Protein AF-0000000082807352 (afdb_homodimer)

Solvent-accessible surface area (backbone atoms only — not comparable to full-atom values): 40054 Å² total; per-residue (Å²): 136,79,76,74,76,71,76,73,72,74,69,67,85,70,78,53,79,41,43,45,68,79,80,60,77,92,53,74,80,71,73,76,52,83,50,81,75,78,83,78,85,82,77,88,77,80,83,70,82,80,61,91,62,54,59,63,50,49,47,47,52,48,44,19,32,47,44,23,40,14,83,44,46,74,89,40,49,44,79,76,45,79,73,46,78,54,99,81,28,38,30,25,34,25,38,31,63,87,79,70,41,68,28,26,33,38,36,28,69,34,44,54,48,70,66,53,48,50,31,52,50,45,24,50,50,49,43,69,67,60,83,49,91,22,38,56,46,62,66,27,26,40,77,55,95,53,28,39,33,39,34,26,60,54,48,82,55,34,38,47,59,80,48,54,63,45,57,64,78,47,45,32,40,48,47,35,33,51,40,50,28,50,32,54,37,42,76,69,34,33,42,54,74,57,48,39,39,73,29,32,30,30,21,61,76,24,51,39,24,40,48,77,40,60,70,28,46,73,42,91,76,66,54,46,50,76,77,65,85,89,61,92,45,58,24,41,43,53,70,71,55,37,70,38,41,68,34,38,44,33,21,6,46,20,53,34,52,48,16,34,55,67,46,42,71,80,57,79,75,60,76,72,57,89,50,87,63,77,53,65,62,56,57,45,43,58,54,72,43,79,65,76,72,71,63,83,82,80,52,55,67,49,53,43,49,51,36,47,40,25,40,41,79,52,53,86,71,23,56,48,48,70,54,46,57,71,33,67,40,31,51,70,36,62,68,81,63,32,58,60,39,8,54,51,43,48,51,53,53,51,52,51,56,65,66,64,44,89,122,136,78,76,73,77,70,74,73,72,76,70,67,85,70,78,52,79,34,46,52,69,79,76,62,78,91,54,73,81,73,69,73,45,86,51,82,76,76,82,79,85,82,76,87,78,78,84,72,79,80,63,91,60,55,62,62,49,48,48,48,51,48,42,17,32,47,44,25,39,17,74,46,45,73,90,40,50,44,78,76,46,79,74,47,77,55,98,80,27,38,29,27,35,26,37,32,63,87,79,71,42,68,28,25,33,39,37,28,66,36,45,54,47,69,67,53,48,50,30,52,50,45,25,51,52,50,43,67,68,59,82,50,92,21,38,56,48,63,66,28,26,38,76,55,95,51,28,39,34,41,34,27,60,53,48,82,54,36,37,46,59,81,48,54,63,45,56,64,77,49,46,32,40,48,46,37,34,51,41,51,28,50,31,55,36,43,76,70,34,33,42,56,75,59,48,39,41,74,30,32,32,29,21,60,76,25,51,39,24,40,48,77,40,60,71,30,46,73,43,90,75,66,54,47,49,76,76,67,84,89,60,94,46,60,25,41,44,52,70,71,56,36,71,38,42,68,33,38,42,32,22,6,45,20,53,35,52,48,18,34,54,67,44,45,69,81,57,80,76,61,76,72,57,89,52,87,63,77,55,65,60,55,57,45,44,59,55,72,43,80,65,77,69,72,64,82,83,82,52,55,66,51,52,45,49,51,37,47,39,24,40,40,81,52,52,87,72,22,57,48,48,70,54,47,58,71,32,68,39,32,51,69,36,60,69,81,63,32,58,59,38,9,53,50,44,47,51,52,52,50,51,50,57,64,67,64,46,89,120

Structure (mmCIF, N/CA/C/O backbone):
data_AF-0000000082807352-model_v1
#
loop_
_entity.id
_entity.type
_entity.pdbx_description
1 polymer 'mitogen-activated protein kinase kinase'
#
loop_
_atom_site.group_PDB
_atom_site.id
_atom_site.type_symbol
_atom_site.label_atom_id
_atom_site.label_alt_id
_atom_site.label_comp_id
_atom_site.label_asym_id
_atom_site.label_entity_id
_atom_site.label_seq_id
_atom_site.pdbx_PDB_ins_code
_atom_site.Cartn_x
_atom_site.Cartn_y
_atom_site.Cartn_z
_atom_site.occupancy
_atom_site.B_iso_or_equiv
_atom_site.auth_seq_id
_atom_site.auth_comp_id
_atom_site.auth_asym_id
_atom_site.auth_atom_id
_atom_site.pdbx_PDB_model_num
ATOM 1 N N . MET A 1 1 ? 35.438 -17.828 -4.945 1 20.95 1 MET A N 1
ATOM 2 C CA . MET A 1 1 ? 35.594 -17.219 -3.627 1 20.95 1 MET A CA 1
ATOM 3 C C . MET A 1 1 ? 34.25 -16.625 -3.146 1 20.95 1 MET A C 1
ATOM 5 O O . MET A 1 1 ? 33.781 -15.633 -3.686 1 20.95 1 MET A O 1
ATOM 9 N N . GLU A 1 2 ? 33.312 -17.516 -2.789 1 19.66 2 GLU A N 1
ATOM 10 C CA . GLU A 1 2 ? 31.875 -17.547 -2.594 1 19.66 2 GLU A CA 1
ATOM 11 C C . GLU A 1 2 ? 31.453 -16.688 -1.406 1 19.66 2 GLU A C 1
ATOM 13 O O . GLU A 1 2 ? 31.875 -16.938 -0.273 1 19.66 2 GLU A O 1
ATOM 18 N N . GLN A 1 3 ? 31.406 -15.375 -1.678 1 23.05 3 GLN A N 1
ATOM 19 C CA . GLN A 1 3 ? 31.25 -14.375 -0.627 1 23.05 3 GLN A CA 1
ATOM 20 C C . GLN A 1 3 ? 30.094 -14.734 0.305 1 23.05 3 GLN A C 1
ATOM 22 O O . GLN A 1 3 ? 29 -15.055 -0.154 1 23.05 3 GLN A O 1
ATOM 27 N N . GLN A 1 4 ? 30.359 -15.336 1.404 1 21.44 4 GLN A N 1
ATOM 28 C CA . GLN A 1 4 ? 29.609 -15.742 2.58 1 21.44 4 GLN A CA 1
ATOM 29 C C . GLN A 1 4 ? 28.609 -14.672 2.994 1 21.44 4 GLN A C 1
ATOM 31 O O . GLN A 1 4 ? 29 -13.562 3.381 1 21.44 4 GLN A O 1
ATOM 36 N N . VAL A 1 5 ? 27.594 -14.594 2.207 1 23.88 5 VAL A N 1
ATOM 37 C CA . VAL A 1 5 ? 26.531 -13.609 2.422 1 23.88 5 VAL A CA 1
ATOM 38 C C . VAL A 1 5 ? 26.047 -13.68 3.867 1 23.88 5 VAL A C 1
ATOM 40 O O . VAL A 1 5 ? 25.5 -14.695 4.301 1 23.88 5 VAL A O 1
ATOM 43 N N . ASN A 1 6 ? 26.953 -13.266 4.789 1 24.03 6 ASN A N 1
ATOM 44 C CA . ASN A 1 6 ? 26.766 -13.18 6.234 1 24.03 6 ASN A CA 1
ATOM 45 C C . ASN A 1 6 ? 25.375 -12.68 6.59 1 24.03 6 ASN A C 1
ATOM 47 O O . ASN A 1 6 ? 24.938 -11.633 6.105 1 24.03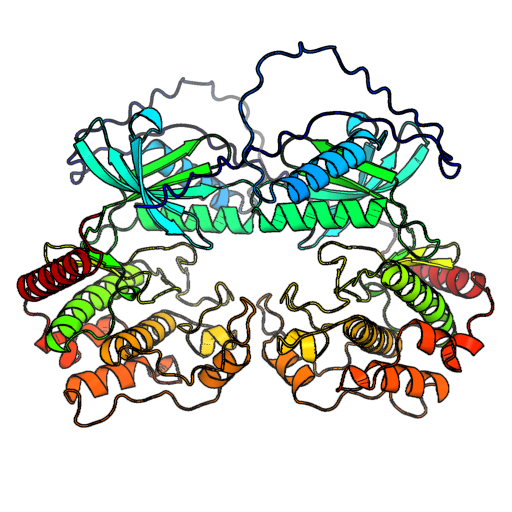 6 ASN A O 1
ATOM 51 N N . GLY A 1 7 ? 24.516 -13.594 6.719 1 24.62 7 GLY A N 1
ATOM 52 C CA . GLY A 1 7 ? 23.141 -13.477 7.168 1 24.62 7 GLY A CA 1
ATOM 53 C C . GLY A 1 7 ? 22.969 -12.547 8.352 1 24.62 7 GLY A C 1
ATOM 54 O O . GLY A 1 7 ? 23.391 -12.867 9.469 1 24.62 7 GLY A O 1
ATOM 55 N N . GLN A 1 8 ? 23.281 -11.281 8.156 1 25.36 8 GLN A N 1
ATOM 56 C CA . GLN A 1 8 ? 23.203 -10.281 9.211 1 25.36 8 GLN A CA 1
ATOM 57 C C . GLN A 1 8 ? 21.938 -10.453 10.039 1 25.36 8 GLN A C 1
ATOM 59 O O . GLN A 1 8 ? 20.828 -10.477 9.492 1 25.36 8 GLN A O 1
ATOM 64 N N . LEU A 1 9 ? 22.047 -11.188 11.078 1 24.92 9 LEU A N 1
ATOM 65 C CA . LEU A 1 9 ? 21.047 -11.43 12.125 1 24.92 9 LEU A CA 1
ATOM 66 C C . LEU A 1 9 ? 20.359 -10.133 12.523 1 24.92 9 LEU A C 1
ATOM 68 O O . LEU A 1 9 ? 21.016 -9.18 12.953 1 24.92 9 LEU A O 1
ATOM 72 N N . ILE A 1 10 ? 19.484 -9.773 11.805 1 25.95 10 ILE A N 1
ATOM 73 C CA . ILE A 1 10 ? 18.703 -8.578 12.117 1 25.95 10 ILE A CA 1
ATOM 74 C C . ILE A 1 10 ? 18.266 -8.617 13.578 1 25.95 10 ILE A C 1
ATOM 76 O O . ILE A 1 10 ? 17.594 -9.555 14 1 25.95 10 ILE A O 1
ATOM 80 N N . GLU A 1 11 ? 19.141 -8.156 14.469 1 26.27 11 GLU A N 1
ATOM 81 C CA . GLU A 1 11 ? 18.828 -8.07 15.891 1 26.27 11 GLU A CA 1
ATOM 82 C C . GLU A 1 11 ? 17.469 -7.434 16.125 1 26.27 11 GLU A C 1
ATOM 84 O O . GLU A 1 11 ? 17.125 -6.434 15.5 1 26.27 11 GLU A O 1
ATOM 89 N N . PRO A 1 12 ? 16.609 -8.188 16.656 1 25.59 12 PRO A N 1
ATOM 90 C CA . PRO A 1 12 ? 15.297 -7.641 17.016 1 25.59 12 PRO A CA 1
ATOM 91 C C . PRO A 1 12 ? 15.391 -6.305 17.734 1 25.59 12 PRO A C 1
ATOM 93 O O . PRO A 1 12 ? 16.406 -6.02 18.375 1 25.59 12 PRO A O 1
ATOM 96 N N . LEU A 1 13 ? 14.805 -5.355 17.234 1 26.61 13 LEU A N 1
ATOM 97 C CA . LEU A 1 13 ? 14.758 -4.105 17.969 1 26.61 13 LEU A CA 1
ATOM 98 C C . LEU A 1 13 ? 14.57 -4.367 19.469 1 26.61 13 LEU A C 1
ATOM 100 O O . LEU A 1 13 ? 13.539 -4.906 19.875 1 26.61 13 LEU A O 1
ATOM 104 N N . GLN A 1 14 ? 15.758 -4.855 20 1 25.72 14 GLN A N 1
ATOM 105 C CA . GLN A 1 14 ? 15.68 -4.875 21.453 1 25.72 14 GLN A CA 1
ATOM 106 C C . GLN A 1 14 ? 15.531 -3.465 22.016 1 25.72 14 GLN A C 1
ATOM 108 O O . GLN A 1 14 ? 16.406 -2.617 21.828 1 25.72 14 GLN A O 1
ATOM 113 N N . ILE A 1 15 ? 14.461 -2.984 22.078 1 25.64 15 ILE A N 1
ATOM 114 C CA . ILE A 1 15 ? 14.133 -1.667 22.609 1 25.64 15 ILE A CA 1
ATOM 115 C C . ILE A 1 15 ? 14.609 -1.56 24.047 1 25.64 15 ILE A C 1
ATOM 117 O O . ILE A 1 15 ? 14.203 -2.344 24.906 1 25.64 15 ILE A O 1
ATOM 121 N N . TYR A 1 16 ? 15.977 -1.316 24.203 1 23.73 16 TYR A N 1
ATOM 122 C CA . TYR A 1 16 ? 16.469 -1.161 25.562 1 23.73 16 TYR A CA 1
ATOM 123 C C . TYR A 1 16 ? 15.922 0.106 26.203 1 23.73 16 TYR A C 1
ATOM 125 O O . TYR A 1 16 ? 15.617 1.078 25.5 1 23.73 16 TYR A O 1
ATOM 133 N N . PRO A 1 17 ? 16.031 0.108 27.578 1 20.91 17 PRO A N 1
ATOM 134 C CA . PRO A 1 17 ? 15.414 1.122 28.438 1 20.91 17 PRO A CA 1
ATOM 135 C C . PRO A 1 17 ? 16.031 2.506 28.25 1 20.91 17 PRO A C 1
ATOM 137 O O . PRO A 1 17 ? 17.094 2.635 27.625 1 20.91 17 PRO A O 1
ATOM 140 N N . ARG A 1 18 ? 16.094 3.502 29.391 1 25.19 18 ARG A N 1
ATOM 141 C CA . ARG A 1 18 ? 15.594 4.836 29.703 1 25.19 18 ARG A CA 1
ATOM 142 C C . ARG A 1 18 ? 16.719 5.863 29.672 1 25.19 18 ARG A C 1
ATOM 144 O O . ARG A 1 18 ? 17.531 5.938 30.594 1 25.19 18 ARG A O 1
ATOM 151 N N . ALA A 1 19 ? 17.516 6.023 28.656 1 24.81 19 ALA A N 1
ATOM 152 C CA . ALA A 1 19 ? 18.531 6.988 29.109 1 24.81 19 ALA A CA 1
ATOM 153 C C . ALA A 1 19 ? 17.938 8.398 29.156 1 24.81 19 ALA A C 1
ATOM 155 O O . ALA A 1 19 ? 17.125 8.773 28.328 1 24.81 19 ALA A O 1
ATOM 156 N N . CYS A 1 20 ? 18.125 9.227 30.25 1 22.47 20 CYS A N 1
ATOM 157 C CA . CYS A 1 20 ? 17.641 10.508 30.75 1 22.47 20 CYS A CA 1
ATOM 158 C C . CYS A 1 20 ? 18.297 11.672 30.016 1 22.47 20 CYS A C 1
ATOM 160 O O . CYS A 1 20 ? 19.516 11.719 29.891 1 22.47 20 CYS A O 1
ATOM 162 N N . LYS A 1 21 ? 17.656 12.289 29.016 1 25.72 21 LYS A N 1
ATOM 163 C CA . LYS A 1 21 ? 18.219 13.516 28.453 1 25.72 21 LYS A CA 1
ATOM 164 C C . LYS A 1 21 ? 18.422 14.562 29.547 1 25.72 21 LYS A C 1
ATOM 166 O O . LYS A 1 21 ? 17.688 14.602 30.531 1 25.72 21 LYS A O 1
ATOM 171 N N . PRO A 1 22 ? 19.516 15.203 29.484 1 24.52 22 PRO A N 1
AT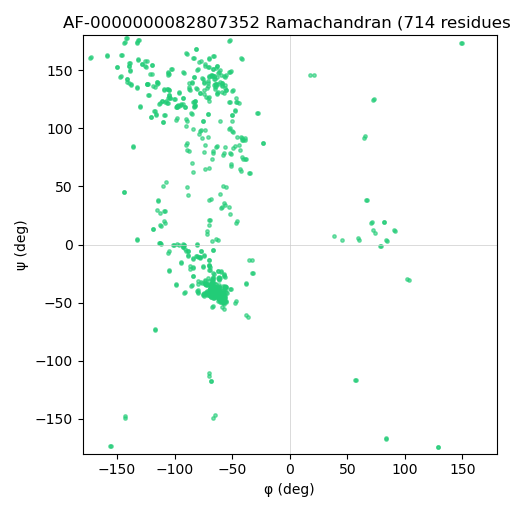OM 172 C CA . PRO A 1 22 ? 19.641 16.312 30.438 1 24.52 22 PRO A CA 1
ATOM 173 C C . PRO A 1 22 ? 18.609 17.422 30.188 1 24.52 22 PRO A C 1
ATOM 175 O O . PRO A 1 22 ? 18.078 17.531 29.078 1 24.52 22 PRO A O 1
ATOM 178 N N . PRO A 1 23 ? 18.156 18.219 31.188 1 27.7 23 PRO A N 1
ATOM 179 C CA . PRO A 1 23 ? 17.109 19.219 31.406 1 27.7 23 PRO A CA 1
ATOM 180 C C . PRO A 1 23 ? 17.219 20.422 30.469 1 27.7 23 PRO A C 1
ATOM 182 O O . PRO A 1 23 ? 18.125 21.25 30.641 1 27.7 23 PRO A O 1
ATOM 185 N N . GLY A 1 24 ? 17.656 20.5 29.266 1 27.42 24 GLY A N 1
ATOM 186 C CA . GLY A 1 24 ? 17.516 21.922 28.969 1 27.42 24 GLY A CA 1
ATOM 187 C C . GLY A 1 24 ? 16.109 22.438 29.25 1 27.42 24 GLY A C 1
ATOM 188 O O . GLY A 1 24 ? 15.195 21.656 29.5 1 27.42 24 GLY A O 1
ATOM 189 N N . LYS A 1 25 ? 15.734 23.891 29.125 1 30.02 25 LYS A N 1
ATOM 190 C CA . LYS A 1 25 ? 14.594 24.594 29.703 1 30.02 25 LYS A CA 1
ATOM 191 C C . LYS A 1 25 ? 13.281 23.953 29.281 1 30.02 25 LYS A C 1
ATOM 193 O O . LYS A 1 25 ? 12.234 24.203 29.891 1 30.02 25 LYS A O 1
ATOM 198 N N . ARG A 1 26 ? 13.102 23.594 28.062 1 29.55 26 ARG A N 1
ATOM 199 C CA . ARG A 1 26 ? 11.656 23.641 27.844 1 29.55 26 ARG A CA 1
ATOM 200 C C . ARG A 1 26 ? 10.961 22.531 28.641 1 29.55 26 ARG A C 1
ATOM 202 O O . ARG A 1 26 ? 10.422 21.594 28.047 1 29.55 26 ARG A O 1
ATOM 209 N N . ASN A 1 27 ? 11.656 21.969 29.75 1 27.56 27 ASN A N 1
ATOM 210 C CA . ASN A 1 27 ? 11.227 21.047 30.797 1 27.56 27 ASN A CA 1
ATOM 211 C C . ASN A 1 27 ? 10.031 21.609 31.562 1 27.56 27 ASN A C 1
ATOM 213 O O . ASN A 1 27 ? 10.195 22.266 32.594 1 27.56 27 ASN A O 1
ATOM 217 N N . ILE A 1 28 ? 9.125 22.297 31 1 28.69 28 ILE A N 1
ATOM 218 C CA . ILE A 1 28 ? 8.25 22.906 31.984 1 28.69 28 ILE A CA 1
ATOM 219 C C . ILE A 1 28 ? 7.844 21.875 33.031 1 28.69 28 ILE A C 1
ATOM 221 O O . ILE A 1 28 ? 7.578 22.219 34.188 1 28.69 28 ILE A O 1
ATOM 225 N N . HIS A 1 29 ? 7.383 20.672 32.594 1 28.36 29 HIS A N 1
ATOM 226 C CA . HIS A 1 29 ? 6.598 19.953 33.562 1 28.36 29 HIS A CA 1
ATOM 227 C C . HIS A 1 29 ? 7.488 19.078 34.438 1 28.36 29 HIS A C 1
ATOM 229 O O . HIS A 1 29 ? 6.992 18.266 35.219 1 28.36 29 HIS A O 1
ATOM 235 N N . GLY A 1 30 ? 8.766 19.484 35 1 27.47 30 GLY A N 1
ATOM 236 C CA . GLY A 1 30 ? 9.594 18.859 36.031 1 27.47 30 GLY A CA 1
ATOM 237 C C . GLY A 1 30 ? 9.734 17.359 35.844 1 27.47 30 GLY A C 1
ATOM 238 O O . GLY A 1 30 ? 10.047 16.641 36.812 1 27.47 30 GLY A O 1
ATOM 239 N N . LEU A 1 31 ? 9.266 16.859 34.906 1 25.05 31 LEU A N 1
ATOM 240 C CA . LEU A 1 31 ? 9.242 15.398 34.969 1 25.05 31 LEU A CA 1
ATOM 241 C C . LEU A 1 31 ? 10.625 14.82 34.656 1 25.05 31 LEU A C 1
ATOM 243 O O . LEU A 1 31 ? 11.25 15.211 33.656 1 25.05 31 LEU A O 1
ATOM 247 N N . LYS A 1 32 ? 11.414 14.484 35.844 1 25.27 32 LYS A N 1
ATOM 248 C CA . LYS A 1 32 ? 12.773 13.945 35.875 1 25.27 32 LYS A CA 1
ATOM 249 C C . LYS A 1 32 ? 12.805 12.5 35.375 1 25.27 32 LYS A C 1
ATOM 251 O O . LYS A 1 32 ? 11.891 11.719 35.656 1 25.27 32 LYS A O 1
ATOM 256 N N . VAL A 1 33 ? 13.562 12.234 34.406 1 25.17 33 VAL A N 1
ATOM 257 C CA . VAL A 1 33 ? 13.789 10.891 33.875 1 25.17 33 VAL A CA 1
ATOM 258 C C . VAL A 1 33 ? 14.867 10.188 34.688 1 25.17 33 VAL A C 1
ATOM 260 O O . VAL A 1 33 ? 15.953 10.734 34.906 1 25.17 33 VAL A O 1
ATOM 263 N N . ASN A 1 34 ? 14.562 9.219 35.75 1 23.05 34 ASN A N 1
ATOM 264 C CA . ASN A 1 34 ? 15.508 8.445 36.562 1 23.05 34 ASN A CA 1
ATOM 265 C C . ASN A 1 34 ? 16.188 7.352 35.719 1 23.05 34 ASN A C 1
ATOM 267 O O . ASN A 1 34 ? 15.516 6.457 35.219 1 23.05 34 ASN A O 1
ATOM 271 N N . THR A 1 35 ? 17.344 7.555 35.094 1 23.86 35 THR A N 1
ATOM 272 C CA . THR A 1 35 ? 18.109 6.598 34.312 1 23.86 35 THR A CA 1
ATOM 273 C C . THR A 1 35 ? 18.984 5.738 35.219 1 23.86 35 THR A C 1
ATOM 275 O O . THR A 1 35 ? 20.078 6.164 35.625 1 23.86 35 THR A O 1
ATOM 278 N N . ARG A 1 36 ? 18.656 4.852 36.219 1 21.98 36 ARG A N 1
ATOM 279 C CA . ARG A 1 36 ? 19.656 4.055 36.906 1 21.98 36 ARG A CA 1
ATOM 280 C C . ARG A 1 36 ? 20.156 2.912 36.031 1 21.98 36 ARG A C 1
ATOM 282 O O . ARG A 1 36 ? 19.391 2.029 35.656 1 21.98 36 ARG A O 1
ATOM 289 N N . ALA A 1 37 ? 21.109 3.105 35.031 1 24.44 37 ALA A N 1
ATOM 290 C CA . ALA A 1 37 ? 21.875 2.014 34.406 1 24.44 37 ALA A CA 1
ATOM 291 C C . ALA A 1 37 ? 22.5 1.124 35.5 1 24.44 37 ALA A C 1
ATOM 293 O O . ALA A 1 37 ? 23.141 1.619 36.438 1 24.44 37 ALA A O 1
ATOM 294 N N . GLY A 1 38 ? 21.953 -0.039 35.688 1 20.64 38 GLY A N 1
ATOM 295 C CA . GLY A 1 38 ? 22.875 -0.924 36.375 1 20.64 38 GLY A CA 1
ATOM 296 C C . GLY A 1 38 ? 24.141 -1.197 35.562 1 20.64 38 GLY A C 1
ATOM 297 O O . GLY A 1 38 ? 24.125 -1.116 34.344 1 20.64 38 GLY A O 1
ATOM 298 N N . ALA A 1 39 ? 25.391 -1.114 36.031 1 21.08 39 ALA A N 1
ATOM 299 C CA . ALA A 1 39 ? 26.812 -1.261 35.719 1 21.08 39 ALA A CA 1
ATOM 300 C C . ALA A 1 39 ? 27.109 -2.648 35.156 1 21.08 39 ALA A C 1
ATOM 302 O O . ALA A 1 39 ? 27.234 -3.613 35.906 1 21.08 39 ALA A O 1
ATOM 303 N N . ALA A 1 40 ? 26.328 -3.189 34.094 1 20.52 40 ALA A N 1
ATOM 304 C CA . ALA A 1 40 ? 26.938 -4.465 33.719 1 20.52 40 ALA A CA 1
ATOM 305 C C . ALA A 1 40 ? 28.359 -4.266 33.188 1 20.52 40 ALA A C 1
ATOM 307 O O . ALA A 1 40 ? 28.672 -3.197 32.656 1 20.52 40 ALA A O 1
ATOM 308 N N . ASN A 1 41 ? 29.344 -5.176 33.438 1 18.17 41 ASN A N 1
ATOM 309 C CA . ASN A 1 41 ? 30.766 -5.445 33.25 1 18.17 41 ASN A CA 1
ATOM 310 C C . ASN A 1 41 ? 31.141 -5.551 31.766 1 18.17 41 ASN A C 1
ATOM 312 O O . ASN A 1 41 ? 30.312 -5.941 30.953 1 18.17 41 ASN A O 1
ATOM 316 N N . ASN A 1 42 ? 32.375 -4.938 31.25 1 19.78 42 ASN A N 1
ATOM 317 C CA . ASN A 1 42 ? 33.25 -4.512 30.156 1 19.78 42 ASN A CA 1
ATOM 318 C C . ASN A 1 42 ? 33.719 -5.695 29.312 1 19.78 42 ASN A C 1
ATOM 320 O O . ASN A 1 42 ? 34.656 -5.578 28.547 1 19.78 42 ASN A O 1
ATOM 324 N N . SER A 1 43 ? 33.406 -6.996 29.375 1 19.8 43 SER A N 1
ATOM 325 C CA . SER A 1 43 ? 34.594 -7.738 28.953 1 19.8 43 SER A CA 1
ATOM 326 C C . SER A 1 43 ? 34.844 -7.562 27.453 1 19.8 43 SER A C 1
ATOM 328 O O . SER A 1 43 ? 35.938 -7.176 27.047 1 19.8 43 SER A O 1
ATOM 330 N N . GLY A 1 44 ? 34.656 -8.656 26.562 1 20.83 44 GLY A N 1
ATOM 331 C CA . GLY A 1 44 ? 35.594 -9.18 25.578 1 20.83 44 GLY A CA 1
ATOM 332 C C . GLY A 1 44 ? 35.5 -8.477 24.234 1 20.83 44 GLY A C 1
ATOM 333 O O . GLY A 1 44 ? 34.469 -7.875 23.922 1 20.83 44 GLY A O 1
ATOM 334 N N . SER A 1 45 ? 36.688 -8.07 23.516 1 20.72 45 SER A N 1
ATOM 335 C CA . SER A 1 45 ? 37.25 -7.258 22.438 1 20.72 45 SER A CA 1
ATOM 336 C C . SER A 1 45 ? 36.812 -7.762 21.062 1 20.72 45 SER A C 1
ATOM 338 O O . SER A 1 45 ? 37.375 -7.34 20.047 1 20.72 45 SER A O 1
ATOM 340 N N . ALA A 1 46 ? 35.969 -8.773 20.797 1 22 46 ALA A N 1
ATOM 341 C CA . ALA A 1 46 ? 36.188 -9.305 19.453 1 22 46 ALA A CA 1
ATOM 342 C C . ALA A 1 46 ? 35.844 -8.258 18.391 1 22 46 ALA A C 1
ATOM 344 O O . ALA A 1 46 ? 35 -7.391 18.594 1 22 46 ALA A O 1
ATOM 345 N N . VAL A 1 47 ? 36.719 -8.062 17.344 1 23.55 47 VAL A N 1
ATOM 346 C CA . VAL A 1 47 ? 36.969 -7.195 16.203 1 23.55 47 VAL A CA 1
ATOM 347 C C . VAL A 1 47 ? 35.781 -7.195 15.273 1 23.55 47 VAL A C 1
ATOM 349 O O . VAL A 1 47 ? 35.531 -8.18 14.57 1 23.55 47 VAL A O 1
ATOM 352 N N . ALA A 1 48 ? 34.531 -6.984 15.719 1 24.84 48 ALA A N 1
ATOM 353 C CA . ALA A 1 48 ? 33.375 -7.18 14.852 1 24.84 48 ALA A CA 1
ATOM 354 C C . ALA A 1 48 ? 33.438 -6.246 13.648 1 24.84 48 ALA A C 1
ATOM 356 O O . ALA A 1 48 ? 33.719 -5.055 13.789 1 24.84 48 ALA A O 1
ATOM 357 N N . ASP A 1 49 ? 33.719 -6.707 12.539 1 25.92 49 ASP A N 1
ATOM 358 C CA . ASP A 1 49 ? 33.812 -6.062 11.227 1 25.92 49 ASP A CA 1
ATOM 359 C C . ASP A 1 49 ? 32.625 -5.105 11 1 25.92 49 ASP A C 1
ATOM 361 O O . ASP A 1 49 ? 31.5 -5.395 11.391 1 25.92 49 ASP A O 1
ATOM 365 N N . SER A 1 50 ? 32.844 -3.758 10.742 1 26.97 50 SER A N 1
ATOM 366 C CA . SER A 1 50 ? 32.281 -2.416 10.852 1 26.97 50 SER A CA 1
ATOM 367 C C . SER A 1 50 ? 31.109 -2.225 9.891 1 26.97 50 SER A C 1
ATOM 369 O O . SER A 1 50 ? 31.234 -1.503 8.898 1 26.97 50 SER A O 1
ATOM 371 N N . LEU A 1 51 ? 30.531 -3.287 9.352 1 27.78 51 LEU A N 1
ATOM 372 C CA . LEU A 1 51 ? 29.578 -2.953 8.305 1 27.78 51 LEU A CA 1
ATOM 373 C C . LEU A 1 51 ? 28.562 -1.927 8.805 1 27.78 51 LEU A C 1
ATOM 375 O O . LEU A 1 51 ? 28.297 -1.843 10 1 27.78 51 LEU A O 1
ATOM 379 N N . PRO A 1 52 ? 27.938 -0.912 7.906 1 30.92 52 PRO A N 1
ATOM 380 C CA . PRO A 1 52 ? 27.172 0.278 8.289 1 30.92 52 PRO A CA 1
ATOM 381 C C . PRO A 1 52 ? 26.031 -0.039 9.258 1 30.92 52 PRO A C 1
ATOM 383 O O . PRO A 1 52 ? 24.875 -0.036 8.859 1 30.92 52 PRO A O 1
ATOM 386 N N . SER A 1 53 ? 25.938 -0.988 10.078 1 34.97 53 SER A N 1
ATOM 387 C CA . SER A 1 53 ? 25.281 -1.41 11.312 1 34.97 53 SER A CA 1
ATOM 388 C C . SER A 1 53 ? 25.094 -0.234 12.258 1 34.97 53 SER A C 1
ATOM 390 O O . SER A 1 53 ? 24.422 -0.367 13.289 1 34.97 53 SER A O 1
ATOM 392 N N . ASN A 1 54 ? 25.766 0.853 11.945 1 35.31 54 ASN A N 1
ATOM 393 C CA . ASN A 1 54 ? 25.875 1.981 12.859 1 35.31 54 ASN A CA 1
ATOM 394 C C . ASN A 1 54 ? 24.625 2.854 12.828 1 35.31 54 ASN A C 1
ATOM 396 O O . ASN A 1 54 ? 24.297 3.498 13.82 1 35.31 54 ASN A O 1
ATOM 400 N N . SER A 1 55 ? 23.953 2.941 11.656 1 37.53 55 SER A N 1
ATOM 401 C CA . SER A 1 55 ? 22.844 3.893 11.547 1 37.53 55 SER A CA 1
ATOM 402 C C . SER A 1 55 ? 21.609 3.381 12.273 1 37.53 55 SER A C 1
ATOM 404 O O . SER A 1 55 ? 20.953 4.133 13 1 37.53 55 SER A O 1
ATOM 406 N N . LEU A 1 56 ? 21.25 2.113 12.156 1 36.62 56 LEU A N 1
ATOM 407 C CA . LEU A 1 56 ? 20.125 1.535 12.891 1 36.62 56 LEU A CA 1
ATOM 408 C C . LEU A 1 56 ? 20.438 1.48 14.383 1 36.62 56 LEU A C 1
ATOM 410 O O . LEU A 1 56 ? 19.547 1.67 15.219 1 36.62 56 LEU A O 1
ATOM 414 N N . LYS A 1 57 ? 21.656 1.136 14.703 1 40.66 57 LYS A N 1
ATOM 415 C CA . LYS A 1 57 ? 22.109 1.17 16.094 1 40.66 57 LYS A CA 1
ATOM 416 C C . LYS A 1 57 ? 22.016 2.582 16.656 1 40.66 57 LYS A C 1
ATOM 418 O O . LYS A 1 57 ? 21.609 2.771 17.812 1 40.66 57 LYS A O 1
ATOM 423 N N . LYS A 1 58 ? 22.438 3.539 15.852 1 45.69 58 LYS A N 1
ATOM 424 C CA . LYS A 1 58 ? 22.344 4.934 16.281 1 45.69 58 LYS A CA 1
ATOM 425 C C . LYS A 1 58 ? 20.891 5.371 16.391 1 45.69 58 LYS A C 1
ATOM 427 O O . LYS A 1 58 ? 20.516 6.074 17.328 1 45.69 58 LYS A O 1
ATOM 432 N N . SER A 1 59 ? 20.078 4.828 15.414 1 46.5 59 SER A N 1
ATOM 433 C CA . SER A 1 59 ? 18.641 5.094 15.445 1 46.5 59 SER A CA 1
ATOM 434 C C . SER A 1 59 ? 17.984 4.398 16.641 1 46.5 59 SER A C 1
ATOM 436 O O . SER A 1 59 ? 17.125 4.98 17.297 1 46.5 59 SER A O 1
ATOM 438 N N . SER A 1 60 ? 18.453 3.186 16.875 1 45.72 60 SER A N 1
ATOM 439 C CA . SER A 1 60 ? 17.938 2.459 18.031 1 45.72 60 SER A CA 1
ATOM 440 C C . SER A 1 60 ? 18.328 3.139 19.328 1 45.72 60 SER A C 1
ATOM 442 O O . SER A 1 60 ? 17.5 3.252 20.25 1 45.72 60 SER A O 1
ATOM 444 N N . ALA A 1 61 ? 19.562 3.559 19.359 1 46.62 61 ALA A N 1
ATOM 445 C CA . ALA A 1 61 ? 20.016 4.273 20.562 1 46.62 61 ALA A CA 1
ATOM 446 C C . ALA A 1 61 ? 19.25 5.582 20.734 1 46.62 61 ALA A C 1
ATOM 448 O O . ALA A 1 61 ? 18.875 5.938 21.859 1 46.62 61 ALA A O 1
ATOM 449 N N . GLU A 1 62 ? 19.016 6.25 19.656 1 52.31 62 GLU A N 1
ATOM 450 C CA . GLU A 1 62 ? 18.266 7.496 19.688 1 52.31 62 GLU A CA 1
ATOM 451 C C . GLU A 1 62 ? 16.797 7.238 20.031 1 52.31 62 GLU A C 1
ATOM 453 O O . GLU A 1 62 ? 16.188 7.996 20.797 1 52.31 62 GLU A O 1
ATOM 458 N N . LEU A 1 63 ? 16.375 6.152 19.547 1 54.97 63 LEU A N 1
ATOM 459 C CA . LEU A 1 63 ? 15.016 5.758 19.875 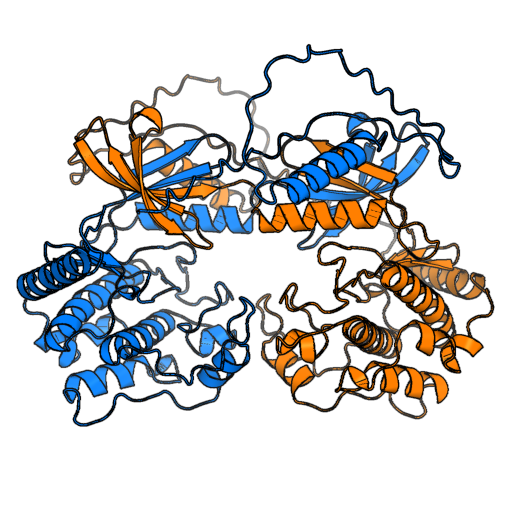1 54.97 63 LEU A CA 1
ATOM 460 C C . LEU A 1 63 ? 14.891 5.434 21.359 1 54.97 63 LEU A C 1
ATOM 462 O O . LEU A 1 63 ? 13.898 5.805 22 1 54.97 63 LEU A O 1
ATOM 466 N N . LYS A 1 64 ? 15.875 4.723 21.734 1 50.53 64 LYS A N 1
ATOM 467 C CA . LYS A 1 64 ? 15.906 4.422 23.156 1 50.53 64 LYS A CA 1
ATOM 468 C C . LYS A 1 64 ? 15.914 5.699 24 1 50.53 64 LYS A C 1
ATOM 470 O O . LYS A 1 64 ? 15.242 5.777 25.031 1 50.53 64 LYS A O 1
ATOM 475 N N . LYS A 1 65 ? 16.625 6.59 23.484 1 54.66 65 LYS A N 1
ATOM 476 C CA . LYS A 1 65 ? 16.703 7.891 24.141 1 54.66 65 LYS A CA 1
ATOM 477 C C . LYS A 1 65 ? 15.352 8.609 24.078 1 54.66 65 LYS A C 1
ATOM 479 O O . LYS A 1 65 ? 14.922 9.211 25.062 1 54.66 65 LYS A O 1
ATOM 484 N N . ILE A 1 66 ? 14.695 8.422 23 1 58.12 66 ILE A N 1
ATOM 485 C CA . ILE A 1 66 ? 13.422 9.102 22.797 1 58.12 66 ILE A CA 1
ATOM 486 C C . ILE A 1 66 ? 12.344 8.453 23.656 1 58.12 66 ILE A C 1
ATOM 488 O O . ILE A 1 66 ? 11.57 9.148 24.328 1 58.12 66 ILE A O 1
ATOM 492 N N . LEU A 1 67 ? 12.422 7.215 23.625 1 56.66 67 LEU A N 1
ATOM 493 C CA . LEU A 1 67 ? 11.414 6.48 24.375 1 56.66 67 LEU A CA 1
ATOM 494 C C . LEU A 1 67 ? 11.688 6.578 25.875 1 56.66 67 LEU A C 1
ATOM 496 O O . LEU A 1 67 ? 10.758 6.504 26.688 1 56.66 67 LEU A O 1
ATOM 500 N N . ALA A 1 68 ? 12.906 6.613 26.156 1 49.31 68 ALA A N 1
ATOM 501 C CA . ALA A 1 68 ? 13.328 6.75 27.547 1 49.31 68 ALA A CA 1
ATOM 502 C C . ALA A 1 68 ? 13.062 8.164 28.062 1 49.31 68 ALA A C 1
ATOM 504 O O . ALA A 1 68 ? 12.922 8.375 29.281 1 49.31 68 ALA A O 1
ATOM 505 N N . ASN A 1 69 ? 13.195 9.055 27.297 1 47.25 69 ASN A N 1
ATOM 506 C CA . ASN A 1 69 ? 13.07 10.453 27.703 1 47.25 69 ASN A CA 1
ATOM 507 C C . ASN A 1 69 ? 11.625 10.805 28.047 1 47.25 69 ASN A C 1
ATOM 509 O O . ASN A 1 69 ? 11.375 11.68 28.875 1 47.25 69 ASN A O 1
ATOM 513 N N . GLY A 1 70 ? 10.648 10.219 27.438 1 51 70 GLY A N 1
ATOM 514 C CA . GLY A 1 70 ? 9.336 10.766 27.75 1 51 70 GLY A CA 1
ATOM 515 C C . GLY A 1 70 ? 8.68 10.109 28.953 1 51 70 GLY A C 1
ATOM 516 O O . GLY A 1 70 ? 8.781 8.898 29.125 1 51 70 GLY A O 1
ATOM 517 N N . GLN A 1 71 ? 8.633 10.828 30.109 1 57.56 71 GLN A N 1
ATOM 518 C CA . GLN A 1 71 ? 7.918 10.57 31.359 1 57.56 71 GLN A CA 1
ATOM 519 C C . GLN A 1 71 ? 6.477 10.156 31.078 1 57.56 71 GLN A C 1
ATOM 521 O O . GLN A 1 71 ? 5.602 10.344 31.922 1 57.56 71 GLN A O 1
ATOM 526 N N . MET A 1 72 ? 6.301 9.695 29.812 1 71.94 72 MET A N 1
ATOM 527 C CA . MET A 1 72 ? 4.91 9.328 29.562 1 71.94 72 MET A CA 1
ATOM 528 C C . MET A 1 72 ? 4.699 7.832 29.766 1 71.94 72 MET A C 1
ATOM 530 O O . MET A 1 72 ? 5.48 7.016 29.281 1 71.94 72 MET A O 1
ATOM 534 N N . ASN A 1 73 ? 3.881 7.531 30.656 1 74 73 ASN A N 1
ATOM 535 C CA . ASN A 1 73 ? 3.516 6.152 30.953 1 74 73 ASN A CA 1
ATOM 536 C C . ASN A 1 73 ? 2.023 5.906 30.75 1 74 73 ASN A C 1
ATOM 538 O O . ASN A 1 73 ? 1.203 6.793 30.984 1 74 73 ASN A O 1
ATOM 542 N N . GLU A 1 74 ? 1.783 4.762 30.344 1 80.56 74 GLU A N 1
ATOM 543 C CA . GLU A 1 74 ? 0.4 4.383 30.062 1 80.56 74 GLU A CA 1
ATOM 544 C C . GLU A 1 74 ? -0.483 4.602 31.297 1 80.56 74 GLU A C 1
ATOM 546 O O . GLU A 1 74 ? -1.636 5.02 31.172 1 80.56 74 GLU A O 1
ATOM 551 N N . GLN A 1 75 ? 0.136 4.328 32.438 1 77.88 75 GLN A N 1
ATOM 552 C CA . GLN A 1 75 ? -0.63 4.402 33.688 1 77.88 75 GLN A CA 1
ATOM 553 C C . GLN A 1 75 ? -1.059 5.836 33.969 1 77.88 75 GLN A C 1
ATOM 555 O O . GLN A 1 75 ? -2.023 6.062 34.719 1 77.88 75 GLN A O 1
ATOM 560 N N . ASP A 1 76 ? -0.321 6.785 33.438 1 86.69 76 ASP A N 1
ATOM 561 C CA . ASP A 1 76 ? -0.605 8.195 33.719 1 86.69 76 ASP A CA 1
ATOM 562 C C . ASP A 1 76 ? -1.543 8.766 32.656 1 86.69 76 ASP A C 1
ATOM 564 O O . ASP A 1 76 ? -1.838 9.961 32.656 1 86.69 76 ASP A O 1
ATOM 568 N N . ILE A 1 77 ? -1.94 7.98 31.688 1 88.94 77 ILE A N 1
ATOM 569 C CA . ILE A 1 77 ? -2.754 8.469 30.578 1 88.94 77 ILE A CA 1
ATOM 570 C C . ILE A 1 77 ? -4.18 7.945 30.703 1 88.94 77 ILE A C 1
ATOM 572 O O . ILE A 1 77 ? -4.391 6.746 30.906 1 88.94 77 ILE A O 1
ATOM 576 N N . ARG A 1 78 ? -5.121 8.797 30.75 1 88.06 78 ARG A N 1
ATOM 577 C CA . ARG A 1 78 ? -6.539 8.453 30.703 1 88.06 78 ARG A CA 1
ATOM 578 C C . ARG A 1 78 ? -7.168 8.859 29.375 1 88.06 78 ARG A C 1
ATOM 580 O O . ARG A 1 78 ? -7.367 10.047 29.125 1 88.06 78 ARG A O 1
ATOM 587 N N . TYR A 1 79 ? -7.492 7.855 28.656 1 87.5 79 TYR A N 1
ATOM 588 C CA . TYR A 1 79 ? -8.07 8.109 27.344 1 87.5 79 TYR A CA 1
ATOM 589 C C . TYR A 1 79 ? -9.508 8.594 27.469 1 87.5 79 TYR A C 1
ATOM 591 O O . TYR A 1 79 ? -10.266 8.117 28.312 1 87.5 79 TYR A O 1
ATOM 599 N N . ARG A 1 80 ? -9.898 9.547 26.672 1 87.19 80 ARG A N 1
ATOM 600 C CA . ARG A 1 80 ? -11.242 10.109 26.703 1 87.19 80 ARG A CA 1
ATOM 601 C C . ARG A 1 80 ? -11.977 9.875 25.391 1 87.19 80 ARG A C 1
ATOM 603 O O . ARG A 1 80 ? -12.828 8.984 25.297 1 87.19 80 ARG A O 1
ATOM 610 N N . ASP A 1 81 ? -11.578 10.672 24.25 1 87.06 81 ASP A N 1
ATOM 611 C CA . ASP A 1 81 ? -12.281 10.609 22.969 1 87.06 81 ASP A CA 1
ATOM 612 C C . ASP A 1 81 ? -11.328 10.273 21.828 1 87.06 81 ASP A C 1
ATOM 614 O O . ASP A 1 81 ? -10.125 10.539 21.922 1 87.06 81 ASP A O 1
ATOM 618 N N . ILE A 1 82 ? -11.945 9.672 20.844 1 85.75 82 ILE A N 1
ATOM 619 C CA . ILE A 1 82 ? -11.195 9.484 19.609 1 85.75 82 ILE A CA 1
ATOM 620 C C . ILE A 1 82 ? -11.242 10.766 18.781 1 85.75 82 ILE A C 1
ATOM 622 O O . ILE A 1 82 ? -12.32 11.297 18.5 1 85.75 82 ILE A O 1
ATOM 626 N N . LEU A 1 83 ? -10.125 11.328 18.516 1 88.06 83 LEU A N 1
ATOM 627 C CA . LEU A 1 83 ? -10.016 12.547 17.719 1 88.06 83 LEU A CA 1
ATOM 628 C C . LEU A 1 83 ? -9.977 12.219 16.234 1 88.06 83 LEU A C 1
ATOM 630 O O . LEU A 1 83 ? -10.406 13.016 15.398 1 88.06 83 LEU A O 1
ATOM 634 N N . GLY A 1 84 ? -9.344 11.102 15.875 1 83.94 84 GLY A N 1
ATOM 635 C CA . GLY A 1 84 ? -9.234 10.703 14.484 1 83.94 84 GLY A CA 1
ATOM 636 C C . GLY A 1 84 ? -8.625 9.32 14.305 1 83.94 84 GLY A C 1
ATOM 637 O O . GLY A 1 84 ? -7.988 8.797 15.219 1 83.94 84 GLY A O 1
ATOM 638 N N . HIS A 1 85 ? -8.875 8.758 13.078 1 78 85 HIS A N 1
ATOM 639 C CA . HIS A 1 85 ? -8.328 7.465 12.672 1 78 85 HIS A CA 1
ATOM 640 C C . HIS A 1 85 ? -7.723 7.543 11.273 1 78 85 HIS A C 1
ATOM 642 O O . HIS A 1 85 ? -8.281 8.188 10.383 1 78 85 HIS A O 1
ATOM 648 N N . GLY A 1 86 ? -6.508 6.918 11.18 1 67.06 86 GLY A N 1
ATOM 649 C CA . GLY A 1 86 ? -5.898 6.84 9.859 1 67.06 86 GLY A CA 1
ATOM 650 C C . GLY A 1 86 ? -4.91 5.699 9.719 1 67.06 86 GLY A C 1
ATOM 651 O O . GLY A 1 86 ? -4.797 4.859 10.617 1 67.06 86 GLY A O 1
ATOM 652 N N . ASN A 1 87 ? -4.207 5.668 8.547 1 63.59 87 ASN A N 1
ATOM 653 C CA . ASN A 1 87 ? -3.227 4.629 8.25 1 63.59 87 ASN A CA 1
ATOM 654 C C . ASN A 1 87 ? -2.105 4.609 9.289 1 63.59 87 ASN A C 1
ATOM 656 O O . ASN A 1 87 ? -1.527 3.557 9.562 1 63.59 87 ASN A O 1
ATOM 660 N N . GLY A 1 88 ? -1.973 5.844 9.938 1 69.12 88 GLY A N 1
ATOM 661 C CA . GLY A 1 88 ? -0.871 5.938 10.883 1 69.12 88 GLY A CA 1
ATOM 662 C C . GLY A 1 88 ? -1.271 5.582 12.305 1 69.12 88 GLY A C 1
ATOM 663 O O . GLY A 1 88 ? -0.434 5.578 13.211 1 69.12 88 GLY A O 1
ATOM 664 N N . GLY A 1 89 ? -2.543 5.277 12.523 1 77.06 89 GLY A N 1
ATOM 665 C CA . GLY A 1 89 ? -2.994 4.945 13.867 1 77.06 89 GLY A CA 1
ATOM 666 C C . GLY A 1 89 ? -4.211 5.742 14.297 1 77.06 89 GLY A C 1
ATOM 667 O O . GLY A 1 89 ? -4.883 6.359 13.477 1 77.06 89 GLY A O 1
ATOM 668 N N . THR A 1 90 ? -4.504 5.527 15.492 1 84.19 90 THR A N 1
ATOM 669 C CA . THR A 1 90 ? -5.645 6.223 16.078 1 84.19 90 THR A CA 1
ATOM 670 C C . THR A 1 90 ? -5.18 7.316 17.031 1 84.19 90 THR A C 1
ATOM 672 O O . THR A 1 90 ? -4.254 7.105 17.828 1 84.19 90 THR A O 1
ATOM 675 N N . VAL A 1 91 ? -5.77 8.508 16.922 1 91.12 91 VAL A N 1
ATOM 676 C CA . VAL A 1 91 ? -5.414 9.609 17.797 1 91.12 91 VAL A CA 1
ATOM 677 C C . VAL A 1 91 ? -6.516 9.82 18.844 1 91.12 91 VAL A C 1
ATOM 679 O O . VAL A 1 91 ? -7.695 9.914 18.5 1 91.12 91 VAL A O 1
ATOM 682 N N . TYR A 1 92 ? -6.102 9.875 20.141 1 89.31 92 TYR A N 1
ATOM 683 C CA . TYR A 1 92 ? -7.031 10.031 21.25 1 89.31 92 TYR A CA 1
ATOM 684 C C . TYR A 1 92 ? -6.812 11.367 21.969 1 89.31 92 TYR A C 1
ATOM 686 O O . TYR A 1 92 ? -5.676 11.836 22.062 1 89.31 92 TYR A O 1
ATOM 694 N N . LYS A 1 93 ? -7.969 11.961 22.281 1 94.69 93 LYS A N 1
ATOM 695 C CA . LYS A 1 93 ? -7.887 12.945 23.359 1 94.69 93 LYS A CA 1
ATOM 696 C C . LYS A 1 93 ? -7.664 12.273 24.719 1 94.69 93 LYS A C 1
ATOM 698 O O . LYS A 1 93 ? -8.352 11.305 25.047 1 94.69 93 LYS A O 1
ATOM 703 N N . ALA A 1 94 ? -6.629 12.688 25.438 1 91.06 94 ALA A N 1
ATOM 704 C CA . ALA A 1 94 ? -6.328 12.031 26.703 1 91.06 94 ALA A CA 1
ATOM 705 C C . ALA A 1 94 ? -5.93 13.055 27.766 1 91.06 94 ALA A C 1
ATOM 707 O O . ALA A 1 94 ? -5.609 14.203 27.438 1 91.06 94 ALA A O 1
ATOM 708 N N . TYR A 1 95 ? -6.141 12.586 28.969 1 91.56 95 TYR A N 1
ATOM 709 C CA . TYR A 1 95 ? -5.762 13.367 30.141 1 91.56 95 TYR A CA 1
ATOM 710 C C . TYR A 1 95 ? -4.523 12.781 30.812 1 91.56 95 TYR A C 1
ATOM 712 O O . TYR A 1 95 ? -4.469 11.578 31.078 1 91.56 95 TYR A O 1
ATOM 720 N N . HIS A 1 96 ? -3.514 13.625 30.891 1 90.25 96 HIS A N 1
ATOM 721 C CA . HIS A 1 96 ? -2.344 13.211 31.656 1 90.25 96 HIS A CA 1
ATOM 722 C C . HIS A 1 96 ? -2.537 13.469 33.156 1 90.25 96 HIS A C 1
ATOM 724 O O . HIS A 1 96 ? -2.531 14.625 33.594 1 90.25 96 HIS A O 1
ATOM 730 N N . VAL A 1 97 ? -2.506 12.484 33.938 1 88.25 97 VAL A N 1
ATOM 731 C CA . VAL A 1 97 ? -2.93 12.539 35.344 1 88.25 97 VAL A CA 1
ATOM 732 C C . VAL A 1 97 ? -1.909 13.328 36.156 1 88.25 97 VAL A C 1
ATOM 734 O O . VAL A 1 97 ? -2.281 14.133 37 1 88.25 97 VAL A O 1
ATOM 737 N N . ARG A 1 98 ? -0.712 13.148 35.938 1 81 98 ARG A N 1
ATOM 738 C CA . ARG A 1 98 ? 0.342 13.766 36.75 1 81 98 ARG A CA 1
ATOM 739 C C . ARG A 1 98 ? 0.406 15.266 36.5 1 81 98 ARG A C 1
ATOM 741 O O . ARG A 1 98 ? 0.528 16.047 37.438 1 81 98 ARG A O 1
ATOM 748 N N . SER A 1 99 ? 0.302 15.719 35.281 1 83.94 99 SER A N 1
ATOM 749 C CA . SER A 1 99 ? 0.421 17.125 34.938 1 83.94 99 SER A CA 1
ATOM 750 C C . SER A 1 99 ? -0.947 17.797 34.875 1 83.94 99 SER A C 1
ATOM 752 O O . SER A 1 99 ? -1.042 19.031 34.906 1 83.94 99 SER A O 1
ATOM 754 N N . GLY A 1 100 ? -1.978 17.094 34.812 1 89.62 100 GLY A N 1
ATOM 755 C CA . GLY A 1 100 ? -3.322 17.641 34.688 1 89.62 100 GLY A CA 1
ATOM 756 C C . GLY A 1 100 ? -3.6 18.266 33.344 1 89.62 100 GLY A C 1
ATOM 757 O O . GLY A 1 100 ? -4.516 19.078 33.219 1 89.62 100 GLY A O 1
ATOM 758 N N . LYS A 1 101 ? -2.816 17.938 32.344 1 90.06 101 LYS A N 1
ATOM 759 C CA . LYS A 1 101 ? -2.971 18.531 31.031 1 90.06 101 LYS A CA 1
ATOM 760 C C . LYS A 1 101 ? -3.676 17.594 30.062 1 90.06 101 LYS A C 1
ATOM 762 O O . LYS A 1 101 ? -3.594 16.375 30.219 1 90.06 101 LYS A O 1
ATOM 767 N N . ILE A 1 102 ? -4.371 18.234 29.125 1 93.44 102 ILE A N 1
ATOM 768 C CA . ILE A 1 102 ? -4.996 17.453 28.047 1 93.44 102 ILE A CA 1
ATOM 769 C C . ILE A 1 102 ? -4 17.25 26.906 1 93.44 102 ILE A C 1
ATOM 771 O O . ILE A 1 102 ? -3.318 18.188 26.5 1 93.44 102 ILE A O 1
ATOM 775 N N . LEU A 1 103 ? -3.93 15.984 26.453 1 91.81 103 LEU A N 1
ATOM 776 C CA . LEU A 1 103 ? -2.994 15.594 25.391 1 91.81 103 LEU A CA 1
ATOM 777 C C . LEU A 1 103 ? -3.727 14.938 24.234 1 91.81 103 LEU A C 1
ATOM 779 O O . LEU A 1 103 ? -4.879 14.523 24.375 1 91.81 103 LEU A O 1
ATOM 783 N N . ALA A 1 104 ? -3.059 14.969 23.062 1 94.06 104 ALA A N 1
ATOM 784 C CA . ALA A 1 104 ? -3.398 14.062 21.969 1 94.06 104 ALA A CA 1
ATOM 785 C C . ALA A 1 104 ? -2.439 12.883 21.922 1 94.06 104 ALA A C 1
ATOM 787 O O . ALA A 1 104 ? -1.22 13.062 21.922 1 94.06 104 ALA A O 1
ATOM 788 N N . VAL A 1 105 ? -2.938 11.695 21.953 1 90.38 105 VAL A N 1
ATOM 789 C CA . VAL A 1 105 ? -2.123 10.484 21.938 1 90.38 105 VAL A CA 1
ATOM 790 C C . VAL A 1 105 ? -2.396 9.688 20.672 1 90.38 105 VAL A C 1
ATOM 792 O O . VAL A 1 105 ? -3.508 9.188 20.469 1 90.38 105 VAL A O 1
ATOM 795 N N . LYS A 1 106 ? -1.397 9.625 19.797 1 89.06 106 LYS A N 1
ATOM 796 C CA . LYS A 1 106 ? -1.485 8.758 18.609 1 89.06 106 LYS A CA 1
ATOM 797 C C . LYS A 1 106 ? -1.033 7.34 18.953 1 89.06 106 LYS A C 1
ATOM 799 O O . LYS A 1 106 ? 0.119 7.125 19.328 1 89.06 106 LYS A O 1
ATOM 804 N N . VAL A 1 107 ? -1.908 6.43 18.922 1 83.94 107 VAL A N 1
ATOM 805 C CA . VAL A 1 107 ? -1.616 5.023 19.188 1 83.94 107 VAL A CA 1
ATOM 806 C C . VAL A 1 107 ? -1.436 4.266 17.875 1 83.94 107 VAL A C 1
ATOM 808 O O . VAL A 1 107 ? -2.344 4.23 17.047 1 83.94 107 VAL A O 1
ATOM 811 N N . ILE A 1 108 ? -0.27 3.705 17.672 1 77.69 108 ILE A N 1
ATOM 812 C CA . ILE A 1 108 ? 0.069 2.939 16.484 1 77.69 108 ILE A CA 1
ATOM 813 C C . ILE A 1 108 ? 0.214 1.463 16.844 1 77.69 108 ILE A C 1
ATOM 815 O O . ILE A 1 108 ? 1.151 1.077 17.547 1 77.69 108 ILE A O 1
ATOM 819 N N . PRO A 1 109 ? -0.775 0.708 16.469 1 70 109 PRO A N 1
ATOM 820 C CA . PRO A 1 109 ? -0.62 -0.73 16.703 1 70 109 PRO A CA 1
ATOM 821 C C . PRO A 1 109 ? 0.547 -1.331 15.922 1 70 109 PRO A C 1
ATOM 823 O O . PRO A 1 109 ? 0.786 -0.953 14.766 1 70 109 PRO A O 1
ATOM 826 N N . LEU A 1 110 ? 1.248 -1.995 16.688 1 61.78 110 LEU A N 1
ATOM 827 C CA . LEU A 1 110 ? 2.396 -2.639 16.062 1 61.78 110 LEU A CA 1
ATOM 828 C C . LEU A 1 110 ? 2.053 -4.059 15.617 1 61.78 110 LEU A C 1
ATOM 830 O O . LEU A 1 110 ? 2.904 -4.77 15.086 1 61.78 110 LEU A O 1
ATOM 834 N N . ASP A 1 111 ? 0.776 -4.328 15.953 1 58.16 111 ASP A N 1
ATOM 835 C CA . ASP A 1 111 ? 0.293 -5.617 15.461 1 58.16 111 ASP A CA 1
ATOM 836 C C . ASP A 1 111 ? -0.05 -5.547 13.977 1 58.16 111 ASP A C 1
ATOM 838 O O . ASP A 1 111 ? -0.15 -4.457 13.406 1 58.16 111 ASP A O 1
ATOM 842 N N . ILE A 1 112 ? -0.047 -6.598 13.445 1 59.28 112 ILE A N 1
ATOM 843 C CA . ILE A 1 112 ? -0.503 -6.641 12.055 1 59.28 112 ILE A CA 1
ATOM 844 C C . ILE A 1 112 ? -1.848 -5.93 11.938 1 59.28 112 ILE A C 1
ATOM 846 O O . ILE A 1 112 ? -2.631 -5.898 12.883 1 59.28 112 ILE A O 1
ATOM 850 N N . THR A 1 113 ? -1.924 -5.145 11.031 1 59.09 113 THR A N 1
ATOM 851 C CA . THR A 1 113 ? -3.186 -4.477 10.734 1 59.09 113 THR A CA 1
ATOM 852 C C . THR A 1 113 ? -4.316 -5.492 10.594 1 59.09 113 THR A C 1
ATOM 854 O O . THR A 1 113 ? -4.074 -6.66 10.289 1 59.09 113 THR A O 1
ATOM 857 N N . LEU A 1 114 ? -5.461 -5.082 10.953 1 57.75 114 LEU A N 1
ATOM 858 C CA . LEU A 1 114 ? -6.637 -5.918 10.742 1 57.75 114 LEU A CA 1
ATOM 859 C C . LEU A 1 114 ? -6.707 -6.398 9.297 1 57.75 114 LEU A C 1
ATOM 861 O O . LEU A 1 114 ? -7.09 -7.539 9.039 1 57.75 114 LEU A O 1
ATOM 865 N N . GLU A 1 115 ? -6.324 -5.496 8.445 1 63.62 115 GLU A N 1
ATOM 866 C CA . GLU A 1 115 ? -6.355 -5.848 7.027 1 63.62 115 GLU A CA 1
ATOM 867 C C . GLU A 1 115 ? -5.398 -6.996 6.723 1 63.62 115 GLU A C 1
ATOM 869 O O . GLU A 1 115 ? -5.746 -7.93 5.996 1 63.62 115 GLU A O 1
ATOM 874 N N . LEU A 1 116 ? -4.285 -6.883 7.277 1 67.06 116 LEU A N 1
ATOM 875 C CA . LEU A 1 116 ? -3.305 -7.941 7.066 1 67.06 116 LEU A CA 1
ATOM 876 C C . LEU A 1 116 ? -3.756 -9.242 7.723 1 67.06 116 LEU A C 1
ATOM 878 O O . LEU A 1 116 ? -3.572 -10.32 7.156 1 67.06 116 LEU A O 1
ATOM 882 N N . GLN A 1 117 ? -4.332 -9.102 8.844 1 63.88 117 GLN A N 1
ATOM 883 C CA . GLN A 1 117 ? -4.859 -10.281 9.523 1 63.88 117 GLN A CA 1
ATOM 884 C C . GLN A 1 117 ? -5.91 -10.984 8.672 1 63.88 117 GLN A C 1
ATOM 886 O O . GLN A 1 117 ? -5.887 -12.203 8.531 1 63.88 117 GLN A O 1
ATOM 891 N N . LYS A 1 118 ? -6.777 -10.203 8.18 1 68.88 118 LYS A N 1
ATOM 892 C CA . LYS A 1 118 ? -7.824 -10.75 7.324 1 68.88 118 LYS A CA 1
ATOM 893 C C . LYS A 1 118 ? -7.23 -11.422 6.086 1 68.88 118 LYS A C 1
ATOM 895 O O . LYS A 1 118 ? -7.707 -12.469 5.648 1 68.88 118 LYS A O 1
ATOM 900 N N . GLN A 1 119 ? -6.25 -10.805 5.547 1 76.69 119 GLN A N 1
ATOM 901 C CA . GLN A 1 119 ? -5.578 -11.359 4.375 1 76.69 119 GLN A CA 1
ATOM 902 C C . GLN A 1 119 ? -4.953 -12.719 4.691 1 76.69 119 GLN A C 1
ATOM 904 O O . GLN A 1 119 ? -5.082 -13.664 3.906 1 76.69 119 GLN A O 1
ATOM 909 N N . ILE A 1 120 ? -4.297 -12.75 5.812 1 74.69 120 ILE A N 1
ATOM 910 C CA . ILE A 1 120 ? -3.635 -13.984 6.219 1 74.69 120 ILE A CA 1
ATOM 911 C C . ILE A 1 120 ? -4.676 -15.078 6.469 1 74.69 120 ILE A C 1
ATOM 913 O O . ILE A 1 120 ? -4.504 -16.219 6.039 1 74.69 120 ILE A O 1
ATOM 917 N N . MET A 1 121 ? -5.73 -14.703 7.109 1 75 121 MET A N 1
ATOM 918 C CA . MET A 1 121 ? -6.797 -15.656 7.406 1 75 121 MET A CA 1
ATOM 919 C C . MET A 1 121 ? -7.434 -16.172 6.121 1 75 121 MET A C 1
ATOM 921 O O . MET A 1 121 ? -7.719 -17.375 6.004 1 75 121 MET A O 1
ATOM 925 N N . SER A 1 122 ? -7.691 -15.281 5.254 1 79.62 122 SER A N 1
ATOM 926 C CA . SER A 1 122 ? -8.258 -15.68 3.969 1 79.62 122 SER A CA 1
ATOM 927 C C . SER A 1 122 ? -7.336 -16.641 3.225 1 79.62 122 SER A C 1
ATOM 929 O O . SER A 1 122 ? -7.797 -17.625 2.641 1 79.62 122 SER A O 1
ATOM 931 N N . GLU A 1 123 ? -6.051 -16.312 3.223 1 85.31 123 GLU A N 1
ATOM 932 C CA . GLU A 1 123 ? -5.07 -17.188 2.586 1 85.31 123 GLU A CA 1
ATOM 933 C C . GLU A 1 123 ? -5.09 -18.594 3.205 1 85.31 123 GLU A C 1
ATOM 935 O O . GLU A 1 123 ? -5.105 -19.594 2.488 1 85.31 123 GLU A O 1
ATOM 940 N N . LEU A 1 124 ? -5.172 -18.609 4.488 1 79.19 124 LEU A N 1
ATOM 941 C CA . LEU A 1 124 ? -5.195 -19.875 5.207 1 79.19 124 LEU A CA 1
ATOM 942 C C . LEU A 1 124 ? -6.453 -20.656 4.871 1 79.19 124 LEU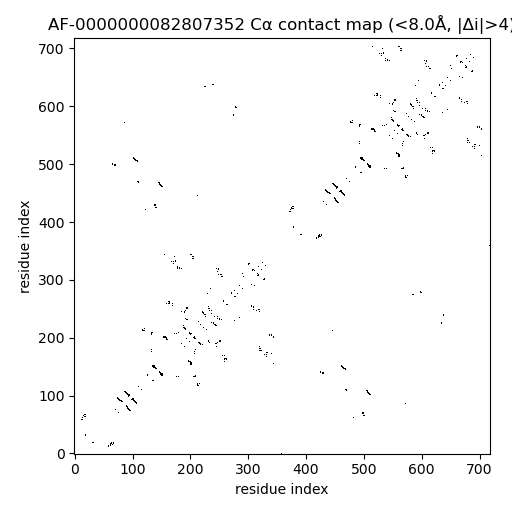 A C 1
ATOM 944 O O . LEU A 1 124 ? -6.387 -21.875 4.629 1 79.19 124 LEU A O 1
ATOM 948 N N . GLU A 1 125 ? -7.512 -20.031 4.852 1 81.62 125 GLU A N 1
ATOM 949 C CA . GLU A 1 125 ? -8.781 -20.688 4.555 1 81.62 125 GLU A CA 1
ATOM 950 C C . GLU A 1 125 ? -8.789 -21.266 3.143 1 81.62 125 GLU A C 1
ATOM 952 O O . GLU A 1 125 ? -9.234 -22.391 2.932 1 81.62 125 GLU A O 1
ATOM 957 N N . ILE A 1 126 ? -8.297 -20.516 2.238 1 87.25 126 ILE A N 1
ATOM 958 C CA . ILE A 1 126 ? -8.266 -20.938 0.845 1 87.25 126 ILE A CA 1
ATOM 959 C C . ILE A 1 126 ? -7.328 -22.141 0.697 1 87.25 126 ILE A C 1
ATOM 961 O O . ILE A 1 126 ? -7.688 -23.141 0.079 1 87.25 126 ILE A O 1
ATOM 965 N N . LEU A 1 127 ? -6.176 -22.016 1.309 1 86.56 127 LEU A N 1
ATOM 966 C CA . LEU A 1 127 ? -5.227 -23.125 1.247 1 86.56 127 LEU A CA 1
ATOM 967 C C . LEU A 1 127 ? -5.812 -24.375 1.875 1 86.56 127 LEU A C 1
ATOM 969 O O . LEU A 1 127 ? -5.641 -25.484 1.346 1 86.56 127 LEU A O 1
ATOM 973 N N . TYR A 1 128 ? -6.48 -24.172 2.895 1 80.38 128 TYR A N 1
ATOM 974 C CA . TYR A 1 128 ? -7.078 -25.297 3.609 1 80.38 128 TYR A CA 1
ATOM 975 C C . TYR A 1 128 ? -8.195 -25.922 2.791 1 80.38 128 TYR A C 1
ATOM 977 O O . TYR A 1 128 ? -8.359 -27.141 2.785 1 80.38 128 TYR A O 1
ATOM 985 N N . LYS A 1 129 ? -8.953 -25.141 2.127 1 83.38 129 LYS A N 1
ATOM 986 C CA . LYS A 1 129 ? -10.133 -25.578 1.386 1 83.38 129 LYS A CA 1
ATOM 987 C C . LYS A 1 129 ? -9.734 -26.266 0.08 1 83.38 129 LYS A C 1
ATOM 989 O O . LYS A 1 129 ? -10.43 -27.172 -0.391 1 83.38 129 LYS A O 1
ATOM 994 N N . CYS A 1 130 ? -8.703 -25.859 -0.514 1 88.38 130 CYS A N 1
ATOM 995 C CA . CYS A 1 130 ? -8.344 -26.312 -1.853 1 88.38 130 CYS A CA 1
ATOM 996 C C . CYS A 1 130 ? -7.73 -27.703 -1.81 1 88.38 130 CYS A C 1
ATOM 998 O O . CYS A 1 130 ? -6.918 -28 -0.932 1 88.38 130 CYS A O 1
ATOM 1000 N N . ASP A 1 131 ? -8.258 -28.516 -2.639 1 90.56 131 ASP A N 1
ATOM 1001 C CA . ASP A 1 131 ? -7.754 -29.859 -2.869 1 90.56 131 ASP A CA 1
ATOM 1002 C C . ASP A 1 131 ? -7.707 -30.188 -4.363 1 90.56 131 ASP A C 1
ATOM 1004 O O . ASP A 1 131 ? -8.648 -30.781 -4.902 1 90.56 131 ASP A O 1
ATOM 1008 N N . SER A 1 132 ? -6.688 -29.797 -4.98 1 95.25 132 SER A N 1
ATOM 1009 C CA . SER A 1 132 ? -6.496 -30 -6.414 1 95.25 132 SER A CA 1
ATOM 1010 C C . SER A 1 132 ? -5.027 -30.219 -6.75 1 95.25 132 SER A C 1
ATOM 1012 O O . SER A 1 132 ? -4.141 -29.656 -6.105 1 95.25 132 SER A O 1
ATOM 1014 N N . SER A 1 133 ? -4.812 -31.094 -7.754 1 96.69 133 SER A N 1
ATOM 1015 C CA . SER A 1 133 ? -3.457 -31.375 -8.211 1 96.69 133 SER A CA 1
ATOM 1016 C C . SER A 1 133 ? -2.832 -30.156 -8.867 1 96.69 133 SER A C 1
ATOM 1018 O O . SER A 1 133 ? -1.637 -30.141 -9.172 1 96.69 133 SER A O 1
ATOM 1020 N N . TYR A 1 134 ? -3.6 -29.078 -9.023 1 97.94 134 TYR A N 1
ATOM 1021 C CA . TYR A 1 134 ? -3.107 -27.906 -9.727 1 97.94 134 TYR A CA 1
ATOM 1022 C C . TYR A 1 134 ? -2.951 -26.719 -8.773 1 97.94 134 TYR A C 1
ATOM 1024 O O . TYR A 1 134 ? -2.648 -25.609 -9.203 1 97.94 134 TYR A O 1
ATOM 1032 N N . ILE A 1 135 ? -3.234 -26.938 -7.535 1 97.44 135 ILE A N 1
ATOM 1033 C CA . ILE A 1 135 ? -3.047 -25.969 -6.461 1 97.44 135 ILE A CA 1
ATOM 1034 C C . ILE A 1 135 ? -1.999 -26.484 -5.477 1 97.44 135 ILE A C 1
ATOM 1036 O O . ILE A 1 135 ? -1.966 -27.672 -5.164 1 97.44 135 ILE A O 1
ATOM 1040 N N . ILE A 1 136 ? -1.154 -25.609 -5.016 1 96.62 136 ILE A N 1
ATOM 1041 C CA . ILE A 1 136 ? -0.08 -25.984 -4.105 1 96.62 136 ILE A CA 1
ATOM 1042 C C . ILE A 1 136 ? -0.665 -26.688 -2.883 1 96.62 136 ILE A C 1
ATOM 1044 O O . ILE A 1 136 ? -1.688 -26.266 -2.342 1 96.62 136 ILE A O 1
ATOM 1048 N N . GLY A 1 137 ? -0.054 -27.766 -2.555 1 92.56 137 GLY A N 1
ATOM 1049 C CA . GLY A 1 137 ? -0.513 -28.516 -1.399 1 92.56 137 GLY A CA 1
ATOM 1050 C C . GLY A 1 137 ? -0.214 -27.828 -0.081 1 92.56 137 GLY A C 1
ATOM 1051 O O . GLY A 1 137 ? 0.88 -27.297 0.114 1 92.56 137 GLY A O 1
ATOM 1052 N N . PHE A 1 138 ? -1.21 -27.859 0.754 1 88.44 138 PHE A N 1
ATOM 1053 C CA . PHE A 1 138 ? -1.09 -27.266 2.082 1 88.44 138 PHE A CA 1
ATOM 1054 C C . PHE A 1 138 ? -0.964 -28.344 3.146 1 88.44 138 PHE A C 1
ATOM 1056 O O . PHE A 1 138 ? -1.823 -29.219 3.25 1 88.44 138 PHE A O 1
ATOM 1063 N N . TYR A 1 139 ? 0.105 -28.219 3.941 1 81.5 139 TYR A N 1
ATOM 1064 C CA . TYR A 1 139 ? 0.341 -29.266 4.934 1 81.5 139 TYR A CA 1
ATOM 1065 C C . TYR A 1 139 ? -0.044 -28.781 6.328 1 81.5 139 TYR A C 1
ATOM 1067 O O . TYR A 1 139 ? -0.253 -29.594 7.23 1 81.5 139 TYR A O 1
ATOM 1075 N N . GLY A 1 140 ? -0.057 -27.469 6.496 1 78.25 140 GLY A N 1
ATOM 1076 C CA . GLY A 1 140 ? -0.392 -26.906 7.797 1 78.25 140 GLY A CA 1
ATOM 1077 C C . GLY A 1 140 ? 0.292 -25.578 8.07 1 78.25 140 GLY A C 1
ATOM 1078 O O . GLY A 1 140 ? 1.044 -25.078 7.234 1 78.25 140 GLY A O 1
ATOM 1079 N N . ALA A 1 141 ? -0.105 -24.984 9.195 1 81.75 141 ALA A N 1
ATOM 1080 C CA . ALA A 1 141 ? 0.464 -23.703 9.609 1 81.75 141 ALA A CA 1
ATOM 1081 C C . ALA A 1 141 ? 0.721 -23.688 11.117 1 81.75 141 ALA A C 1
ATOM 1083 O O . ALA A 1 141 ? 0.13 -24.469 11.867 1 81.75 141 ALA A O 1
ATOM 1084 N N . PHE A 1 142 ? 1.706 -22.969 11.516 1 73 142 PHE A N 1
ATOM 1085 C CA . PHE A 1 142 ? 1.929 -22.781 12.945 1 73 142 PHE A CA 1
ATOM 1086 C C . PHE A 1 142 ? 2.326 -21.344 13.258 1 73 142 PHE A C 1
ATOM 1088 O O . PHE A 1 142 ? 2.82 -20.641 12.375 1 73 142 PHE A O 1
ATOM 1095 N N . PHE A 1 143 ? 1.998 -21 14.484 1 64.69 143 PHE A N 1
ATOM 1096 C CA . PHE A 1 143 ? 2.279 -19.656 14.984 1 64.69 143 PHE A CA 1
ATOM 1097 C C . PHE A 1 143 ? 3.371 -19.688 16.047 1 64.69 143 PHE A C 1
ATOM 1099 O O . PHE A 1 143 ? 3.332 -20.516 16.953 1 64.69 143 PHE A O 1
ATOM 1106 N N . VAL A 1 144 ? 4.422 -18.953 15.828 1 60.59 144 VAL A N 1
ATOM 1107 C CA . VAL A 1 144 ? 5.453 -18.781 16.844 1 60.59 144 VAL A CA 1
ATOM 1108 C C . VAL A 1 144 ? 5.758 -17.297 17.031 1 60.59 144 VAL A C 1
ATOM 1110 O O . VAL A 1 144 ? 6.121 -16.609 16.078 1 60.59 144 VAL A O 1
ATOM 1113 N N . GLU A 1 145 ? 5.527 -16.766 18.25 1 60 145 GLU A N 1
ATOM 1114 C CA . GLU A 1 145 ? 5.781 -15.359 18.547 1 60 145 GLU A CA 1
ATOM 1115 C C . GLU A 1 145 ? 4.984 -14.453 17.609 1 60 145 GLU A C 1
ATOM 1117 O O . GLU A 1 145 ? 3.76 -14.562 17.531 1 60 145 GLU A O 1
ATOM 1122 N N . ASN A 1 146 ? 5.551 -13.703 16.828 1 64.5 146 ASN A N 1
ATOM 1123 C CA . ASN A 1 146 ? 4.906 -12.75 15.93 1 64.5 146 ASN A CA 1
ATOM 1124 C C . ASN A 1 146 ? 5.129 -13.125 14.469 1 64.5 146 ASN A C 1
ATOM 1126 O O . ASN A 1 146 ? 5.473 -12.273 13.648 1 64.5 146 ASN A O 1
ATOM 1130 N N . ARG A 1 147 ? 5.066 -14.5 14.359 1 71.06 147 ARG A N 1
ATOM 1131 C CA . ARG A 1 147 ? 5.168 -14.953 12.977 1 71.06 147 ARG A CA 1
ATOM 1132 C C . ARG A 1 147 ? 4.227 -16.125 12.719 1 71.06 147 ARG A C 1
ATOM 1134 O O . ARG A 1 147 ? 4.012 -16.953 13.602 1 71.06 147 ARG A O 1
ATOM 1141 N N . ILE A 1 148 ? 3.67 -16.156 11.602 1 75.56 148 ILE A N 1
ATOM 1142 C CA . ILE A 1 148 ? 2.914 -17.328 11.148 1 75.56 148 ILE A CA 1
ATOM 1143 C C . ILE A 1 148 ? 3.676 -18.031 10.023 1 75.56 148 ILE A C 1
ATOM 1145 O O . ILE A 1 148 ? 4.273 -17.375 9.164 1 75.56 148 ILE A O 1
ATOM 1149 N N . SER A 1 149 ? 3.766 -19.328 10.148 1 82.25 149 SER A N 1
ATOM 1150 C CA . SER A 1 149 ? 4.43 -20.141 9.141 1 82.25 149 SER A CA 1
ATOM 1151 C C . SER A 1 149 ? 3.434 -21.047 8.422 1 82.25 149 SER A C 1
ATOM 1153 O O . SER A 1 149 ? 2.709 -21.812 9.062 1 82.25 149 SER A O 1
ATOM 1155 N N . LEU A 1 150 ? 3.326 -20.938 7.102 1 84.94 150 LEU A N 1
ATOM 1156 C CA . LEU A 1 150 ? 2.508 -21.797 6.25 1 84.94 150 LEU A CA 1
ATOM 1157 C C . LEU A 1 150 ? 3.355 -22.875 5.598 1 84.94 150 LEU A C 1
ATOM 1159 O O . LEU A 1 150 ? 4.281 -22.578 4.84 1 84.94 150 LEU A O 1
ATOM 1163 N N . CYS A 1 151 ? 3.078 -24.078 5.859 1 86.19 151 CYS A N 1
ATOM 1164 C CA . CYS A 1 151 ? 3.832 -25.203 5.32 1 86.19 151 CYS A CA 1
ATOM 1165 C C . CYS A 1 151 ? 3.141 -25.797 4.09 1 86.19 151 CYS A C 1
ATOM 1167 O O . CYS A 1 151 ? 2.012 -26.266 4.18 1 86.19 151 CYS A O 1
ATOM 1169 N N . THR A 1 152 ? 3.844 -25.766 2.984 1 91.12 152 THR A N 1
ATOM 1170 C CA . THR A 1 152 ? 3.266 -26.234 1.731 1 91.12 152 THR A CA 1
ATOM 1171 C C . THR A 1 152 ? 4.234 -27.172 1.009 1 91.12 152 THR A C 1
ATOM 1173 O O . THR A 1 152 ? 5.355 -27.375 1.469 1 91.12 152 THR A O 1
ATOM 1176 N N . GLU A 1 153 ? 3.73 -27.719 -0.042 1 93.19 153 GLU A N 1
ATOM 1177 C CA . GLU A 1 153 ? 4.5 -28.594 -0.928 1 93.19 153 GLU A CA 1
ATOM 1178 C C . GLU A 1 153 ? 5.715 -27.859 -1.497 1 93.19 153 GLU A C 1
ATOM 1180 O O . GLU A 1 153 ? 5.641 -26.672 -1.798 1 93.19 153 GLU A O 1
ATOM 1185 N N . PHE A 1 154 ? 6.816 -28.625 -1.535 1 93.88 154 PHE A N 1
ATOM 1186 C CA . PHE A 1 154 ? 8.008 -28.062 -2.168 1 93.88 154 PHE A CA 1
ATOM 1187 C C . PHE A 1 154 ? 8.047 -28.406 -3.65 1 93.88 154 PHE A C 1
ATOM 1189 O O . PHE A 1 154 ? 8.039 -29.594 -4.02 1 93.88 154 PHE A O 1
ATOM 1196 N N . MET A 1 155 ? 8.023 -27.453 -4.445 1 96.56 155 MET A N 1
ATOM 1197 C CA . MET A 1 155 ? 8.172 -27.594 -5.891 1 96.56 155 MET A CA 1
ATOM 1198 C C . MET A 1 155 ? 9.602 -27.312 -6.324 1 96.56 155 MET A C 1
ATOM 1200 O O . MET A 1 155 ? 10.016 -26.141 -6.383 1 96.56 155 MET A O 1
ATOM 1204 N N . ASP A 1 156 ? 10.305 -28.312 -6.707 1 95.06 156 ASP A N 1
ATOM 1205 C CA . ASP A 1 156 ? 11.758 -28.234 -6.801 1 95.06 156 ASP A CA 1
ATOM 1206 C C . ASP A 1 156 ? 12.188 -27.531 -8.086 1 95.06 156 ASP A C 1
ATOM 1208 O O . ASP A 1 156 ? 13.359 -27.219 -8.258 1 95.06 156 ASP A O 1
ATOM 1212 N N . GLY A 1 157 ? 11.336 -27.297 -8.984 1 96.19 157 GLY A N 1
ATOM 1213 C CA . GLY A 1 157 ? 11.656 -26.484 -10.156 1 96.19 157 GLY A CA 1
ATOM 1214 C C . GLY A 1 157 ? 11.523 -25 -9.914 1 96.19 157 GLY A C 1
ATOM 1215 O O . GLY A 1 157 ? 12.016 -24.188 -10.703 1 96.19 157 GLY A O 1
ATOM 1216 N N . GLY A 1 158 ? 10.758 -24.625 -8.867 1 95.25 158 GLY A N 1
ATOM 1217 C CA . GLY A 1 158 ? 10.586 -23.219 -8.547 1 95.25 158 GLY A CA 1
ATOM 1218 C C . GLY A 1 158 ? 9.5 -22.562 -9.359 1 95.25 158 GLY A C 1
ATOM 1219 O O . GLY A 1 158 ? 8.664 -23.234 -9.961 1 95.25 158 GLY A O 1
ATOM 1220 N N . SER A 1 159 ? 9.469 -21.219 -9.312 1 95.5 159 SER A N 1
ATOM 1221 C CA . SER A 1 159 ? 8.461 -20.438 -10.016 1 95.5 159 SER A CA 1
ATOM 1222 C C . SER A 1 159 ? 8.852 -20.219 -11.469 1 95.5 159 SER A C 1
ATOM 1224 O O . SER A 1 159 ? 10.031 -20.312 -11.82 1 95.5 159 SER A O 1
ATOM 1226 N N . LEU A 1 160 ? 7.879 -19.891 -12.242 1 97.12 160 LEU A N 1
ATOM 1227 C CA . LEU A 1 160 ? 8.102 -19.797 -13.68 1 97.12 160 LEU A CA 1
ATOM 1228 C C . LEU A 1 160 ? 8.867 -18.531 -14.023 1 97.12 160 LEU A C 1
ATOM 1230 O O . LEU A 1 160 ? 9.43 -18.422 -15.117 1 97.12 160 LEU A O 1
ATOM 1234 N N . ASP A 1 161 ? 8.867 -17.531 -13.117 1 93.19 161 ASP A N 1
ATOM 1235 C CA . ASP A 1 161 ? 9.5 -16.25 -13.422 1 93.19 161 ASP A CA 1
ATOM 1236 C C . ASP A 1 161 ? 11.016 -16.391 -13.477 1 93.19 161 ASP A C 1
ATOM 1238 O O . ASP A 1 161 ? 11.711 -15.508 -13.984 1 93.19 161 ASP A O 1
ATOM 1242 N N . VAL A 1 162 ? 11.547 -17.469 -13.016 1 90.62 162 VAL A N 1
ATOM 1243 C CA . VAL A 1 162 ? 12.992 -17.656 -13.031 1 90.62 162 VAL A CA 1
ATOM 1244 C C . VAL A 1 162 ? 13.43 -18.188 -14.391 1 90.62 162 VAL A C 1
ATOM 1246 O O . VAL A 1 162 ? 14.625 -18.188 -14.711 1 90.62 162 VAL A O 1
ATOM 1249 N N . TYR A 1 163 ? 12.359 -18.578 -15.062 1 92 163 TYR A N 1
ATOM 1250 C CA . TYR A 1 163 ? 12.672 -19.125 -16.375 1 92 163 TYR A CA 1
ATOM 1251 C C . TYR A 1 163 ? 12.523 -18.062 -17.453 1 92 163 TYR A C 1
ATOM 1253 O O . TYR A 1 163 ? 11.711 -17.141 -17.328 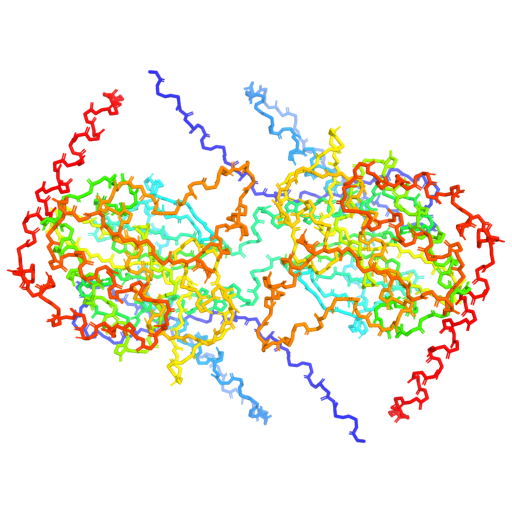1 92 163 TYR A O 1
ATOM 1261 N N . ARG A 1 164 ? 13.328 -17.828 -18.281 1 81.94 164 ARG A N 1
ATOM 1262 C CA . ARG A 1 164 ? 13.281 -16.859 -19.375 1 81.94 164 ARG A CA 1
ATOM 1263 C C . ARG A 1 164 ? 12.234 -17.266 -20.406 1 81.94 164 ARG A C 1
ATOM 1265 O O . ARG A 1 164 ? 11.062 -17.453 -20.078 1 81.94 164 ARG A O 1
ATOM 1272 N N . LYS A 1 165 ? 12.617 -17.531 -21.562 1 93.31 165 LYS A N 1
ATOM 1273 C CA . LYS A 1 165 ? 11.758 -17.906 -22.672 1 93.31 165 LYS A CA 1
ATOM 1274 C C . LYS A 1 165 ? 11.445 -19.406 -22.641 1 93.31 165 LYS A C 1
ATOM 1276 O O . LYS A 1 165 ? 12.359 -20.219 -22.625 1 93.31 165 LYS A O 1
ATOM 1281 N N . ILE A 1 166 ? 10.164 -19.75 -22.594 1 97.44 166 ILE A N 1
ATOM 1282 C CA . ILE A 1 166 ? 9.727 -21.141 -22.547 1 97.44 166 ILE A CA 1
ATOM 1283 C C . ILE A 1 166 ? 9.172 -21.562 -23.906 1 97.44 166 ILE A C 1
ATOM 1285 O O . ILE A 1 166 ? 8.352 -20.859 -24.484 1 97.44 166 ILE A O 1
ATOM 1289 N N . PRO A 1 167 ? 9.602 -22.703 -24.359 1 97.44 167 PRO A N 1
ATOM 1290 C CA . PRO A 1 167 ? 9.086 -23.172 -25.641 1 97.44 167 PRO A CA 1
ATOM 1291 C C . PRO A 1 167 ? 7.578 -23.406 -25.625 1 97.44 167 PRO A C 1
ATOM 1293 O O . PRO A 1 167 ? 7.031 -23.859 -24.625 1 97.44 167 PRO A O 1
ATOM 1296 N N . GLU A 1 168 ? 6.996 -23.172 -26.734 1 97.56 168 GLU A N 1
ATOM 1297 C CA . GLU A 1 168 ? 5.539 -23.172 -26.844 1 97.56 168 GLU A CA 1
ATOM 1298 C C . GLU A 1 168 ? 4.957 -24.531 -26.422 1 97.56 168 GLU A C 1
ATOM 1300 O O . GLU A 1 168 ? 3.932 -24.578 -25.75 1 97.56 168 GLU A O 1
ATOM 1305 N N . HIS A 1 169 ? 5.586 -25.656 -26.859 1 96.94 169 HIS A N 1
ATOM 1306 C CA . HIS A 1 169 ? 5.016 -26.969 -26.547 1 96.94 169 HIS A CA 1
ATOM 1307 C C . HIS A 1 169 ? 5.074 -27.25 -25.062 1 96.94 169 HIS A C 1
ATOM 1309 O O . HIS A 1 169 ? 4.254 -28.016 -24.547 1 96.94 169 HIS A O 1
ATOM 1315 N N . VAL A 1 170 ? 6.051 -26.719 -24.359 1 98.38 170 VAL A N 1
ATOM 1316 C CA . VAL A 1 170 ? 6.125 -26.828 -22.906 1 98.38 170 VAL A CA 1
ATOM 1317 C C . VAL A 1 170 ? 5.098 -25.891 -22.266 1 98.38 170 VAL A C 1
ATOM 1319 O O . VAL A 1 170 ? 4.344 -26.297 -21.375 1 98.38 170 VAL A O 1
ATOM 1322 N N . LEU A 1 171 ? 5.059 -24.688 -22.812 1 98.19 171 LEU A N 1
ATOM 1323 C CA . LEU A 1 171 ? 4.152 -23.656 -22.312 1 98.19 171 LEU A CA 1
ATOM 1324 C C . LEU A 1 171 ? 2.699 -24.109 -22.453 1 98.19 171 LEU A C 1
ATOM 1326 O O . LEU A 1 171 ? 1.87 -23.781 -21.594 1 98.19 171 LEU A O 1
ATOM 1330 N N . GLY A 1 172 ? 2.389 -24.75 -23.562 1 98.5 172 GLY A N 1
ATOM 1331 C CA . GLY A 1 172 ? 1.044 -25.266 -23.75 1 98.5 172 GLY A CA 1
ATOM 1332 C C . GLY A 1 172 ? 0.604 -26.203 -22.641 1 98.5 172 GLY A C 1
ATOM 1333 O O . GLY A 1 172 ? -0.518 -26.094 -22.141 1 98.5 172 GLY A O 1
ATOM 1334 N N . ARG A 1 173 ? 1.451 -27.078 -22.219 1 98.5 173 ARG A N 1
ATOM 1335 C CA . ARG A 1 173 ? 1.13 -28.031 -21.172 1 98.5 173 ARG A CA 1
ATOM 1336 C C . ARG A 1 173 ? 1.057 -27.359 -19.812 1 98.5 173 ARG A C 1
ATOM 1338 O O . ARG A 1 173 ? 0.249 -27.75 -18.969 1 98.5 173 ARG A O 1
ATOM 1345 N N . ILE A 1 174 ? 1.896 -26.375 -19.641 1 98.75 174 ILE A N 1
ATOM 1346 C CA . ILE A 1 174 ? 1.809 -25.578 -18.422 1 98.75 174 ILE A CA 1
ATOM 1347 C C . ILE A 1 174 ? 0.479 -24.828 -18.391 1 98.75 174 ILE A C 1
ATOM 1349 O O . ILE A 1 174 ? -0.181 -24.75 -17.359 1 98.75 174 ILE A O 1
ATOM 1353 N N . ALA A 1 175 ? 0.082 -24.281 -19.516 1 98.75 175 ALA A N 1
ATOM 1354 C CA . ALA A 1 175 ? -1.182 -23.547 -19.625 1 98.75 175 ALA A CA 1
ATOM 1355 C C . ALA A 1 175 ? -2.359 -24.438 -19.234 1 98.75 175 ALA A C 1
ATOM 1357 O O . ALA A 1 175 ? -3.279 -23.984 -18.547 1 98.75 175 ALA A O 1
ATOM 1358 N N . VAL A 1 176 ? -2.314 -25.672 -19.672 1 98.69 176 VAL A N 1
ATOM 1359 C CA . VAL A 1 176 ? -3.375 -26.609 -19.328 1 98.69 176 VAL A CA 1
ATOM 1360 C C . VAL A 1 176 ? -3.514 -26.703 -17.812 1 98.69 176 VAL A C 1
ATOM 1362 O O . VAL A 1 176 ? -4.621 -26.594 -17.281 1 98.69 176 VAL A O 1
ATOM 1365 N N . ALA A 1 177 ? -2.422 -26.875 -17.125 1 98.62 177 ALA A N 1
ATOM 1366 C CA . ALA A 1 177 ? -2.432 -27.016 -15.672 1 98.62 177 ALA A CA 1
ATOM 1367 C C . ALA A 1 177 ? -2.953 -25.734 -15.008 1 98.62 177 ALA A C 1
ATOM 1369 O O . ALA A 1 177 ? -3.754 -25.797 -14.078 1 98.62 177 ALA A O 1
ATOM 1370 N N . VAL A 1 178 ? -2.531 -24.547 -15.477 1 98.69 178 VAL A N 1
ATOM 1371 C CA . VAL A 1 178 ? -2.916 -23.281 -14.875 1 98.69 178 VAL A CA 1
ATOM 1372 C C . VAL A 1 178 ? -4.406 -23.031 -15.109 1 98.69 178 VAL A C 1
ATOM 1374 O O . VAL A 1 178 ? -5.121 -22.609 -14.195 1 98.69 178 VAL A O 1
ATOM 1377 N N . VAL A 1 179 ? -4.863 -23.297 -16.312 1 98.69 179 VAL A N 1
ATOM 1378 C CA . VAL A 1 179 ? -6.277 -23.109 -16.609 1 98.69 179 VAL A CA 1
ATOM 1379 C C . VAL A 1 179 ? -7.121 -24.047 -15.758 1 98.69 179 VAL A C 1
ATOM 1381 O O . VAL A 1 179 ? -8.172 -23.656 -15.242 1 98.69 179 VAL A O 1
ATOM 1384 N N . LYS A 1 180 ? -6.668 -25.281 -15.602 1 98.38 180 LYS A N 1
ATOM 1385 C CA . LYS A 1 180 ? -7.367 -26.219 -14.719 1 98.38 180 LYS A CA 1
ATOM 1386 C C . LYS A 1 180 ? -7.383 -25.719 -13.281 1 98.38 180 LYS A C 1
ATOM 1388 O O . LYS A 1 180 ? -8.398 -25.828 -12.586 1 98.38 180 LYS A O 1
ATOM 1393 N N . GLY A 1 181 ? -6.289 -25.188 -12.852 1 98.38 181 GLY A N 1
ATOM 1394 C CA . GLY A 1 181 ? -6.23 -24.594 -11.523 1 98.38 181 GLY A CA 1
ATOM 1395 C C . GLY A 1 181 ? -7.207 -23.453 -11.344 1 98.38 181 GLY A C 1
ATOM 1396 O O . GLY A 1 181 ? -7.93 -23.391 -10.344 1 98.38 181 GLY A O 1
ATOM 1397 N N . LEU A 1 182 ? -7.238 -22.547 -12.297 1 97.81 182 LEU A N 1
ATOM 1398 C CA . LEU A 1 182 ? -8.141 -21.391 -12.234 1 97.81 182 LEU A CA 1
ATOM 1399 C C . LEU A 1 182 ? -9.594 -21.859 -12.281 1 97.81 182 LEU A C 1
ATOM 1401 O O . LEU A 1 182 ? -10.453 -21.281 -11.609 1 97.81 182 LEU A O 1
ATOM 1405 N N . THR A 1 183 ? -9.836 -22.859 -13.109 1 97.56 183 THR A N 1
ATOM 1406 C CA . THR A 1 183 ? -11.18 -23.438 -13.18 1 97.56 183 THR A CA 1
ATOM 1407 C C . THR A 1 183 ? -11.602 -24 -11.82 1 97.56 183 THR A C 1
ATOM 1409 O O . THR A 1 183 ? -12.727 -23.766 -11.375 1 97.56 183 THR A O 1
ATOM 1412 N N . TYR A 1 184 ? -10.758 -24.734 -11.195 1 97.06 184 TYR A N 1
ATOM 1413 C CA . TYR A 1 184 ? -11.016 -25.281 -9.875 1 97.06 184 TYR A CA 1
ATOM 1414 C C . TYR A 1 184 ? -11.312 -24.172 -8.867 1 97.06 184 TYR A C 1
ATOM 1416 O O . TYR A 1 184 ? -12.297 -24.25 -8.133 1 97.06 184 TYR A O 1
ATOM 1424 N N . LEU A 1 185 ? -10.438 -23.141 -8.844 1 95.06 185 LEU A N 1
ATOM 1425 C CA . LEU A 1 185 ? -10.633 -22.031 -7.918 1 95.06 185 LEU A CA 1
ATOM 1426 C C . LEU A 1 185 ? -11.992 -21.359 -8.148 1 95.06 185 LEU A C 1
ATOM 1428 O O . LEU A 1 185 ? -12.711 -21.078 -7.191 1 95.06 185 LEU A O 1
ATOM 1432 N N . TRP A 1 186 ? -12.289 -21.188 -9.352 1 93.81 186 TRP A N 1
ATOM 1433 C CA . TRP A 1 186 ? -13.539 -20.5 -9.672 1 93.81 186 TRP A CA 1
ATOM 1434 C C . TRP A 1 186 ? -14.742 -21.359 -9.289 1 93.81 186 TRP A C 1
ATOM 1436 O O . TRP A 1 186 ? -15.797 -20.828 -8.93 1 93.81 186 TRP A O 1
ATOM 1446 N N . SER A 1 187 ? -14.641 -22.672 -9.414 1 93.81 187 SER A N 1
ATOM 1447 C CA . SER A 1 187 ? -15.719 -23.562 -8.969 1 93.81 187 SER A CA 1
ATOM 1448 C C . SER A 1 187 ? -16.031 -23.359 -7.492 1 93.81 187 SER A C 1
ATOM 1450 O O . SER A 1 187 ? -17.156 -23.641 -7.047 1 93.81 187 SER A O 1
ATOM 1452 N N . LEU A 1 188 ? -15.086 -22.891 -6.754 1 89.81 188 LEU A N 1
ATOM 1453 C CA . LEU A 1 188 ? -15.258 -22.578 -5.344 1 89.81 188 LEU A CA 1
ATOM 1454 C C . LEU A 1 188 ? -15.531 -21.078 -5.156 1 89.81 188 LEU A C 1
ATOM 1456 O O . LEU A 1 188 ? -15.57 -20.594 -4.027 1 89.81 188 LEU A O 1
ATOM 1460 N N . LYS A 1 189 ? -15.578 -20.312 -6.32 1 90.88 189 LYS A N 1
ATOM 1461 C CA . LYS A 1 189 ? -15.812 -18.875 -6.352 1 90.88 189 LYS A CA 1
ATOM 1462 C C . LYS A 1 189 ? -14.656 -18.109 -5.699 1 90.88 189 LYS A C 1
ATOM 1464 O O . LYS A 1 189 ? -14.883 -17.156 -4.957 1 90.88 189 LYS A O 1
ATOM 1469 N N . ILE A 1 190 ? -13.547 -18.625 -5.969 1 91.38 190 ILE A N 1
ATOM 1470 C CA . ILE A 1 190 ? -12.336 -17.984 -5.48 1 91.38 190 ILE A CA 1
ATOM 1471 C C . ILE A 1 190 ? -11.641 -17.25 -6.633 1 91.38 190 ILE A C 1
ATOM 1473 O O . ILE A 1 190 ? -11.438 -17.828 -7.707 1 91.38 190 ILE A O 1
ATOM 1477 N N . LEU A 1 191 ? -11.367 -15.984 -6.441 1 93.25 191 LEU A N 1
ATOM 1478 C CA . LEU A 1 191 ? -10.477 -15.227 -7.324 1 93.25 191 LEU A CA 1
ATOM 1479 C C . LEU A 1 191 ? -9.047 -15.25 -6.805 1 93.25 191 LEU A C 1
ATOM 1481 O O . LEU A 1 191 ? -8.805 -14.984 -5.625 1 93.25 191 LEU A O 1
ATOM 1485 N N . HIS A 1 192 ? -8.102 -15.656 -7.613 1 93.94 192 HIS A N 1
ATOM 1486 C CA . HIS A 1 192 ? -6.703 -15.648 -7.195 1 93.94 192 HIS A CA 1
ATOM 1487 C C . HIS A 1 192 ? -6.191 -14.227 -7.004 1 93.94 192 HIS A C 1
ATOM 1489 O O . HIS A 1 192 ? -5.656 -13.898 -5.941 1 93.94 192 HIS A O 1
ATOM 1495 N N . ARG A 1 193 ? -6.359 -13.328 -8.086 1 91.5 193 ARG A N 1
ATOM 1496 C CA . ARG A 1 193 ? -6.129 -11.891 -8.086 1 91.5 193 ARG A CA 1
ATOM 1497 C C . ARG A 1 193 ? -4.641 -11.57 -8.211 1 91.5 193 ARG A C 1
ATOM 1499 O O . ARG A 1 193 ? -4.25 -10.406 -8.266 1 91.5 193 ARG A O 1
ATOM 1506 N N . ASP A 1 194 ? -3.816 -12.562 -8.266 1 92.19 194 ASP A N 1
ATOM 1507 C CA . ASP A 1 194 ? -2.383 -12.336 -8.43 1 92.19 194 ASP A CA 1
ATOM 1508 C C . ASP A 1 194 ? -1.754 -13.414 -9.305 1 92.19 194 ASP A C 1
ATOM 1510 O O . ASP A 1 194 ? -0.723 -13.992 -8.945 1 92.19 194 ASP A O 1
ATOM 1514 N N . VAL A 1 195 ? -2.379 -13.711 -10.352 1 95.62 195 VAL A N 1
ATOM 1515 C CA . VAL A 1 195 ? -1.869 -14.664 -11.328 1 95.62 195 VAL A CA 1
ATOM 1516 C C . VAL A 1 195 ? -0.684 -14.062 -12.07 1 95.62 195 VAL A C 1
ATOM 1518 O O . VAL A 1 195 ? -0.824 -13.031 -12.742 1 95.62 195 VAL A O 1
ATOM 1521 N N . LYS A 1 196 ? 0.497 -14.578 -11.883 1 94.88 196 LYS A N 1
ATOM 1522 C CA . LYS A 1 196 ? 1.743 -14.141 -12.508 1 94.88 196 LYS A CA 1
ATOM 1523 C C . LYS A 1 196 ? 2.789 -15.258 -12.477 1 94.88 196 LYS A C 1
ATOM 1525 O O . LYS A 1 196 ? 2.633 -16.234 -11.75 1 94.88 196 LYS A O 1
ATOM 1530 N N . PRO A 1 197 ? 3.803 -15.141 -13.266 1 95.56 197 PRO A N 1
ATOM 1531 C CA . PRO A 1 197 ? 4.797 -16.219 -13.375 1 95.56 197 PRO A CA 1
ATOM 1532 C C . PRO A 1 197 ? 5.426 -16.578 -12.031 1 95.56 197 PRO A C 1
ATOM 1534 O O . PRO A 1 197 ? 5.73 -17.75 -11.781 1 95.56 197 PRO A O 1
ATOM 1537 N N . SER A 1 198 ? 5.492 -15.648 -11.102 1 93.88 198 SER A N 1
ATOM 1538 C CA . SER A 1 198 ? 6.121 -15.922 -9.812 1 93.88 198 SER A CA 1
ATOM 1539 C C . SER A 1 198 ? 5.195 -16.719 -8.898 1 93.88 198 SER A C 1
ATOM 1541 O O . SER A 1 198 ? 5.629 -17.25 -7.875 1 93.88 198 SER A O 1
ATOM 1543 N N . ASN A 1 199 ? 3.918 -16.844 -9.32 1 94.75 199 ASN A N 1
ATOM 1544 C CA . ASN A 1 199 ? 2.953 -17.578 -8.516 1 94.75 199 ASN A CA 1
ATOM 1545 C C . ASN A 1 199 ? 2.52 -18.875 -9.211 1 94.75 199 ASN A C 1
ATOM 1547 O O . ASN A 1 199 ? 1.465 -19.422 -8.898 1 94.75 199 ASN A O 1
ATOM 1551 N N . MET A 1 200 ? 3.283 -19.281 -10.203 1 98 200 MET A N 1
ATOM 1552 C CA . MET A 1 200 ? 3.154 -20.562 -10.898 1 98 200 MET A CA 1
ATOM 1553 C C . MET A 1 200 ? 4.406 -21.422 -10.711 1 98 200 MET A C 1
ATOM 1555 O O . MET A 1 200 ? 5.477 -21.078 -11.211 1 98 200 MET A O 1
ATOM 1559 N N . LEU A 1 201 ? 4.223 -22.531 -10.039 1 98 201 LEU A N 1
ATOM 1560 C CA . LEU A 1 201 ? 5.363 -23.359 -9.672 1 98 201 LEU A CA 1
ATOM 1561 C C . LEU A 1 201 ? 5.43 -24.609 -10.539 1 98 201 LEU A C 1
ATOM 1563 O O . LEU A 1 201 ? 4.395 -25.125 -10.969 1 98 201 LEU A O 1
ATOM 1567 N N . VAL A 1 202 ? 6.645 -25.062 -10.781 1 98.38 202 VAL A N 1
ATOM 1568 C CA . VAL A 1 202 ? 6.875 -26.312 -11.492 1 98.38 202 VAL A CA 1
ATOM 1569 C C . VAL A 1 202 ? 7.824 -27.203 -10.688 1 98.38 202 VAL A C 1
ATOM 1571 O O . VAL A 1 202 ? 8.547 -26.703 -9.812 1 98.38 202 VAL A O 1
ATOM 1574 N N . ASN A 1 203 ? 7.762 -28.531 -10.891 1 97 203 ASN A N 1
ATOM 1575 C CA . ASN A 1 203 ? 8.734 -29.438 -10.297 1 97 203 ASN A CA 1
ATOM 1576 C C . ASN A 1 203 ? 9.297 -30.406 -11.336 1 97 203 ASN A C 1
ATOM 1578 O O . ASN A 1 203 ? 8.898 -30.375 -12.5 1 97 203 ASN A O 1
ATOM 1582 N N . THR A 1 204 ? 10.211 -31.203 -10.984 1 97.31 204 THR A N 1
ATOM 1583 C CA . THR A 1 204 ? 10.938 -32.094 -11.883 1 97.31 204 THR A CA 1
ATOM 1584 C C . THR A 1 204 ? 10.062 -33.281 -12.305 1 97.31 204 THR A C 1
ATOM 1586 O O . THR A 1 204 ? 10.406 -34 -13.242 1 97.31 204 THR A O 1
ATOM 1589 N N . ARG A 1 205 ? 8.922 -33.469 -11.695 1 97.12 205 ARG A N 1
ATOM 1590 C CA . ARG A 1 205 ? 7.973 -34.5 -12.102 1 97.12 205 ARG A CA 1
ATOM 1591 C C . ARG A 1 205 ? 7.023 -33.969 -13.172 1 97.12 205 ARG A C 1
ATOM 1593 O O . ARG A 1 205 ? 6.191 -34.719 -13.688 1 97.12 205 ARG A O 1
ATOM 1600 N N . GLY A 1 206 ? 7.133 -32.719 -13.453 1 98 206 GLY A N 1
ATOM 1601 C CA . GLY A 1 206 ? 6.332 -32.125 -14.516 1 98 206 GLY A CA 1
ATOM 1602 C C . GLY A 1 206 ? 5.012 -31.578 -14.023 1 98 206 GLY A C 1
ATOM 1603 O O . GLY A 1 206 ? 4.137 -31.234 -14.828 1 98 206 GLY A O 1
ATOM 1604 N N . GLN A 1 207 ? 4.879 -31.484 -12.734 1 98 207 GLN A N 1
ATOM 1605 C CA . GLN A 1 207 ? 3.666 -30.906 -12.172 1 98 207 GLN A CA 1
ATOM 1606 C C . GLN A 1 207 ? 3.746 -29.391 -12.148 1 98 207 GLN A C 1
ATOM 1608 O O . GLN A 1 207 ? 4.824 -28.812 -11.953 1 98 207 GLN A O 1
ATOM 1613 N N . VAL A 1 208 ? 2.611 -28.75 -12.383 1 98.5 208 VAL A N 1
ATOM 1614 C CA . VAL A 1 208 ? 2.451 -27.297 -12.328 1 98.5 208 VAL A CA 1
ATOM 1615 C C . VAL A 1 208 ? 1.356 -26.938 -11.328 1 98.5 208 VAL A C 1
ATOM 1617 O O . VAL A 1 208 ? 0.258 -27.484 -11.367 1 98.5 208 VAL A O 1
ATOM 1620 N N . LYS A 1 209 ? 1.663 -26.031 -10.406 1 98.31 209 LYS A N 1
ATOM 1621 C CA . LYS A 1 209 ? 0.689 -25.703 -9.375 1 98.31 209 LYS A CA 1
ATOM 1622 C C . LYS A 1 209 ? 0.655 -24.188 -9.125 1 98.31 209 LYS A C 1
ATOM 1624 O O . LYS A 1 209 ? 1.696 -23.531 -9.141 1 98.31 209 LYS A O 1
ATOM 1629 N N . LEU A 1 210 ? -0.529 -23.656 -8.984 1 97.94 210 LEU A N 1
ATOM 1630 C CA . LEU A 1 210 ? -0.714 -22.281 -8.547 1 97.94 210 LEU A CA 1
ATOM 1631 C C . LEU A 1 210 ? -0.458 -22.141 -7.047 1 97.94 210 LEU A C 1
ATOM 1633 O O . LEU A 1 210 ? -0.769 -23.062 -6.273 1 97.94 210 LEU A O 1
ATOM 1637 N N . CYS A 1 211 ? 0.149 -21.047 -6.668 1 94.81 211 CYS A N 1
ATOM 1638 C CA . CYS A 1 211 ? 0.429 -20.797 -5.258 1 94.81 211 CYS A CA 1
ATOM 1639 C C . CYS A 1 211 ? 0.215 -19.328 -4.914 1 94.81 211 CYS A C 1
ATOM 1641 O O . CYS A 1 211 ? -0.205 -18.531 -5.766 1 94.81 211 CYS A O 1
ATOM 1643 N N . ASP A 1 212 ? 0.377 -18.922 -3.652 1 89.06 212 ASP A N 1
ATOM 1644 C CA . ASP A 1 212 ? 0.3 -17.578 -3.092 1 89.06 212 ASP A CA 1
ATOM 1645 C C . ASP A 1 212 ? -1.113 -17.016 -3.215 1 89.06 212 ASP A C 1
ATOM 1647 O O . ASP A 1 212 ? -1.438 -16.344 -4.199 1 89.06 212 ASP A O 1
ATOM 1651 N N . PHE A 1 213 ? -1.83 -17.188 -2.264 1 88.12 213 PHE A N 1
ATOM 1652 C CA . PHE A 1 213 ? -3.217 -16.734 -2.221 1 88.12 213 PHE A CA 1
ATOM 1653 C C . PHE A 1 213 ? -3.375 -15.562 -1.26 1 88.12 213 PHE A C 1
ATOM 1655 O O . PHE A 1 213 ? -4.43 -15.391 -0.649 1 88.12 213 PHE A O 1
ATOM 1662 N N . GLY A 1 214 ? -2.354 -14.852 -1.137 1 79.06 214 GLY A N 1
ATOM 1663 C CA . GLY A 1 214 ? -2.299 -13.758 -0.182 1 79.06 214 GLY A CA 1
ATOM 1664 C C . GLY A 1 214 ? -3.324 -12.672 -0.458 1 79.06 214 GLY A C 1
ATOM 1665 O O . GLY A 1 214 ? -3.764 -11.977 0.46 1 79.06 214 GLY A O 1
ATOM 1666 N N . VAL A 1 215 ? -3.695 -12.508 -1.704 1 73.62 215 VAL A N 1
ATOM 1667 C CA . VAL A 1 215 ? -4.652 -11.453 -2.025 1 73.62 215 VAL A CA 1
ATOM 1668 C C . VAL A 1 215 ? -5.91 -12.07 -2.633 1 73.62 215 VAL A C 1
ATOM 1670 O O . VAL A 1 215 ? -6.738 -11.359 -3.215 1 73.62 215 VAL A O 1
ATOM 1673 N N . SER A 1 216 ? -5.984 -13.352 -2.488 1 82.25 216 SER A N 1
ATOM 1674 C CA . SER A 1 216 ? -7.148 -14.039 -3.037 1 82.25 216 SER A CA 1
ATOM 1675 C C . SER A 1 216 ? -8.391 -13.773 -2.201 1 82.25 216 SER A C 1
ATOM 1677 O O . SER A 1 216 ? -8.297 -13.344 -1.049 1 82.25 216 SER A O 1
ATOM 1679 N N . THR A 1 217 ? -9.508 -13.898 -2.85 1 76.38 217 THR A N 1
ATOM 1680 C CA . THR A 1 217 ? -10.766 -13.688 -2.15 1 76.38 217 THR A CA 1
ATOM 1681 C C . THR A 1 217 ? -11.82 -14.695 -2.615 1 76.38 217 THR A C 1
ATOM 1683 O O . THR A 1 217 ? -11.797 -15.133 -3.77 1 76.38 217 THR A O 1
ATOM 1686 N N . GLN A 1 218 ? -12.531 -15.133 -1.675 1 74.62 218 GLN A N 1
ATOM 1687 C CA . GLN A 1 218 ? -13.703 -15.93 -2.006 1 74.62 218 GLN A CA 1
ATOM 1688 C C . GLN A 1 218 ? -14.961 -15.062 -2.08 1 74.62 218 GLN A C 1
ATOM 1690 O O . GLN A 1 218 ? -15.266 -14.328 -1.14 1 74.62 218 GLN A O 1
ATOM 1695 N N . LEU A 1 219 ? -15.562 -15.07 -3.188 1 70.62 219 LEU A N 1
ATOM 1696 C CA . LEU A 1 219 ? -16.672 -14.164 -3.455 1 70.62 219 LEU A CA 1
ATOM 1697 C C . LEU A 1 219 ? -18.016 -14.828 -3.119 1 70.62 219 LEU A C 1
ATOM 1699 O O . LEU A 1 219 ? -18.156 -16.047 -3.254 1 70.62 219 LEU A O 1
ATOM 1703 N N . VAL A 1 220 ? -18.891 -14.023 -2.713 1 64.5 220 VAL A N 1
ATOM 1704 C CA . VAL A 1 220 ? -20.266 -14.461 -2.531 1 64.5 220 VAL A CA 1
ATOM 1705 C C . VAL A 1 220 ? -21.062 -14.219 -3.812 1 64.5 220 VAL A C 1
ATOM 1707 O O . VAL A 1 220 ? -21.797 -15.094 -4.266 1 64.5 220 VAL A O 1
ATOM 1710 N N . ASN A 1 221 ? -20.828 -12.992 -4.477 1 66.06 221 ASN A N 1
ATOM 1711 C CA . ASN A 1 221 ? -21.578 -12.625 -5.664 1 66.06 221 ASN A CA 1
ATOM 1712 C C . ASN A 1 221 ? -20.703 -12.594 -6.91 1 66.06 221 ASN A C 1
ATOM 1714 O O . ASN A 1 221 ? -20.984 -11.859 -7.855 1 66.06 221 ASN A O 1
ATOM 1718 N N . SER A 1 222 ? -19.719 -13.273 -7 1 67.31 222 SER A N 1
ATOM 1719 C CA . SER A 1 222 ? -18.828 -13.461 -8.148 1 67.31 222 SER A CA 1
ATOM 1720 C C . SER A 1 222 ? -18.219 -12.133 -8.594 1 67.31 222 SER A C 1
ATOM 1722 O O . SER A 1 222 ? -17.812 -11.992 -9.75 1 67.31 222 SER A O 1
ATOM 1724 N N . ILE A 1 223 ? -18.422 -11.039 -7.914 1 59.22 223 ILE A N 1
ATOM 1725 C CA . ILE A 1 223 ? -17.844 -9.734 -8.258 1 59.22 223 ILE A CA 1
ATOM 1726 C C . ILE A 1 223 ? -17.062 -9.188 -7.062 1 59.22 223 ILE A C 1
ATOM 1728 O O . ILE A 1 223 ? -17.484 -9.352 -5.914 1 59.22 223 ILE A O 1
ATOM 1732 N N . ALA A 1 224 ? -15.953 -8.648 -7.363 1 64.75 224 ALA A N 1
ATOM 1733 C CA . ALA A 1 224 ? -15.117 -7.977 -6.375 1 64.75 224 ALA A CA 1
ATOM 1734 C C . ALA A 1 224 ? -14.914 -6.512 -6.738 1 64.75 224 ALA A C 1
ATOM 1736 O O . ALA A 1 224 ? -15.07 -6.125 -7.898 1 64.75 224 ALA A O 1
ATOM 1737 N N . LYS A 1 225 ? -14.641 -5.613 -5.742 1 59.59 225 LYS A N 1
ATOM 1738 C CA . LYS A 1 225 ? -14.414 -4.191 -5.984 1 59.59 225 LYS A CA 1
ATOM 1739 C C . LYS A 1 225 ? -13.172 -3.703 -5.238 1 59.59 225 LYS A C 1
ATOM 1741 O O . LYS A 1 225 ? -12.734 -2.566 -5.426 1 59.59 225 LYS A O 1
ATOM 1746 N N . THR A 1 226 ? -12.57 -4.625 -4.637 1 53.03 226 THR A N 1
ATOM 1747 C CA . THR A 1 226 ? -11.453 -4.195 -3.811 1 53.03 226 THR A CA 1
ATOM 1748 C C . THR A 1 226 ? -10.203 -3.969 -4.664 1 53.03 226 THR A C 1
ATOM 1750 O O . THR A 1 226 ? -9.945 -4.723 -5.605 1 53.03 226 THR A O 1
ATOM 1753 N N . TYR A 1 227 ? -9.523 -2.854 -4.434 1 47.75 227 TYR A N 1
ATOM 1754 C CA . TYR A 1 227 ? -8.242 -2.582 -5.078 1 47.75 227 TYR A CA 1
ATOM 1755 C C . TYR A 1 227 ? -7.086 -3.127 -4.242 1 47.75 227 TYR A C 1
ATOM 1757 O O . TYR A 1 227 ? -6.652 -2.486 -3.283 1 47.75 227 TYR A O 1
ATOM 1765 N N . VAL A 1 228 ? -6.723 -4.309 -4.402 1 46.44 228 VAL A N 1
ATOM 1766 C CA . VAL A 1 228 ? -5.656 -4.969 -3.654 1 46.44 228 VAL A CA 1
ATOM 1767 C C . VAL A 1 228 ? -4.547 -5.406 -4.609 1 46.44 228 VAL A C 1
ATOM 1769 O O . VAL A 1 228 ? -4.824 -5.898 -5.703 1 46.44 228 VAL A O 1
ATOM 1772 N N . GLY A 1 229 ? -3.383 -5.176 -4.207 1 53.91 229 GLY A N 1
ATOM 1773 C CA . GLY A 1 229 ? -2.225 -5.578 -4.988 1 53.91 229 GLY A CA 1
ATOM 1774 C C . GLY A 1 229 ? -2.027 -4.738 -6.234 1 53.91 229 GLY A C 1
ATOM 1775 O O . GLY A 1 229 ? -2.984 -4.172 -6.766 1 53.91 229 GLY A O 1
ATOM 1776 N N . THR A 1 230 ? -0.944 -4.129 -6.453 1 54.69 230 THR A N 1
ATOM 1777 C CA . THR A 1 230 ? -0.667 -3.408 -7.688 1 54.69 230 THR A CA 1
ATOM 1778 C C . THR A 1 230 ? 0.565 -3.98 -8.383 1 54.69 230 THR A C 1
ATOM 1780 O O . THR A 1 230 ? 1.673 -3.916 -7.848 1 54.69 230 THR A O 1
ATOM 1783 N N . ASN A 1 231 ? 0.117 -4.625 -9.516 1 69.56 231 ASN A N 1
ATOM 1784 C CA . ASN A 1 231 ? 1.225 -5.141 -10.32 1 69.56 231 ASN A CA 1
ATOM 1785 C C . ASN A 1 231 ? 0.937 -5.027 -11.812 1 69.56 231 ASN A C 1
ATOM 1787 O O . ASN A 1 231 ? -0.161 -4.633 -12.211 1 69.56 231 ASN A O 1
ATOM 1791 N N . ALA A 1 232 ? 1.896 -5.34 -12.516 1 79.69 232 ALA A N 1
ATOM 1792 C CA . ALA A 1 232 ? 1.838 -5.137 -13.961 1 79.69 232 ALA A CA 1
ATOM 1793 C C . ALA A 1 232 ? 0.989 -6.215 -14.633 1 79.69 232 ALA A C 1
ATOM 1795 O O . ALA A 1 232 ? 0.706 -6.133 -15.828 1 79.69 232 ALA A O 1
ATOM 1796 N N . TYR A 1 233 ? 0.534 -7.219 -13.875 1 90.38 233 TYR A N 1
ATOM 1797 C CA . TYR A 1 233 ? -0.232 -8.312 -14.461 1 90.38 233 TYR A CA 1
ATOM 1798 C C . TYR A 1 233 ? -1.725 -8.125 -14.219 1 90.38 233 TYR A C 1
ATOM 1800 O O . TYR A 1 233 ? -2.541 -8.93 -14.68 1 90.38 233 TYR A O 1
ATOM 1808 N N . MET A 1 234 ? -2.051 -7.035 -13.531 1 88.88 234 MET A N 1
ATOM 1809 C CA . MET A 1 234 ? -3.441 -6.758 -13.188 1 88.88 234 MET A CA 1
ATOM 1810 C C . MET A 1 234 ? -4.25 -6.391 -14.422 1 88.88 234 MET A C 1
ATOM 1812 O O . MET A 1 234 ? -3.758 -5.688 -15.305 1 88.88 234 MET A O 1
ATOM 1816 N N . ALA A 1 235 ? -5.449 -6.812 -14.406 1 93 235 ALA A N 1
ATOM 1817 C CA . ALA A 1 235 ? -6.359 -6.516 -15.516 1 93 235 ALA A CA 1
ATOM 1818 C C . ALA A 1 235 ? -6.734 -5.035 -15.531 1 93 235 ALA A C 1
ATOM 1820 O O . ALA A 1 235 ? -6.762 -4.383 -14.484 1 93 235 ALA A O 1
ATOM 1821 N N . PRO A 1 236 ? -7.066 -4.52 -16.734 1 89.5 236 PRO A N 1
ATOM 1822 C CA . PRO A 1 236 ? -7.426 -3.107 -16.859 1 89.5 236 PRO A CA 1
ATOM 1823 C C . PRO A 1 236 ? -8.57 -2.699 -15.93 1 89.5 236 PRO A C 1
ATOM 1825 O O . PRO A 1 236 ? -8.523 -1.62 -15.336 1 89.5 236 PRO A O 1
ATOM 1828 N N . GLU A 1 237 ? -9.602 -3.539 -15.781 1 89.12 237 GLU A N 1
ATOM 1829 C CA . GLU A 1 237 ? -10.75 -3.174 -14.953 1 89.12 237 GLU A CA 1
ATOM 1830 C C . GLU A 1 237 ? -10.352 -3.092 -13.484 1 89.12 237 GLU A C 1
ATOM 1832 O O . GLU A 1 237 ? -10.922 -2.307 -12.719 1 89.12 237 GLU A O 1
ATOM 1837 N N . ARG A 1 238 ? -9.406 -3.916 -13.055 1 84.94 238 ARG A N 1
ATOM 1838 C CA . ARG A 1 238 ? -8.914 -3.832 -11.68 1 84.94 238 ARG A CA 1
ATOM 1839 C C . ARG A 1 238 ? -8.102 -2.559 -11.469 1 84.94 238 ARG A C 1
ATOM 1841 O O . ARG A 1 238 ? -8.242 -1.885 -10.453 1 84.94 238 ARG A O 1
ATOM 1848 N N . ILE A 1 239 ? -7.262 -2.229 -12.43 1 78.62 239 ILE A N 1
ATOM 1849 C CA . ILE A 1 239 ? -6.434 -1.03 -12.367 1 78.62 239 ILE A CA 1
ATOM 1850 C C . ILE A 1 239 ? -7.32 0.21 -12.312 1 78.62 239 ILE A C 1
ATOM 1852 O O . ILE A 1 239 ? -7.027 1.157 -11.578 1 78.62 239 ILE A O 1
ATOM 1856 N N . SER A 1 240 ? -8.375 0.141 -13.047 1 75.88 240 SER A N 1
ATOM 1857 C CA . SER A 1 240 ? -9.289 1.278 -13.148 1 75.88 240 SER A CA 1
ATOM 1858 C C . SER A 1 240 ? -10.227 1.345 -11.953 1 75.88 240 SER A C 1
ATOM 1860 O O . SER A 1 240 ? -11.047 2.26 -11.852 1 75.88 240 SER A O 1
ATOM 1862 N N . GLY A 1 241 ? -10.195 0.29 -11.18 1 74.25 241 GLY A N 1
ATOM 1863 C CA . GLY A 1 241 ? -11.047 0.274 -10 1 74.25 241 GLY A CA 1
ATOM 1864 C C . GLY A 1 241 ? -12.477 -0.135 -10.305 1 74.25 241 GLY A C 1
ATOM 1865 O O . GLY A 1 241 ? -13.383 0.156 -9.523 1 74.25 241 GLY A O 1
ATOM 1866 N N . GLU A 1 242 ? -12.648 -0.739 -11.367 1 78.38 242 GLU A N 1
ATOM 1867 C CA . GLU A 1 242 ? -13.969 -1.241 -11.734 1 78.38 242 GLU A CA 1
ATOM 1868 C C . GLU A 1 242 ? -14.266 -2.57 -11.039 1 78.38 242 GLU A C 1
ATOM 1870 O O . GLU A 1 242 ? -13.383 -3.162 -10.422 1 78.38 242 GLU A O 1
ATOM 1875 N N . GLN A 1 243 ? -15.539 -2.941 -11.148 1 82.62 243 GLN A N 1
ATOM 1876 C CA . GLN A 1 243 ? -15.883 -4.281 -10.695 1 82.62 243 GLN A CA 1
ATOM 1877 C C . GLN A 1 243 ? -15.227 -5.348 -11.57 1 82.62 243 GLN A C 1
ATOM 1879 O O . GLN A 1 243 ? -15.07 -5.156 -12.781 1 82.62 243 GLN A O 1
ATOM 1884 N N . TYR A 1 244 ? -14.898 -6.379 -10.883 1 88.44 244 TYR A N 1
ATOM 1885 C CA . TYR A 1 244 ? -14.195 -7.41 -11.648 1 88.44 244 TYR A CA 1
ATOM 1886 C C . TYR A 1 244 ? -14.547 -8.805 -11.133 1 88.44 244 TYR A C 1
ATOM 1888 O O . TYR A 1 244 ? -15.156 -8.945 -10.07 1 88.44 244 TYR A O 1
ATOM 1896 N N . GLY A 1 245 ? -14.289 -9.805 -11.891 1 91.5 245 GLY A N 1
ATOM 1897 C CA . GLY A 1 245 ? -14.5 -11.219 -11.602 1 91.5 245 GLY A CA 1
ATOM 1898 C C . GLY A 1 245 ? -13.414 -12.109 -12.164 1 91.5 245 GLY A C 1
ATOM 1899 O O . GLY A 1 245 ? -12.25 -11.703 -12.258 1 91.5 245 GLY A O 1
ATOM 1900 N N . ILE A 1 246 ? -13.82 -13.281 -12.492 1 93.69 246 ILE A N 1
ATOM 1901 C CA . ILE A 1 246 ? -12.883 -14.32 -12.891 1 93.69 246 ILE A CA 1
ATOM 1902 C C . ILE A 1 246 ? -12.148 -13.898 -14.164 1 93.69 246 ILE A C 1
ATOM 1904 O O . ILE A 1 246 ? -11.023 -14.336 -14.406 1 93.69 246 ILE A O 1
ATOM 1908 N N . HIS A 1 247 ? -12.703 -13.016 -14.914 1 96.25 247 HIS A N 1
ATOM 1909 C CA . HIS A 1 247 ? -12.125 -12.586 -16.188 1 96.25 247 HIS A CA 1
ATOM 1910 C C . HIS A 1 247 ? -10.852 -11.773 -15.961 1 96.25 247 HIS A C 1
ATOM 1912 O O . HIS A 1 247 ? -10.016 -11.672 -16.859 1 96.25 247 HIS A O 1
ATOM 1918 N N . SER A 1 248 ? -10.742 -11.219 -14.758 1 95.06 248 SER A N 1
ATOM 1919 C CA . SER A 1 248 ? -9.508 -10.516 -14.422 1 95.06 248 SER A CA 1
ATOM 1920 C C . SER A 1 248 ? -8.336 -11.477 -14.281 1 95.06 248 SER A C 1
ATOM 1922 O O . SER A 1 248 ? -7.219 -11.172 -14.703 1 95.06 248 SER A O 1
ATOM 1924 N N . ASP A 1 249 ? -8.602 -12.648 -13.719 1 96.44 249 ASP A N 1
ATOM 1925 C CA . ASP A 1 249 ? -7.562 -13.672 -13.625 1 96.44 249 ASP A CA 1
ATOM 1926 C C . ASP A 1 249 ? -7.176 -14.195 -15 1 96.44 249 ASP A C 1
ATOM 1928 O O . ASP A 1 249 ? -6.016 -14.539 -15.242 1 96.44 249 ASP A O 1
ATOM 1932 N N . VAL A 1 250 ? -8.117 -14.18 -15.852 1 98.31 250 VAL A N 1
ATOM 1933 C CA . VAL A 1 250 ? -7.875 -14.648 -17.219 1 98.31 250 VAL A CA 1
ATOM 1934 C C . VAL A 1 250 ? -6.953 -13.664 -17.938 1 98.31 250 VAL A C 1
ATOM 1936 O O . VAL A 1 250 ? -6.051 -14.078 -18.672 1 98.31 250 VAL A O 1
ATOM 1939 N N . TRP A 1 251 ? -7.191 -12.398 -17.734 1 97.94 251 TRP A N 1
ATOM 1940 C CA . TRP A 1 251 ? -6.281 -11.398 -18.281 1 97.94 251 TRP A CA 1
ATOM 1941 C C . TRP A 1 251 ? -4.859 -11.625 -17.781 1 97.94 251 TRP A C 1
ATOM 1943 O O . TRP A 1 251 ? -3.908 -11.617 -18.562 1 97.94 251 TRP A O 1
ATOM 1953 N N . SER A 1 252 ? -4.754 -11.836 -16.5 1 97.19 252 SER A N 1
ATOM 1954 C CA . SER A 1 252 ? -3.449 -12.055 -15.883 1 97.19 252 SER A CA 1
ATOM 1955 C C . SER A 1 252 ? -2.768 -13.297 -16.438 1 97.19 252 SER A C 1
ATOM 1957 O O . SER A 1 252 ? -1.546 -13.32 -16.594 1 97.19 252 SER A O 1
ATOM 1959 N N . LEU A 1 253 ? -3.551 -14.273 -16.703 1 98.38 253 LEU A N 1
ATOM 1960 C CA . LEU A 1 253 ? -3.041 -15.469 -17.375 1 98.38 253 LEU A CA 1
ATOM 1961 C C . LEU A 1 253 ? -2.453 -15.125 -18.734 1 98.38 253 LEU A C 1
ATOM 1963 O O . LEU A 1 253 ? -1.325 -15.516 -19.047 1 98.38 253 LEU A O 1
ATOM 1967 N N . GLY A 1 254 ? -3.205 -14.383 -19.484 1 98.31 254 GLY A N 1
ATOM 1968 C CA . GLY A 1 254 ? -2.773 -14.016 -20.828 1 98.31 254 GLY A CA 1
ATOM 1969 C C . GLY A 1 254 ? -1.451 -13.273 -20.844 1 98.31 254 GLY A C 1
ATOM 1970 O O . GLY A 1 254 ? -0.528 -13.656 -21.578 1 98.31 254 GLY A O 1
ATOM 1971 N N . ILE A 1 255 ? -1.366 -12.289 -20.062 1 96.81 255 ILE A N 1
ATOM 1972 C CA . ILE A 1 255 ? -0.17 -11.453 -20.078 1 96.81 255 ILE A CA 1
ATOM 1973 C C . ILE A 1 255 ? 1.016 -12.242 -19.531 1 96.81 255 ILE A C 1
ATOM 1975 O O . ILE A 1 255 ? 2.15 -12.062 -19.969 1 96.81 255 ILE A O 1
ATOM 1979 N N . SER A 1 256 ? 0.815 -13.078 -18.562 1 97.25 256 SER A N 1
ATOM 1980 C CA . SER A 1 256 ? 1.871 -13.922 -18.016 1 97.25 256 SER A CA 1
ATOM 1981 C C . SER A 1 256 ? 2.436 -14.867 -19.062 1 97.25 256 SER A C 1
ATOM 1983 O O . SER A 1 256 ? 3.652 -14.984 -19.219 1 97.25 256 SER A O 1
ATOM 1985 N N . PHE A 1 257 ? 1.537 -15.484 -19.781 1 98.31 257 PHE A N 1
ATOM 1986 C CA . PHE A 1 257 ? 1.984 -16.453 -20.766 1 98.31 257 PHE A CA 1
ATOM 1987 C C . PHE A 1 257 ? 2.611 -15.766 -21.969 1 98.31 257 PHE A C 1
ATOM 1989 O O . PHE A 1 257 ? 3.521 -16.312 -22.594 1 98.31 257 PHE A O 1
ATOM 1996 N N . MET A 1 258 ? 2.104 -14.562 -22.25 1 97.12 258 MET A N 1
ATOM 1997 C CA . MET A 1 258 ? 2.791 -13.773 -23.266 1 97.12 258 MET A CA 1
ATOM 1998 C C . MET A 1 258 ? 4.23 -13.484 -22.844 1 97.12 258 MET A C 1
ATOM 2000 O O . MET A 1 258 ? 5.152 -13.625 -23.656 1 97.12 258 MET A O 1
ATOM 2004 N N . GLU A 1 259 ? 4.422 -13.062 -21.625 1 95.44 259 GLU A N 1
ATOM 2005 C CA . GLU A 1 259 ? 5.758 -12.789 -21.094 1 95.44 259 GLU A CA 1
ATOM 2006 C C . GLU A 1 259 ? 6.641 -14.031 -21.172 1 95.44 259 GLU A C 1
ATOM 2008 O O . GLU A 1 259 ? 7.793 -13.961 -21.609 1 95.44 259 GLU A O 1
ATOM 2013 N N . LEU A 1 260 ? 6.102 -15.148 -20.781 1 97.38 260 LEU A N 1
ATOM 2014 C CA . LEU A 1 260 ? 6.859 -16.391 -20.734 1 97.38 260 LEU A CA 1
ATOM 2015 C C . LEU A 1 260 ? 7.227 -16.859 -22.141 1 97.38 260 LEU A C 1
ATOM 2017 O O . LEU A 1 260 ? 8.281 -17.469 -22.359 1 97.38 260 LEU A O 1
ATOM 2021 N N . ALA A 1 261 ? 6.363 -16.594 -23.078 1 97.56 261 ALA A N 1
ATOM 2022 C CA . ALA A 1 261 ? 6.617 -16.953 -24.469 1 97.56 261 ALA A CA 1
ATOM 2023 C C . ALA A 1 261 ? 7.684 -16.047 -25.078 1 97.56 261 ALA A C 1
ATOM 2025 O O . ALA A 1 261 ? 8.562 -16.516 -25.812 1 97.56 261 ALA A O 1
ATOM 2026 N N . LEU A 1 262 ? 7.586 -14.781 -24.734 1 94.69 262 LEU A N 1
ATOM 2027 C CA . LEU A 1 262 ? 8.469 -13.789 -25.328 1 94.69 262 LEU A CA 1
ATOM 2028 C C . LEU A 1 262 ? 9.805 -13.727 -24.594 1 94.69 262 LEU A C 1
ATOM 2030 O O . LEU A 1 262 ? 10.82 -13.312 -25.156 1 94.69 262 LEU A O 1
ATOM 2034 N N . GLY A 1 263 ? 9.766 -14.086 -23.344 1 92.94 263 GLY A N 1
ATOM 2035 C CA . GLY A 1 263 ? 10.945 -13.953 -22.516 1 92.94 263 GLY A CA 1
ATOM 2036 C C . GLY A 1 263 ? 11.117 -12.562 -21.922 1 92.94 263 GLY A C 1
ATOM 2037 O O . GLY A 1 263 ? 12.133 -12.266 -21.297 1 92.94 263 GLY A O 1
ATOM 2038 N N . ARG A 1 264 ? 10.164 -11.727 -22.188 1 89.56 264 ARG A N 1
ATOM 2039 C CA . ARG A 1 264 ? 10.148 -10.367 -21.672 1 89.56 264 ARG A CA 1
ATOM 2040 C C . ARG A 1 264 ? 8.719 -9.867 -21.484 1 89.56 264 ARG A C 1
ATOM 2042 O O . ARG A 1 264 ? 7.812 -10.281 -22.219 1 89.56 264 ARG A O 1
ATOM 2049 N N . PHE A 1 265 ? 8.523 -8.938 -20.562 1 89.5 265 PHE A N 1
ATOM 2050 C CA . PHE A 1 265 ? 7.203 -8.352 -20.344 1 89.5 265 PHE A CA 1
ATOM 2051 C C . PHE A 1 265 ? 6.754 -7.574 -21.578 1 89.5 265 PHE A C 1
ATOM 2053 O O . PHE A 1 265 ? 7.539 -6.836 -22.172 1 89.5 265 PHE A O 1
ATOM 2060 N N . PRO A 1 266 ? 5.543 -7.77 -21.938 1 89.69 266 PRO A N 1
ATOM 2061 C CA . PRO A 1 266 ? 5.121 -7.328 -23.281 1 89.69 266 PRO A CA 1
ATOM 2062 C C . PRO A 1 266 ? 4.816 -5.836 -23.328 1 89.69 266 PRO A C 1
ATOM 2064 O O . PRO A 1 266 ? 4.375 -5.328 -24.359 1 89.69 266 PRO A O 1
ATOM 2067 N N . TYR A 1 267 ? 4.91 -5.047 -22.344 1 83.38 267 TYR A N 1
ATOM 2068 C CA . TYR A 1 267 ? 4.762 -3.598 -22.375 1 83.38 267 TYR A CA 1
ATOM 2069 C C . TYR A 1 267 ? 6.113 -2.906 -22.25 1 83.38 267 TYR A C 1
ATOM 2071 O O . TYR A 1 267 ? 7.066 -3.482 -21.719 1 83.38 267 TYR A O 1
ATOM 2079 N N . PRO A 1 268 ? 6.117 -1.773 -22.969 1 66.62 268 PRO A N 1
ATOM 2080 C CA . PRO A 1 268 ? 7.414 -1.09 -22.969 1 66.62 268 PRO A CA 1
ATOM 2081 C C . PRO A 1 268 ? 7.965 -0.858 -21.562 1 66.62 268 PRO A C 1
ATOM 2083 O O . PRO A 1 268 ? 7.199 -0.6 -20.625 1 66.62 268 PRO A O 1
ATOM 2086 N N . GLN A 1 269 ? 9.156 -1.419 -21.422 1 57.78 269 GLN A N 1
ATOM 2087 C CA . GLN A 1 269 ? 9.867 -1.204 -20.172 1 57.78 269 GLN A CA 1
ATOM 2088 C C . GLN A 1 269 ? 9.93 0.281 -19.828 1 57.78 269 GLN A C 1
ATOM 2090 O O . GLN A 1 269 ? 10.391 1.093 -20.625 1 57.78 269 GLN A O 1
ATOM 2095 N N . ILE A 1 270 ? 8.938 0.692 -19.391 1 50.91 270 ILE A N 1
ATOM 2096 C CA . ILE A 1 270 ? 9.094 2.061 -18.906 1 50.91 270 ILE A CA 1
ATOM 2097 C C . ILE A 1 270 ? 10.289 2.139 -17.953 1 50.91 270 ILE A C 1
ATOM 2099 O O . ILE A 1 270 ? 10.453 1.281 -17.078 1 50.91 270 ILE A O 1
ATOM 2103 N N . GLN A 1 271 ? 11.328 2.607 -18.5 1 41.06 271 GLN A N 1
ATOM 2104 C CA . GLN A 1 271 ? 12.547 2.807 -17.719 1 41.06 271 GLN A CA 1
ATOM 2105 C C . GLN A 1 271 ? 12.227 2.953 -16.234 1 41.06 271 GLN A C 1
ATOM 2107 O O . GLN A 1 271 ? 11.422 3.799 -15.844 1 41.06 271 GLN A O 1
ATOM 2112 N N . LYS A 1 272 ? 12.172 1.704 -15.625 1 42.75 272 LYS A N 1
ATOM 2113 C CA . LYS A 1 272 ? 12.148 1.715 -14.164 1 42.75 272 LYS A CA 1
ATOM 2114 C C . LYS A 1 272 ? 12.984 2.869 -13.617 1 42.75 272 LYS A C 1
ATOM 2116 O O . LYS A 1 272 ? 14.203 2.885 -13.758 1 42.75 272 LYS A O 1
ATOM 2121 N N . ASN A 1 273 ? 12.695 4.039 -13.883 1 38.22 273 ASN A N 1
ATOM 2122 C CA . ASN A 1 273 ? 13.547 4.758 -12.953 1 38.22 273 ASN A CA 1
ATOM 2123 C C . ASN A 1 273 ? 13.562 4.09 -11.578 1 38.22 273 ASN A C 1
ATOM 2125 O O . ASN A 1 273 ? 12.672 3.307 -11.25 1 38.22 273 ASN A O 1
ATOM 2129 N N . GLN A 1 274 ? 14.461 4.281 -10.758 1 35.97 274 GLN A N 1
ATOM 2130 C CA . GLN A 1 274 ? 14.898 3.607 -9.539 1 35.97 274 GLN A CA 1
ATOM 2131 C C . GLN A 1 274 ? 13.703 3.061 -8.75 1 35.97 274 GLN A C 1
ATOM 2133 O O . GLN A 1 274 ? 13.859 2.135 -7.953 1 35.97 274 GLN A O 1
ATOM 2138 N N . GLY A 1 275 ? 12.727 3.832 -8.219 1 35.34 275 GLY A N 1
ATOM 2139 C CA . GLY A 1 275 ? 11.992 3.465 -7.016 1 35.34 275 GLY A CA 1
ATOM 2140 C C . GLY A 1 275 ? 10.891 2.455 -7.273 1 35.34 275 GLY A C 1
ATOM 2141 O O . GLY A 1 275 ? 10.594 2.131 -8.43 1 35.34 275 GLY A O 1
ATOM 2142 N N . SER A 1 276 ? 10.5 1.568 -6.316 1 40.5 276 SER A N 1
ATOM 2143 C CA . SER A 1 276 ? 9.609 0.44 -6.094 1 40.5 276 SER A CA 1
ATOM 2144 C C . SER A 1 276 ? 8.281 0.631 -6.828 1 40.5 276 SER A C 1
ATOM 2146 O O . SER A 1 276 ? 7.402 -0.229 -6.766 1 40.5 276 SER A O 1
ATOM 2148 N N . LEU A 1 277 ? 7.738 1.769 -6.988 1 42.94 277 LEU A N 1
ATOM 2149 C CA . LEU A 1 277 ? 6.344 1.821 -7.422 1 42.94 277 LEU A CA 1
ATOM 2150 C C . LEU A 1 277 ? 6.227 1.492 -8.906 1 42.94 277 LEU A C 1
ATOM 2152 O O . LEU A 1 277 ? 7.07 1.899 -9.703 1 42.94 277 LEU A O 1
ATOM 2156 N N . MET A 1 278 ? 5.754 0.336 -9.328 1 49.62 278 MET A N 1
ATOM 2157 C CA . MET A 1 278 ? 5.305 0.128 -10.695 1 49.62 278 MET A CA 1
ATOM 2158 C C . MET A 1 278 ? 4.812 1.435 -11.312 1 49.62 278 MET A C 1
ATOM 2160 O O . MET A 1 278 ? 3.955 2.111 -10.742 1 49.62 278 MET A O 1
ATOM 2164 N N . PRO A 1 279 ? 5.562 1.901 -12.328 1 56.69 279 PRO A N 1
ATOM 2165 C CA . PRO A 1 279 ? 5.266 3.205 -12.922 1 56.69 279 PRO A CA 1
ATOM 2166 C C . PRO A 1 279 ? 3.793 3.361 -13.297 1 56.69 279 PRO A C 1
ATOM 2168 O O . PRO A 1 279 ? 3.201 2.451 -13.891 1 56.69 279 PRO A O 1
ATOM 2171 N N . LEU A 1 280 ? 3.078 4.281 -12.547 1 63.81 280 LEU A N 1
ATOM 2172 C CA . LEU A 1 280 ? 1.738 4.719 -12.922 1 63.81 280 LEU A CA 1
ATOM 2173 C C . LEU A 1 280 ? 1.579 4.738 -14.438 1 63.81 280 LEU A C 1
ATOM 2175 O O . LEU A 1 280 ? 0.503 4.43 -14.961 1 63.81 280 LEU A O 1
ATOM 2179 N N . GLN A 1 281 ? 2.709 4.875 -15.07 1 65.44 281 GLN A N 1
ATOM 2180 C CA . GLN A 1 281 ? 2.664 4.945 -16.516 1 65.44 281 GLN A CA 1
ATOM 2181 C C . GLN A 1 281 ? 2.35 3.582 -17.125 1 65.44 281 GLN A C 1
ATOM 2183 O O . GLN A 1 281 ? 1.607 3.49 -18.109 1 65.44 281 GLN A O 1
ATOM 2188 N N . LEU A 1 282 ? 2.988 2.633 -16.562 1 72.94 282 LEU A N 1
ATOM 2189 C CA . LEU A 1 282 ? 2.732 1.287 -17.062 1 72.94 282 LEU A CA 1
ATOM 2190 C C . LEU A 1 282 ? 1.276 0.892 -16.844 1 72.94 282 LEU A C 1
ATOM 2192 O O . LEU A 1 282 ? 0.631 0.348 -17.734 1 72.94 282 LEU A O 1
ATOM 2196 N N . LEU A 1 283 ? 0.762 1.215 -15.742 1 75.88 283 LEU A N 1
ATOM 2197 C CA . LEU A 1 283 ? -0.63 0.903 -15.438 1 75.88 283 LEU A CA 1
ATOM 2198 C C . LEU A 1 283 ? -1.57 1.651 -16.375 1 75.88 283 LEU A C 1
ATOM 2200 O O . LEU A 1 283 ? -2.566 1.091 -16.844 1 75.88 283 LEU A O 1
ATOM 2204 N N . GLN A 1 284 ? -1.167 2.811 -16.719 1 73.62 284 GLN A N 1
ATOM 2205 C CA . GLN A 1 284 ? -1.969 3.598 -17.656 1 73.62 284 GLN A CA 1
ATOM 2206 C C . GLN A 1 284 ? -1.938 2.994 -19.062 1 73.62 284 GLN A C 1
ATOM 2208 O O . GLN A 1 284 ? -2.945 3.012 -19.766 1 73.62 284 GLN A O 1
ATOM 2213 N N . CYS A 1 285 ? -0.784 2.543 -19.359 1 78.5 285 CYS A N 1
ATOM 2214 C CA . CYS A 1 285 ? -0.653 1.909 -20.672 1 78.5 285 CYS A CA 1
ATOM 2215 C C . CYS A 1 285 ? -1.551 0.682 -20.766 1 78.5 285 CYS A C 1
ATOM 2217 O O . CYS A 1 285 ? -2.184 0.455 -21.797 1 78.5 285 CYS A O 1
ATOM 2219 N N . ILE A 1 286 ? -1.644 -0.077 -19.75 1 85.25 286 ILE A N 1
ATOM 2220 C CA . ILE A 1 286 ? -2.457 -1.287 -19.734 1 85.25 286 ILE A CA 1
ATOM 2221 C C . ILE A 1 286 ? -3.932 -0.919 -19.875 1 85.25 286 ILE A C 1
ATOM 2223 O O . ILE A 1 286 ? -4.676 -1.596 -20.594 1 85.25 286 ILE A O 1
ATOM 2227 N N . VAL A 1 287 ? -4.262 0.16 -19.281 1 82.81 287 VAL A N 1
ATOM 2228 C CA . VAL A 1 287 ? -5.66 0.577 -19.281 1 82.81 287 VAL A CA 1
ATOM 2229 C C . VAL A 1 287 ? -6 1.235 -20.625 1 82.81 287 VAL A C 1
ATOM 2231 O O . VAL A 1 287 ? -7.027 0.926 -21.234 1 82.81 287 VAL A O 1
ATOM 2234 N N . ASP A 1 288 ? -5.148 2.014 -21.125 1 82.12 288 ASP A N 1
ATOM 2235 C CA . ASP A 1 288 ? -5.52 2.938 -22.203 1 82.12 288 ASP A CA 1
ATOM 2236 C C . ASP A 1 288 ? -5.121 2.387 -23.562 1 82.12 288 ASP A C 1
ATOM 2238 O O . ASP A 1 288 ? -5.781 2.664 -24.562 1 82.12 288 ASP A O 1
ATOM 2242 N N . GLU A 1 289 ? -4.055 1.694 -23.578 1 84.5 289 GLU A N 1
ATOM 2243 C CA . GLU A 1 289 ? -3.547 1.247 -24.875 1 84.5 289 GLU A CA 1
ATOM 2244 C C . GLU A 1 289 ? -4.129 -0.11 -25.266 1 84.5 289 GLU A C 1
ATOM 2246 O O . GLU A 1 289 ? -4.676 -0.819 -24.406 1 84.5 289 GLU A O 1
ATOM 2251 N N . GLU A 1 290 ? -3.938 -0.347 -26.516 1 90.62 290 GLU A N 1
ATOM 2252 C CA . GLU A 1 290 ? -4.363 -1.66 -27 1 90.62 290 GLU A CA 1
ATOM 2253 C C . GLU A 1 290 ? -3.486 -2.768 -26.422 1 90.62 290 GLU A C 1
ATOM 2255 O O . GLU A 1 290 ? -2.287 -2.572 -26.203 1 90.62 290 GLU A O 1
ATOM 2260 N N . SER A 1 291 ? -4.141 -3.893 -26.203 1 93.81 291 SER A N 1
ATOM 2261 C CA . SER A 1 291 ? -3.395 -5.027 -25.672 1 93.81 291 SER A CA 1
ATOM 2262 C C . SER A 1 291 ? -2.336 -5.508 -26.656 1 93.81 291 SER A C 1
ATOM 2264 O O . SER A 1 291 ? -2.586 -5.559 -27.859 1 93.81 291 SER A O 1
ATOM 2266 N N . PRO A 1 292 ? -1.219 -5.797 -26.141 1 93.5 292 PRO A N 1
ATOM 2267 C CA . PRO A 1 292 ? -0.21 -6.363 -27.047 1 93.5 292 PRO A CA 1
ATOM 2268 C C . PRO A 1 292 ? -0.63 -7.707 -27.625 1 93.5 292 PRO A C 1
ATOM 2270 O O . PRO A 1 292 ? -1.451 -8.414 -27.047 1 93.5 292 PRO A O 1
ATOM 2273 N N . VAL A 1 293 ? -0.074 -7.98 -28.797 1 94.38 293 VAL A N 1
ATOM 2274 C CA . VAL A 1 293 ? -0.356 -9.234 -29.484 1 94.38 293 VAL A CA 1
ATOM 2275 C C . VAL A 1 293 ? 0.949 -9.977 -29.766 1 94.38 293 VAL A C 1
ATOM 2277 O O . VAL A 1 293 ? 1.968 -9.359 -30.078 1 94.38 293 VAL A O 1
ATOM 2280 N N . LEU A 1 294 ? 0.906 -11.266 -29.547 1 95 294 LEU A N 1
ATOM 2281 C CA . LEU A 1 294 ? 2.074 -12.078 -29.875 1 95 294 LEU A CA 1
ATOM 2282 C C . LEU A 1 294 ? 2.422 -11.945 -31.359 1 95 294 LEU A C 1
ATOM 2284 O O . LEU A 1 294 ? 1.531 -11.898 -32.219 1 95 294 LEU A O 1
ATOM 2288 N N . PRO A 1 295 ? 3.713 -11.805 -31.641 1 91.62 295 PRO A N 1
ATOM 2289 C CA . PRO A 1 295 ? 4.094 -11.742 -33.062 1 91.62 295 PRO A CA 1
ATOM 2290 C C . PRO A 1 295 ? 3.637 -12.961 -33.844 1 91.62 295 PRO A C 1
ATOM 2292 O O . PRO A 1 295 ? 4.016 -14.094 -33.531 1 91.62 295 PRO A O 1
ATOM 2295 N N . ALA A 1 296 ? 3 -12.555 -34.969 1 85.56 296 ALA A N 1
ATOM 2296 C CA . ALA A 1 296 ? 2.52 -13.633 -35.844 1 85.56 296 ALA A CA 1
ATOM 2297 C C . ALA A 1 296 ? 3.682 -14.344 -36.531 1 85.56 296 ALA A C 1
ATOM 2299 O O . ALA A 1 296 ? 4.684 -13.711 -36.875 1 85.56 296 ALA A O 1
ATOM 2300 N N . GLY A 1 297 ? 3.738 -15.578 -36.688 1 90.81 297 GLY A N 1
ATOM 2301 C CA . GLY A 1 297 ? 4.789 -16.312 -37.375 1 90.81 297 GLY A CA 1
ATOM 2302 C C . GLY A 1 297 ? 5.75 -17.016 -36.438 1 90.81 297 GLY A C 1
ATOM 2303 O O . GLY A 1 297 ? 6.383 -18 -36.781 1 90.81 297 GLY A O 1
ATOM 2304 N N . GLU A 1 298 ? 5.895 -16.375 -35.281 1 94 298 GLU A N 1
ATOM 2305 C CA . GLU A 1 298 ? 6.816 -16.969 -34.312 1 94 298 GLU A CA 1
ATOM 2306 C C . GLU A 1 298 ? 6.113 -18.016 -33.438 1 94 298 GLU A C 1
ATOM 2308 O O . GLU A 1 298 ? 6.758 -18.891 -32.875 1 94 298 GLU A O 1
ATOM 2313 N N . PHE A 1 299 ? 4.84 -17.953 -33.406 1 97.44 299 PHE A N 1
ATOM 2314 C CA . PHE A 1 299 ? 4.035 -18.828 -32.562 1 97.44 299 PHE A CA 1
ATOM 2315 C C . PHE A 1 299 ? 2.879 -19.438 -33.375 1 97.44 299 PHE A C 1
ATOM 2317 O O . PHE A 1 299 ? 2.533 -18.938 -34.438 1 97.44 299 PHE A O 1
ATOM 2324 N N . SER A 1 300 ? 2.373 -20.531 -32.875 1 97.5 300 SER A N 1
ATOM 2325 C CA . SER A 1 300 ? 1.252 -21.172 -33.562 1 97.5 300 SER A CA 1
ATOM 2326 C C . SER A 1 300 ? 0.002 -20.297 -33.5 1 97.5 300 SER A C 1
ATOM 2328 O O . SER A 1 300 ? -0.176 -19.516 -32.594 1 97.5 300 SER A O 1
ATOM 2330 N N . GLU A 1 301 ? -0.821 -20.406 -34.469 1 97.25 301 GLU A N 1
ATOM 2331 C CA . GLU A 1 301 ? -2.047 -19.625 -34.562 1 97.25 301 GLU A CA 1
ATOM 2332 C C . GLU A 1 301 ? -2.949 -19.859 -33.344 1 97.25 301 GLU A C 1
ATOM 2334 O O . GLU A 1 301 ? -3.494 -18.922 -32.781 1 97.25 301 GLU A O 1
ATOM 2339 N N . PRO A 1 302 ? -3.09 -21.125 -32.938 1 97.94 302 PRO A N 1
ATOM 2340 C CA . PRO A 1 302 ? -3.926 -21.344 -31.75 1 97.94 302 PRO A CA 1
ATOM 2341 C C . PRO A 1 302 ? -3.377 -20.641 -30.5 1 97.94 302 PRO A C 1
ATOM 2343 O O . PRO A 1 302 ? -4.148 -20.141 -29.688 1 97.94 302 PRO A O 1
ATOM 2346 N N . PHE A 1 303 ? -2.043 -20.609 -30.375 1 98.38 303 PHE A N 1
ATOM 2347 C CA . PHE A 1 303 ? -1.444 -19.953 -29.219 1 98.38 303 PHE A CA 1
ATOM 2348 C C . PHE A 1 303 ? -1.676 -18.438 -29.281 1 98.38 303 PHE A C 1
ATOM 2350 O O . PHE A 1 303 ? -2.07 -17.828 -28.281 1 98.38 303 PHE A O 1
ATOM 2357 N N . VAL A 1 304 ? -1.476 -17.828 -30.422 1 98.25 304 VAL A N 1
ATOM 2358 C CA . VAL A 1 304 ? -1.71 -16.406 -30.609 1 98.25 304 VAL A CA 1
ATOM 2359 C C . VAL A 1 304 ? -3.166 -16.078 -30.297 1 98.25 304 VAL A C 1
ATOM 2361 O O . VAL A 1 304 ? -3.449 -15.094 -29.594 1 98.25 304 VAL A O 1
ATOM 2364 N N . HIS A 1 305 ? -4.047 -16.859 -30.797 1 98.06 305 HIS A N 1
ATOM 2365 C CA . HIS A 1 305 ? -5.473 -16.656 -30.562 1 98.06 305 HIS A CA 1
ATOM 2366 C C . HIS A 1 305 ? -5.809 -16.797 -29.094 1 98.06 305 HIS A C 1
ATOM 2368 O O . HIS A 1 305 ? -6.598 -16 -28.547 1 98.06 305 HIS A O 1
ATOM 2374 N N . PHE A 1 306 ? -5.238 -17.781 -28.438 1 98.31 306 PHE A N 1
ATOM 2375 C CA . PHE A 1 306 ? -5.457 -18.016 -27.031 1 98.31 306 PHE A CA 1
ATOM 2376 C C . PHE A 1 306 ? -5.098 -16.781 -26.203 1 98.31 306 PHE A C 1
ATOM 2378 O O . PHE A 1 306 ? -5.91 -16.312 -25.406 1 98.31 306 PHE A O 1
ATOM 2385 N N . ILE A 1 307 ? -3.939 -16.234 -26.438 1 98.5 307 ILE A N 1
ATOM 2386 C CA . ILE A 1 307 ? -3.453 -15.07 -25.703 1 98.5 307 ILE A CA 1
ATOM 2387 C C . ILE A 1 307 ? -4.328 -13.859 -26.016 1 98.5 307 ILE A C 1
ATOM 2389 O O . ILE A 1 307 ? -4.695 -13.094 -25.125 1 98.5 307 ILE A O 1
ATOM 2393 N N . THR A 1 308 ? -4.664 -13.719 -27.234 1 97.94 308 THR A N 1
ATOM 2394 C CA . THR A 1 308 ? -5.48 -12.586 -27.672 1 97.94 308 THR A CA 1
ATOM 2395 C C . THR A 1 308 ? -6.844 -12.609 -26.984 1 97.94 308 THR A C 1
ATOM 2397 O O . THR A 1 308 ? -7.352 -11.57 -26.562 1 97.94 308 THR A O 1
ATOM 2400 N N . GLN A 1 309 ? -7.434 -13.773 -26.875 1 98.25 309 GLN A N 1
ATOM 2401 C CA . GLN A 1 309 ? -8.727 -13.906 -26.203 1 98.25 309 GLN A CA 1
ATOM 2402 C C . GLN A 1 309 ? -8.617 -13.555 -24.734 1 98.25 309 GLN A C 1
ATOM 2404 O O . GLN A 1 309 ? -9.484 -12.883 -24.172 1 98.25 309 GLN A O 1
ATOM 2409 N N . CYS A 1 310 ? -7.555 -13.992 -24.109 1 98.5 310 CYS A N 1
ATOM 2410 C CA . CYS A 1 310 ? -7.367 -13.758 -22.688 1 98.5 310 CYS A CA 1
ATOM 2411 C C . CYS A 1 310 ? -7.16 -12.273 -22.406 1 98.5 310 CYS A C 1
ATOM 2413 O O . CYS A 1 310 ? -7.512 -11.789 -21.328 1 98.5 310 CYS A O 1
ATOM 2415 N N . MET A 1 311 ? -6.617 -11.539 -23.375 1 97.94 311 MET A N 1
ATOM 2416 C CA . MET A 1 311 ? -6.172 -10.18 -23.109 1 97.94 311 MET A CA 1
ATOM 2417 C C . MET A 1 311 ? -7.094 -9.164 -23.781 1 97.94 311 MET A C 1
ATOM 2419 O O . MET A 1 311 ? -6.68 -8.047 -24.078 1 97.94 311 MET A O 1
ATOM 2423 N N . LYS A 1 312 ? -8.273 -9.625 -24.094 1 97.62 312 LYS A N 1
ATOM 2424 C CA . LYS A 1 312 ? -9.273 -8.648 -24.531 1 97.62 312 LYS A CA 1
ATOM 2425 C C . LYS A 1 312 ? -9.484 -7.57 -23.469 1 97.62 312 LYS A C 1
ATOM 2427 O O . LYS A 1 312 ? -9.5 -7.859 -22.281 1 97.62 312 LYS A O 1
ATOM 2432 N N . LYS A 1 313 ? -9.719 -6.391 -23.875 1 94.88 313 LYS A N 1
ATOM 2433 C CA . LYS A 1 313 ? -9.797 -5.246 -22.969 1 94.88 313 LYS A CA 1
ATOM 2434 C C . LYS A 1 313 ? -11.055 -5.312 -22.109 1 94.88 313 LYS A C 1
ATOM 2436 O O . LYS A 1 313 ? -11.008 -5.055 -20.906 1 94.88 313 LYS A O 1
ATOM 2441 N N . GLN A 1 314 ? -12.117 -5.664 -22.766 1 94.62 314 GLN A N 1
ATOM 2442 C CA . GLN A 1 314 ? -13.383 -5.766 -22.047 1 94.62 314 GLN A CA 1
ATOM 2443 C C . GLN A 1 314 ? -13.492 -7.113 -21.328 1 94.62 314 GLN A C 1
ATOM 2445 O O . GLN A 1 314 ? -13.453 -8.164 -21.969 1 94.62 314 GLN A O 1
ATOM 2450 N N . PRO A 1 315 ? -13.688 -7.102 -20.047 1 95.31 315 PRO A N 1
ATOM 2451 C CA . PRO A 1 315 ? -13.703 -8.352 -19.281 1 95.31 315 PRO A CA 1
ATOM 2452 C C . PRO A 1 315 ? -14.758 -9.336 -19.781 1 95.31 315 PRO A C 1
ATOM 2454 O O . PRO A 1 315 ? -14.508 -10.547 -19.828 1 95.31 315 PRO A O 1
ATOM 2457 N N . LYS A 1 316 ? -15.859 -8.883 -20.203 1 93.88 316 LYS A N 1
ATOM 2458 C CA . LYS A 1 316 ? -16.953 -9.742 -20.625 1 93.88 316 LYS A CA 1
ATOM 2459 C C . LYS A 1 316 ? -16.641 -10.461 -21.938 1 93.88 316 LYS A C 1
ATOM 2461 O O . LYS A 1 316 ? -17.281 -11.453 -22.281 1 93.88 316 LYS A O 1
ATOM 2466 N N . GLU A 1 317 ? -15.68 -9.961 -22.625 1 97.12 317 GLU A N 1
ATOM 2467 C CA . GLU A 1 317 ? -15.297 -10.57 -23.891 1 97.12 317 GLU A CA 1
ATOM 2468 C C . GLU A 1 317 ? -14.25 -11.664 -23.688 1 97.12 317 GLU A C 1
ATOM 2470 O O . GLU A 1 317 ? -13.938 -12.406 -24.625 1 97.12 317 GLU A O 1
ATOM 2475 N N . ARG A 1 318 ? -13.742 -11.758 -22.5 1 97.69 318 ARG A N 1
ATOM 2476 C CA . ARG A 1 318 ? -12.773 -12.805 -22.203 1 97.69 318 ARG A CA 1
ATOM 2477 C C . ARG A 1 318 ? -13.477 -14.102 -21.828 1 97.69 318 ARG A C 1
ATOM 2479 O O . ARG A 1 318 ? -14.492 -14.094 -21.125 1 97.69 318 ARG A O 1
ATOM 2486 N N . PRO A 1 319 ? -12.938 -15.188 -22.312 1 97.31 319 PRO A N 1
ATOM 2487 C CA . PRO A 1 319 ? -13.523 -16.469 -21.891 1 97.31 319 PRO A CA 1
ATOM 2488 C C . PRO A 1 319 ? -13.305 -16.766 -20.422 1 97.31 319 PRO A C 1
ATOM 2490 O O . PRO A 1 319 ? -12.25 -16.453 -19.875 1 97.31 319 PRO A O 1
ATOM 2493 N N . ALA A 1 320 ? -14.273 -17.391 -19.844 1 94.81 320 ALA A N 1
ATOM 2494 C CA . ALA A 1 320 ? -14.078 -17.938 -18.516 1 94.81 320 ALA A CA 1
ATOM 2495 C C . ALA A 1 320 ? -13.125 -19.141 -18.547 1 94.81 320 ALA A C 1
ATOM 2497 O O . ALA A 1 320 ? -12.93 -19.75 -19.609 1 94.81 320 ALA A O 1
ATOM 2498 N N . PRO A 1 321 ? -12.562 -19.453 -17.406 1 95 321 PRO A N 1
ATOM 2499 C CA . PRO A 1 321 ? -11.617 -20.562 -17.406 1 95 321 PRO A CA 1
ATOM 2500 C C . PRO A 1 321 ? -12.219 -21.859 -17.953 1 95 321 PRO A C 1
ATOM 2502 O O . PRO A 1 321 ? -11.555 -22.594 -18.688 1 95 321 PRO A O 1
ATOM 2505 N N . GLU A 1 322 ? -13.461 -22.094 -17.672 1 95.56 322 GLU A N 1
ATOM 2506 C CA . GLU A 1 322 ? -14.117 -23.281 -18.188 1 95.56 322 GLU A CA 1
ATOM 2507 C C . GLU A 1 322 ? -14.164 -23.281 -19.719 1 95.56 322 GLU A C 1
ATOM 2509 O O . GLU A 1 322 ? -14.016 -24.328 -20.359 1 95.56 322 GLU A O 1
ATOM 2514 N N . ASP A 1 323 ? -14.367 -22.156 -20.25 1 97.31 323 ASP A N 1
ATOM 2515 C CA . ASP A 1 323 ? -14.406 -22 -21.688 1 97.31 323 ASP A CA 1
ATOM 2516 C C . ASP A 1 323 ? -13 -22.125 -22.297 1 97.31 323 ASP A C 1
ATOM 2518 O O . ASP A 1 323 ? -12.844 -22.609 -23.422 1 97.31 323 ASP A O 1
ATOM 2522 N N . LEU A 1 324 ? -12.039 -21.688 -21.609 1 97.94 324 LEU A N 1
ATOM 2523 C CA . LEU A 1 324 ? -10.664 -21.781 -22.062 1 97.94 324 LEU A CA 1
ATOM 2524 C C . LEU A 1 324 ? -10.258 -23.25 -22.234 1 97.94 324 LEU A C 1
ATOM 2526 O O . LEU A 1 324 ? -9.422 -23.578 -23.094 1 97.94 324 LEU A O 1
ATOM 2530 N N . MET A 1 325 ? -10.859 -24.125 -21.453 1 97.25 325 MET A N 1
ATOM 2531 C CA . MET A 1 325 ? -10.555 -25.547 -21.516 1 97.25 325 MET A CA 1
ATOM 2532 C C . MET A 1 325 ? -10.891 -26.109 -22.891 1 97.25 325 MET A C 1
ATOM 2534 O O . MET A 1 325 ? -10.266 -27.078 -23.344 1 97.25 325 MET A O 1
ATOM 2538 N N . GLY A 1 326 ? -11.859 -25.5 -23.562 1 97.62 326 GLY A N 1
ATOM 2539 C CA . GLY A 1 326 ? -12.273 -25.938 -24.875 1 97.62 326 GLY A CA 1
ATOM 2540 C C . GLY A 1 326 ? -11.508 -25.266 -26 1 97.62 326 GLY A C 1
ATOM 2541 O O . GLY A 1 326 ? -11.703 -25.578 -27.172 1 97.62 326 GLY A O 1
ATOM 2542 N N . HIS A 1 327 ? -10.672 -24.328 -25.719 1 98.25 327 HIS A N 1
ATOM 2543 C CA . HIS A 1 327 ? -9.898 -23.641 -26.75 1 98.25 327 HIS A CA 1
ATOM 2544 C C . HIS A 1 327 ? -8.93 -24.578 -27.438 1 98.25 327 HIS A C 1
ATOM 2546 O O . HIS A 1 327 ? -8.305 -25.438 -26.797 1 98.25 327 HIS A O 1
ATOM 2552 N N . PRO A 1 328 ? -8.727 -24.453 -28.734 1 98.31 328 PRO A N 1
ATOM 2553 C CA . PRO A 1 328 ? -7.891 -25.375 -29.5 1 98.31 328 PRO A CA 1
ATOM 2554 C C . PRO A 1 328 ? -6.48 -25.5 -28.938 1 98.31 328 PRO A C 1
ATOM 2556 O O . PRO A 1 328 ? -5.902 -26.594 -28.938 1 98.31 328 PRO A O 1
ATOM 2559 N N . PHE A 1 329 ? -5.887 -24.469 -28.438 1 98.31 329 PHE A N 1
ATOM 2560 C CA . PHE A 1 329 ? -4.539 -24.5 -27.891 1 98.31 329 PHE A CA 1
ATOM 2561 C C . PHE A 1 329 ? -4.473 -25.391 -26.656 1 98.31 329 PHE A C 1
ATOM 2563 O O . PHE A 1 329 ? -3.529 -26.172 -26.5 1 98.31 329 PHE A O 1
ATOM 2570 N N . ILE A 1 330 ? -5.461 -25.25 -25.781 1 98.5 330 ILE A N 1
ATOM 2571 C CA . ILE A 1 330 ? -5.516 -26.031 -24.547 1 98.5 330 ILE A CA 1
ATOM 2572 C C . ILE A 1 330 ? -5.82 -27.5 -24.891 1 98.5 330 ILE A C 1
ATOM 2574 O O . ILE A 1 330 ? -5.184 -28.406 -24.359 1 98.5 330 ILE A O 1
ATOM 2578 N N . VAL A 1 331 ? -6.77 -27.703 -25.797 1 98.38 331 VAL A N 1
ATOM 2579 C CA . VAL A 1 331 ? -7.145 -29.062 -26.203 1 98.38 331 VAL A CA 1
ATOM 2580 C C . VAL A 1 331 ? -5.934 -29.781 -26.781 1 98.38 331 VAL A C 1
ATOM 2582 O O . VAL A 1 331 ? -5.703 -30.953 -26.5 1 98.38 331 VAL A O 1
ATOM 2585 N N . GLN A 1 332 ? -5.188 -29.094 -27.578 1 98 332 GLN A N 1
ATOM 2586 C CA . GLN A 1 332 ? -4.016 -29.656 -28.234 1 98 332 GLN A CA 1
ATOM 2587 C C . GLN A 1 332 ? -3.006 -30.188 -27.219 1 98 332 GLN A C 1
ATOM 2589 O O . GLN A 1 332 ? -2.402 -31.234 -27.438 1 98 332 GLN A O 1
ATOM 2594 N N . TYR A 1 333 ? -2.828 -29.5 -26.141 1 98.06 333 TYR A N 1
ATOM 2595 C CA . TYR A 1 333 ? -1.736 -29.828 -25.234 1 98.06 333 TYR A CA 1
ATOM 2596 C C . TYR A 1 333 ? -2.258 -30.531 -23.984 1 98.06 333 TYR A C 1
ATOM 2598 O O . TYR A 1 333 ? -1.479 -30.906 -23.094 1 98.06 333 TYR A O 1
ATOM 2606 N N . ASN A 1 334 ? -3.58 -30.609 -23.891 1 97.94 334 ASN A N 1
ATOM 2607 C CA . ASN A 1 334 ? -4.148 -31.422 -22.812 1 97.94 334 ASN A CA 1
ATOM 2608 C C . ASN A 1 334 ? -3.986 -32.906 -23.078 1 97.94 334 ASN A C 1
ATOM 2610 O O . ASN A 1 334 ? -4.977 -33.625 -23.188 1 97.94 334 ASN A O 1
ATOM 2614 N N . ASP A 1 335 ? -2.811 -33.375 -23.109 1 96.81 335 ASP A N 1
ATOM 2615 C CA . ASP A 1 335 ? -2.49 -34.719 -23.531 1 96.81 335 ASP A CA 1
ATOM 2616 C C . ASP A 1 335 ? -1.976 -35.562 -22.344 1 96.81 335 ASP A C 1
ATOM 2618 O O . ASP A 1 335 ? -1.597 -36.719 -22.516 1 96.81 335 ASP A O 1
ATOM 2622 N N . GLY A 1 336 ? -1.922 -34.969 -21.188 1 93.62 336 GLY A N 1
ATOM 2623 C CA . GLY A 1 336 ? -1.501 -35.688 -19.984 1 93.62 336 GLY A CA 1
ATOM 2624 C C . GLY A 1 336 ? -0.008 -35.938 -19.953 1 93.62 336 GLY A C 1
ATOM 2625 O O . GLY A 1 336 ? 0.473 -36.656 -19.078 1 93.62 336 GLY A O 1
ATOM 2626 N N . ASN A 1 337 ? 0.789 -35.375 -20.828 1 94.31 337 ASN A N 1
ATOM 2627 C CA . ASN A 1 337 ? 2.219 -35.656 -20.922 1 94.31 337 ASN A CA 1
ATOM 2628 C C . ASN A 1 337 ? 3.031 -34.719 -20.016 1 94.31 337 ASN A C 1
ATOM 2630 O O . ASN A 1 337 ? 3.701 -33.812 -20.484 1 94.31 337 ASN A O 1
ATOM 2634 N N . ALA A 1 338 ? 3.074 -35.062 -18.828 1 95.38 338 ALA A N 1
ATOM 2635 C CA . ALA A 1 338 ? 3.84 -34.312 -17.844 1 95.38 338 ALA A CA 1
ATOM 2636 C C . ALA A 1 338 ? 5.34 -34.469 -18.078 1 95.38 338 ALA A C 1
ATOM 2638 O O . ALA A 1 338 ? 6.133 -33.625 -17.609 1 95.38 338 ALA A O 1
ATOM 2639 N N . GLU A 1 339 ? 5.68 -35.469 -18.797 1 97.25 339 GLU A N 1
ATOM 2640 C CA . GLU A 1 339 ? 7.086 -35.781 -19.047 1 97.25 339 GLU A CA 1
ATOM 2641 C C . GLU A 1 339 ? 7.77 -34.656 -19.828 1 97.25 339 GLU A C 1
ATOM 2643 O O . GLU A 1 339 ? 8.953 -34.406 -19.625 1 97.25 339 GLU A O 1
ATOM 2648 N N . VAL A 1 340 ? 7.055 -34.125 -20.703 1 97.69 340 VAL A N 1
ATOM 2649 C CA . VAL A 1 340 ? 7.617 -33.062 -21.516 1 97.69 340 VAL A CA 1
ATOM 2650 C C . VAL A 1 340 ? 8.023 -31.891 -20.609 1 97.69 340 VAL A C 1
ATOM 2652 O O . VAL A 1 340 ? 9.133 -31.359 -20.734 1 97.69 340 VAL A O 1
ATOM 2655 N N . VAL A 1 341 ? 7.121 -31.516 -19.672 1 98.06 341 VAL A N 1
ATOM 2656 C CA . VAL A 1 341 ? 7.422 -30.453 -18.734 1 98.06 341 VAL A CA 1
ATOM 2657 C C . VAL A 1 341 ? 8.562 -30.891 -17.812 1 98.06 341 VAL A C 1
ATOM 2659 O O . VAL A 1 341 ? 9.484 -30.109 -17.547 1 98.06 341 VAL A O 1
ATOM 2662 N N . SER A 1 342 ? 8.523 -32.094 -17.391 1 98.12 342 SER A N 1
ATOM 2663 C CA . SER A 1 342 ? 9.555 -32.656 -16.516 1 98.12 342 SER A CA 1
ATOM 2664 C C . SER A 1 342 ? 10.938 -32.531 -17.172 1 98.12 342 SER A C 1
ATOM 2666 O O . SER A 1 342 ? 11.883 -32.031 -16.547 1 98.12 342 SER A O 1
ATOM 2668 N N . MET A 1 343 ? 11.031 -33.062 -18.344 1 98.12 343 MET A N 1
ATOM 2669 C CA . MET A 1 343 ? 12.305 -33.062 -19.062 1 98.12 343 MET A CA 1
ATOM 2670 C C . MET A 1 343 ? 12.836 -31.641 -19.234 1 98.12 343 MET A C 1
ATOM 2672 O O . MET A 1 343 ? 14.023 -31.391 -19.078 1 98.12 343 MET A O 1
ATOM 2676 N N . TRP A 1 344 ? 11.953 -30.766 -19.625 1 97.75 344 TRP A N 1
ATOM 2677 C CA . TRP A 1 344 ? 12.352 -29.375 -19.812 1 97.75 344 TRP A CA 1
ATOM 2678 C C . TRP A 1 344 ? 12.867 -28.781 -18.5 1 97.75 344 TRP A C 1
ATOM 2680 O O . TRP A 1 344 ? 13.922 -28.141 -18.484 1 97.75 344 TRP A O 1
ATOM 2690 N N . VAL A 1 345 ? 12.141 -28.938 -17.422 1 97.75 345 VAL A N 1
ATOM 2691 C CA . VAL A 1 345 ? 12.531 -28.406 -16.109 1 97.75 345 VAL A CA 1
ATOM 2692 C C . VAL A 1 345 ? 13.891 -28.969 -15.711 1 97.75 345 VAL A C 1
ATOM 2694 O O . VAL A 1 345 ? 14.773 -28.219 -15.289 1 97.75 345 VAL A O 1
ATOM 2697 N N . CYS A 1 346 ? 14.07 -30.281 -15.883 1 97.06 346 CYS A N 1
ATOM 2698 C CA . CYS A 1 346 ? 15.32 -30.938 -15.523 1 97.06 346 CYS A CA 1
ATOM 2699 C C . CYS A 1 346 ? 16.484 -30.375 -16.328 1 97.06 346 CYS A C 1
ATOM 2701 O O . CYS A 1 346 ? 17.562 -30.109 -15.766 1 97.06 346 CYS A O 1
ATOM 2703 N N . ARG A 1 347 ? 16.234 -30.234 -17.531 1 96.44 347 ARG A N 1
ATOM 2704 C CA . ARG A 1 347 ? 17.281 -29.672 -18.406 1 96.44 347 ARG A CA 1
ATOM 2705 C C . ARG A 1 347 ? 17.656 -28.266 -17.969 1 96.44 347 ARG A C 1
ATOM 2707 O O . ARG A 1 347 ? 18.828 -27.922 -17.906 1 96.44 347 ARG A O 1
ATOM 2714 N N . MET A 1 348 ? 16.656 -27.438 -17.734 1 95.31 348 MET A N 1
ATOM 2715 C CA . MET A 1 348 ? 16.906 -26.047 -17.359 1 95.31 348 MET A CA 1
ATOM 2716 C C . MET A 1 348 ? 17.656 -25.969 -16.031 1 95.31 348 MET A C 1
ATOM 2718 O O . MET A 1 348 ? 18.531 -25.125 -15.852 1 95.31 348 MET A O 1
ATOM 2722 N N . LEU A 1 349 ? 17.297 -26.75 -15.102 1 93.19 349 LEU A N 1
ATOM 2723 C CA . LEU A 1 349 ? 17.953 -26.781 -13.805 1 93.19 349 LEU A CA 1
ATOM 2724 C C . LEU A 1 349 ? 19.406 -27.188 -13.945 1 93.19 349 LEU A C 1
ATOM 2726 O O . LEU A 1 349 ? 20.281 -26.641 -13.273 1 93.19 349 LEU A O 1
ATOM 2730 N N . GLU A 1 350 ? 19.656 -28.156 -14.773 1 93.19 350 GLU A N 1
ATOM 2731 C CA . GLU A 1 350 ? 21.031 -28.609 -15.039 1 93.19 350 GLU A CA 1
ATOM 2732 C C . GLU A 1 350 ? 21.859 -27.484 -15.664 1 93.19 350 GLU A C 1
ATOM 2734 O O . GLU A 1 350 ? 23.016 -27.297 -15.305 1 93.19 350 GLU A O 1
ATOM 2739 N N . GLU A 1 351 ? 21.297 -26.812 -16.531 1 91.12 351 GLU A N 1
ATOM 2740 C CA . GLU A 1 351 ? 21.984 -25.703 -17.172 1 91.12 351 GLU A CA 1
ATOM 2741 C C . GLU A 1 351 ? 22.328 -24.609 -16.172 1 91.12 351 GLU A C 1
ATOM 2743 O O . GLU A 1 351 ? 23.391 -24 -16.25 1 91.12 351 GLU A O 1
ATOM 2748 N N . ARG A 1 352 ? 21.453 -24.328 -15.305 1 86.56 352 ARG A N 1
ATOM 2749 C CA . ARG A 1 352 ? 21.672 -23.297 -14.289 1 86.56 352 ARG A CA 1
ATOM 2750 C C . ARG A 1 352 ? 22.781 -23.719 -13.328 1 86.56 352 ARG A C 1
ATOM 2752 O O . ARG A 1 352 ? 23.578 -22.875 -12.891 1 86.56 352 ARG A O 1
ATOM 2759 N N . ARG A 1 353 ? 22.797 -24.938 -12.93 1 82.75 353 ARG A N 1
ATOM 2760 C CA . ARG A 1 353 ? 23.844 -25.453 -12.055 1 82.75 353 ARG A CA 1
ATOM 2761 C C . ARG A 1 353 ? 25.203 -25.406 -12.734 1 82.75 353 ARG A C 1
ATOM 2763 O O . ARG A 1 353 ? 26.219 -25.125 -12.086 1 82.75 353 ARG A O 1
ATOM 2770 N N . ALA A 1 354 ? 25.188 -25.688 -13.938 1 83.88 354 ALA A N 1
ATOM 2771 C CA . ALA A 1 354 ? 26.438 -25.672 -14.695 1 83.88 354 ALA A CA 1
ATOM 2772 C C . ALA A 1 354 ? 26.984 -24.25 -14.836 1 83.88 354 ALA A C 1
ATOM 2774 O O . ALA A 1 354 ? 28.203 -24.047 -14.867 1 83.88 354 ALA A O 1
ATOM 2775 N N . THR A 1 355 ? 26.125 -23.297 -14.938 1 77.38 355 THR A N 1
ATOM 2776 C CA . THR A 1 355 ? 26.562 -21.906 -15.086 1 77.38 355 THR A CA 1
ATOM 2777 C C . THR A 1 355 ? 26.969 -21.328 -13.734 1 77.38 355 THR A C 1
ATOM 2779 O O . THR A 1 355 ? 27.75 -20.375 -13.68 1 77.38 355 THR A O 1
ATOM 2782 N N . GLN A 1 356 ? 26.344 -21.578 -12.664 1 70.81 356 GLN A N 1
ATOM 2783 C CA . GLN A 1 356 ? 26.703 -21.078 -11.344 1 70.81 356 GLN A CA 1
ATOM 2784 C C . GLN A 1 356 ? 27.984 -21.734 -10.844 1 70.81 356 GLN A C 1
ATOM 2786 O O . GLN A 1 356 ? 28.656 -21.203 -9.961 1 70.81 356 GLN A O 1
ATOM 2791 N N . GLY A 1 357 ? 28.922 -21.984 -11.539 1 53.38 357 GLY A N 1
ATOM 2792 C CA . GLY A 1 357 ? 30.219 -22.562 -11.25 1 53.38 357 GLY A CA 1
ATOM 2793 C C . GLY A 1 357 ? 30.25 -23.359 -9.953 1 53.38 357 GLY A C 1
ATOM 2794 O O . GLY A 1 357 ? 29.328 -23.25 -9.141 1 53.38 357 GLY A O 1
ATOM 2795 N N . PRO A 1 358 ? 31.094 -24.5 -9.906 1 48.38 358 PRO A N 1
ATOM 2796 C CA . PRO A 1 358 ? 31.312 -25.234 -8.656 1 48.38 358 PRO A CA 1
ATOM 2797 C C . PRO A 1 358 ? 31.5 -24.312 -7.453 1 48.38 358 PRO A C 1
ATOM 2799 O O . PRO A 1 358 ? 32.25 -23.328 -7.527 1 48.38 358 PRO A O 1
ATOM 2802 N N . GLN A 1 359 ? 30.516 -23.938 -6.777 1 35.69 359 GLN A N 1
ATOM 2803 C CA . GLN A 1 359 ? 30.969 -23.328 -5.531 1 35.69 359 GLN A CA 1
ATOM 2804 C C . GLN A 1 359 ? 31.859 -24.281 -4.746 1 35.69 359 GLN A C 1
ATOM 2806 O O . GLN A 1 359 ? 31.594 -25.484 -4.691 1 35.69 359 GLN A O 1
ATOM 2811 N N . MET B 1 1 ? -32.156 10.422 21.922 1 20.98 1 MET B N 1
ATOM 2812 C CA . MET B 1 1 ? -31.953 9.016 22.25 1 20.98 1 MET B CA 1
ATOM 2813 C C . MET B 1 1 ? -30.656 8.484 21.641 1 20.98 1 MET B C 1
ATOM 2815 O O . MET B 1 1 ? -30.578 8.297 20.422 1 20.98 1 MET B O 1
ATOM 2819 N N . GLU B 1 2 ? -29.531 8.984 22.141 1 19.81 2 GLU B N 1
ATOM 2820 C CA . GLU B 1 2 ? -28.125 9.094 21.75 1 19.81 2 GLU B CA 1
ATOM 2821 C C . GLU B 1 2 ? -27.453 7.723 21.703 1 19.81 2 GLU B C 1
ATOM 2823 O O . GLU B 1 2 ? -27.391 7.031 22.719 1 19.81 2 GLU B O 1
ATOM 2828 N N . GLN B 1 3 ? -27.703 7.02 20.578 1 23 3 GLN B N 1
ATOM 2829 C CA . GLN B 1 3 ? -27.375 5.605 20.438 1 23 3 GLN B CA 1
ATOM 2830 C C . GLN B 1 3 ? -25.938 5.332 20.844 1 23 3 GLN B C 1
ATOM 2832 O O . GLN B 1 3 ? -25.016 6.047 20.422 1 23 3 GLN B O 1
ATOM 2837 N N . GLN B 1 4 ? -25.703 4.895 22.016 1 21.52 4 GLN B N 1
ATOM 2838 C CA . GLN B 1 4 ? -24.531 4.418 22.75 1 21.52 4 GLN B CA 1
ATOM 2839 C C . GLN B 1 4 ? -23.656 3.535 21.875 1 21.52 4 GLN B C 1
ATOM 2841 O O . GLN B 1 4 ? -24.078 2.459 21.438 1 21.52 4 GLN B O 1
ATOM 2846 N N . VAL B 1 5 ? -22.969 4.223 21.016 1 23.55 5 VAL B N 1
ATOM 2847 C CA . VAL B 1 5 ? -22.094 3.555 20.062 1 23.55 5 VAL B CA 1
ATOM 2848 C C . VAL B 1 5 ? -21.172 2.584 20.797 1 23.55 5 VAL B C 1
ATOM 2850 O O . VAL B 1 5 ? -20.359 3 21.625 1 23.55 5 VAL B O 1
ATOM 2853 N N . ASN B 1 6 ? -21.781 1.497 21.328 1 24.25 6 ASN B N 1
ATOM 2854 C CA . ASN B 1 6 ? -21.172 0.381 22.047 1 24.25 6 ASN B CA 1
ATOM 2855 C C . ASN B 1 6 ? -19.828 -0.022 21.438 1 24.25 6 ASN B C 1
ATOM 2857 O O . ASN B 1 6 ? -19.734 -0.257 20.234 1 24.25 6 ASN B O 1
ATOM 2861 N N . GLY B 1 7 ? -18.844 0.548 21.938 1 24.12 7 GLY B N 1
ATOM 2862 C CA . GLY B 1 7 ? -17.438 0.325 21.672 1 24.12 7 GLY B CA 1
ATOM 2863 C C . GLY B 1 7 ? -17.062 -1.144 21.578 1 24.12 7 GLY B C 1
ATOM 2864 O O . GLY B 1 7 ? -17.094 -1.863 22.578 1 24.12 7 GLY B O 1
ATOM 2865 N N . GLN B 1 8 ? -17.578 -1.827 20.578 1 25.28 8 GLN B N 1
ATOM 2866 C CA . GLN B 1 8 ? -17.344 -3.252 20.359 1 25.28 8 GLN B CA 1
ATOM 2867 C C . GLN B 1 8 ? -15.883 -3.619 20.609 1 25.28 8 GLN B C 1
ATOM 2869 O O . GLN B 1 8 ? -14.977 -3.029 20.016 1 25.28 8 GLN B O 1
ATOM 2874 N N . LEU B 1 9 ? -15.594 -4.004 21.797 1 24.59 9 LEU B N 1
ATOM 2875 C CA . LEU B 1 9 ? -14.336 -4.527 22.312 1 24.59 9 LEU B CA 1
ATOM 2876 C C . LEU B 1 9 ? -13.734 -5.539 21.344 1 24.59 9 LEU B C 1
ATOM 2878 O O . LEU B 1 9 ? -14.375 -6.535 21 1 24.59 9 LEU B O 1
ATOM 2882 N N . ILE B 1 10 ? -13.07 -5.094 20.469 1 25.34 10 ILE B N 1
ATOM 2883 C CA . ILE B 1 10 ? -12.383 -5.953 19.5 1 25.34 10 ILE B CA 1
ATOM 2884 C C . ILE B 1 10 ? -11.617 -7.047 20.234 1 25.34 10 ILE B C 1
ATOM 2886 O O . ILE B 1 10 ? -10.758 -6.758 21.062 1 25.34 10 ILE B O 1
ATOM 2890 N N . GLU B 1 11 ? -12.336 -8.125 20.594 1 25.89 11 GLU B N 1
ATOM 2891 C CA . GLU B 1 11 ? -11.703 -9.273 21.25 1 25.89 11 GLU B CA 1
ATOM 2892 C C . GLU B 1 11 ? -10.438 -9.695 20.516 1 25.89 11 GLU B C 1
ATOM 2894 O O . GLU B 1 11 ? -10.422 -9.766 19.281 1 25.89 11 GLU B O 1
ATOM 2899 N N . PRO B 1 12 ? -9.375 -9.555 21.156 1 25.06 12 PRO B N 1
ATOM 2900 C CA . PRO B 1 12 ? -8.109 -10.023 20.578 1 25.06 12 PRO B CA 1
ATOM 2901 C C . PRO B 1 12 ? -8.211 -11.422 19.984 1 25.06 12 PRO B C 1
ATOM 2903 O O . PRO B 1 12 ? -9.062 -12.211 20.406 1 25.06 12 PRO B O 1
ATOM 2906 N N . LEU B 1 13 ? -7.922 -11.539 18.797 1 26.91 13 LEU B N 1
ATOM 2907 C CA . LEU B 1 13 ? -7.863 -12.883 18.234 1 26.91 13 LEU B CA 1
ATOM 2908 C C . LEU B 1 13 ? -7.262 -13.867 19.234 1 26.91 13 LEU B C 1
ATOM 2910 O O . LEU B 1 13 ? -6.098 -13.734 19.609 1 26.91 13 LEU B O 1
ATOM 2914 N N . GLN B 1 14 ? -8.18 -14.133 20.234 1 25.45 14 GLN B N 1
ATOM 2915 C CA . GLN B 1 14 ? -7.723 -15.242 21.062 1 25.45 14 GLN B CA 1
ATOM 2916 C C . GLN B 1 14 ? -7.637 -16.531 20.25 1 25.45 14 GLN B C 1
ATOM 2918 O O . GLN B 1 14 ? -8.641 -17.016 19.719 1 25.45 14 GLN B O 1
ATOM 2923 N N . ILE B 1 15 ? -6.66 -16.719 19.625 1 25.45 15 ILE B N 1
ATOM 2924 C CA . ILE B 1 15 ? -6.398 -17.906 18.812 1 25.45 15 ILE B CA 1
ATOM 2925 C C . ILE B 1 15 ? -6.461 -19.156 19.672 1 25.45 15 ILE B C 1
ATOM 2927 O O . ILE B 1 15 ? -5.703 -19.297 20.641 1 25.45 15 ILE B O 1
ATOM 2931 N N . TYR B 1 16 ? -7.746 -19.594 20 1 23.64 16 TYR B N 1
ATOM 2932 C CA . TYR B 1 16 ? -7.855 -20.812 20.812 1 23.64 16 TYR B CA 1
ATOM 2933 C C . TYR B 1 16 ? -7.352 -22.016 20.047 1 23.64 16 TYR B C 1
ATOM 2935 O O . TYR B 1 16 ? -7.414 -22.062 18.812 1 23.64 16 TYR B O 1
ATOM 2943 N N . PRO B 1 17 ? -7.059 -23.094 20.891 1 21.48 17 PRO B N 1
ATOM 2944 C CA . PRO B 1 17 ? -6.371 -24.297 20.422 1 21.48 17 PRO B CA 1
ATOM 2945 C C . PRO B 1 17 ? -7.195 -25.078 19.391 1 21.48 17 PRO B C 1
ATOM 2947 O O . PRO B 1 17 ? -8.391 -24.812 19.234 1 21.48 17 PRO B O 1
ATOM 2950 N N . ARG B 1 18 ? -7.078 -26.594 19.359 1 23.81 18 ARG B N 1
ATOM 2951 C CA . ARG B 1 18 ? -6.613 -27.594 18.391 1 23.81 18 ARG B CA 1
ATOM 2952 C C . ARG B 1 18 ? -7.781 -28.406 17.844 1 23.81 18 ARG B C 1
ATOM 2954 O O . ARG B 1 18 ? -8.266 -29.328 18.5 1 23.81 18 ARG B O 1
ATOM 2961 N N . ALA B 1 19 ? -8.836 -27.859 17.375 1 24.06 19 ALA B N 1
ATOM 2962 C CA . ALA B 1 19 ? -9.789 -28.938 17.156 1 24.06 19 ALA B CA 1
ATOM 2963 C C . ALA B 1 19 ? -9.406 -29.766 15.922 1 24.06 19 ALA B C 1
ATOM 2965 O O . ALA B 1 19 ? -8.953 -29.219 14.922 1 24.06 19 ALA B O 1
ATOM 2966 N N . CYS B 1 20 ? -9.312 -31.125 15.93 1 22.72 20 CYS B N 1
ATOM 2967 C CA . CYS B 1 20 ? -8.883 -32.25 15.102 1 22.72 20 CYS B CA 1
ATOM 2968 C C . CYS B 1 20 ? -9.875 -32.5 13.969 1 22.72 20 CYS B C 1
ATOM 2970 O O . CYS B 1 20 ? -11.078 -32.594 14.203 1 22.72 20 CYS B O 1
ATOM 2972 N N . LYS B 1 21 ? -9.641 -32.031 12.75 1 26.03 21 LYS B N 1
ATOM 2973 C CA . LYS B 1 21 ? -10.508 -32.469 11.656 1 26.03 21 LYS B CA 1
ATOM 2974 C C . LYS B 1 21 ? -10.531 -33.969 11.516 1 26.03 21 LYS B C 1
ATOM 2976 O O . LYS B 1 21 ? -9.539 -34.656 11.812 1 26.03 21 LYS B O 1
ATOM 2981 N N . PRO B 1 22 ? -11.641 -34.469 11.367 1 24.14 22 PRO B N 1
ATOM 2982 C CA . PRO B 1 22 ? -11.648 -35.938 11.094 1 24.14 22 PRO B CA 1
ATOM 2983 C C . PRO B 1 22 ? -10.898 -36.281 9.812 1 24.14 22 PRO B C 1
ATOM 2985 O O . PRO B 1 22 ? -10.734 -35.438 8.93 1 24.14 22 PRO B O 1
ATOM 2988 N N . PRO B 1 23 ? -10.273 -37.469 9.664 1 28.12 23 PRO B N 1
ATOM 2989 C CA . PRO B 1 23 ? -9.359 -38.125 8.727 1 28.12 23 PRO B CA 1
ATOM 2990 C C . PRO B 1 23 ? -9.914 -38.219 7.309 1 28.12 23 PRO B C 1
ATOM 2992 O O . PRO B 1 23 ? -10.633 -39.156 6.973 1 28.12 23 PRO B O 1
ATOM 2995 N N . GLY B 1 24 ? -10.688 -37.438 6.676 1 26.48 24 GLY B N 1
ATOM 2996 C CA . GLY B 1 24 ? -10.82 -38.094 5.387 1 26.48 24 GLY B CA 1
ATOM 2997 C C . GLY B 1 24 ? -9.484 -38.438 4.754 1 26.48 24 GLY B C 1
ATOM 2998 O O . GLY B 1 24 ? -8.438 -38.031 5.238 1 26.48 24 GLY B O 1
ATOM 2999 N N . LYS B 1 25 ? -9.344 -39.188 3.48 1 30.05 25 LYS B N 1
ATOM 3000 C CA . LYS B 1 25 ? -8.188 -39.938 2.982 1 30.05 25 LYS B CA 1
ATOM 3001 C C . LYS B 1 25 ? -6.949 -39.031 2.914 1 30.05 25 LYS B C 1
ATOM 3003 O O . LYS B 1 25 ? -5.824 -39.531 2.873 1 30.05 25 LYS B O 1
ATOM 3008 N N . ARG B 1 26 ? -7.035 -37.875 2.412 1 29.75 26 ARG B N 1
ATOM 3009 C CA . ARG B 1 26 ? -5.715 -37.531 1.894 1 29.75 26 ARG B CA 1
ATOM 3010 C C . ARG B 1 26 ? -4.723 -37.281 3.029 1 29.75 26 ARG B C 1
ATOM 3012 O O . ARG B 1 26 ? -4.305 -36.156 3.266 1 29.75 26 ARG B O 1
ATOM 3019 N N . ASN B 1 27 ? -5.027 -37.844 4.305 1 27.84 27 ASN B N 1
ATOM 3020 C CA . ASN B 1 27 ? -4.203 -37.969 5.5 1 27.84 27 ASN B CA 1
ATOM 3021 C C . ASN B 1 27 ? -2.904 -38.719 5.219 1 27.84 27 ASN B C 1
ATOM 3023 O O . ASN B 1 27 ? -2.834 -39.938 5.391 1 27.84 27 ASN B O 1
ATOM 3027 N N . ILE B 1 28 ? -2.322 -38.594 4.102 1 28.69 28 ILE B N 1
ATOM 3028 C CA . ILE B 1 28 ? -1.286 -39.625 3.979 1 28.69 28 ILE B CA 1
ATOM 3029 C C . ILE B 1 28 ? -0.452 -39.656 5.258 1 28.69 28 ILE B C 1
ATOM 3031 O O . ILE B 1 28 ? 0.077 -40.719 5.625 1 28.69 28 ILE B O 1
ATOM 3035 N N . HIS B 1 29 ? 0.04 -38.469 5.719 1 28.09 29 HIS B N 1
ATOM 3036 C CA . HIS B 1 29 ? 1.188 -38.625 6.605 1 28.09 29 HIS B CA 1
ATOM 3037 C C . HIS B 1 29 ? 0.744 -38.781 8.055 1 28.09 29 HIS B C 1
ATOM 3039 O O . HIS B 1 29 ? 1.574 -38.812 8.969 1 28.09 29 HIS B O 1
ATOM 3045 N N . GLY B 1 30 ? -0.267 -39.688 8.531 1 27.11 30 GLY B N 1
ATOM 3046 C CA . GLY B 1 30 ? -0.657 -40.156 9.859 1 27.11 30 GLY B CA 1
ATOM 3047 C C . GLY B 1 30 ? -0.592 -39.062 10.906 1 27.11 30 GLY B C 1
ATOM 3048 O O . GLY B 1 30 ? -0.458 -39.344 12.102 1 27.11 30 GLY B O 1
ATOM 3049 N N . LEU B 1 31 ? -0.3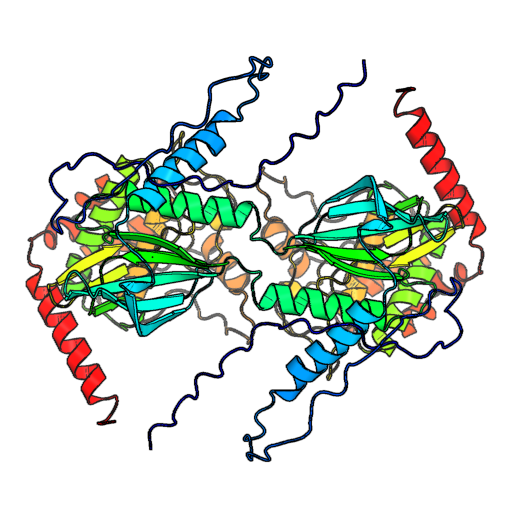8 -37.969 10.578 1 24.84 31 LEU B N 1
ATOM 3050 C CA . LEU B 1 31 ? -0.094 -37.031 11.672 1 24.84 31 LEU B CA 1
ATOM 3051 C C . LEU B 1 31 ? -1.381 -36.594 12.359 1 24.84 31 LEU B C 1
ATOM 3053 O O . LEU B 1 31 ? -2.326 -36.156 11.695 1 24.84 31 LEU B O 1
ATOM 3057 N N . LYS B 1 32 ? -1.686 -37.375 13.539 1 25.55 32 LYS B N 1
ATOM 3058 C CA . LYS B 1 32 ? -2.854 -37.219 14.398 1 25.55 32 LYS B CA 1
ATOM 3059 C C . LYS B 1 32 ? -2.768 -35.906 15.203 1 25.55 32 LYS B C 1
ATOM 3061 O O . LYS B 1 32 ? -1.694 -35.562 15.688 1 25.55 32 LYS B O 1
ATOM 3066 N N . VAL B 1 33 ? -3.756 -35.094 15.156 1 24.69 33 VAL B N 1
ATOM 3067 C CA . VAL B 1 33 ? -3.867 -33.875 15.945 1 24.69 33 VAL B CA 1
ATOM 3068 C C . VAL B 1 33 ? -4.555 -34.156 17.281 1 24.69 33 VAL B C 1
ATOM 3070 O O . VAL B 1 33 ? -5.633 -34.75 17.297 1 24.69 33 VAL B O 1
ATOM 3073 N N . ASN B 1 34 ? -3.807 -34.281 18.578 1 22.7 34 ASN B N 1
ATOM 3074 C CA . ASN B 1 34 ? -4.359 -34.531 19.906 1 22.7 34 ASN B CA 1
ATOM 3075 C C . ASN B 1 34 ? -5.004 -33.281 20.484 1 22.7 34 ASN B C 1
ATOM 3077 O O . ASN B 1 34 ? -4.328 -32.25 20.688 1 22.7 34 ASN B O 1
ATOM 3081 N N . THR B 1 35 ? -6.273 -32.969 20.344 1 23.73 35 THR B N 1
ATOM 3082 C CA . THR B 1 35 ? -6.996 -31.828 20.891 1 23.73 35 THR B CA 1
ATOM 3083 C C . THR B 1 35 ? -7.477 -32.125 22.312 1 23.73 35 THR B C 1
ATOM 3085 O O . THR B 1 35 ? -8.477 -32.812 22.5 1 23.73 35 THR B O 1
ATOM 3088 N N . ARG B 1 36 ? -6.711 -32.25 23.484 1 21.7 36 ARG B N 1
ATOM 3089 C CA . ARG B 1 36 ? -7.324 -32.406 24.797 1 21.7 36 ARG B CA 1
ATOM 3090 C C . ARG B 1 36 ? -7.926 -31.094 25.281 1 21.7 36 ARG B C 1
ATOM 3092 O O . ARG B 1 36 ? -7.215 -30.094 25.422 1 21.7 36 ARG B O 1
ATOM 3099 N N . ALA B 1 37 ? -9.172 -30.672 24.953 1 24.03 37 ALA B N 1
ATOM 3100 C CA . ALA B 1 37 ? -9.992 -29.656 25.594 1 24.03 37 ALA B CA 1
ATOM 3101 C C . ALA B 1 37 ? -9.984 -29.812 27.125 1 24.03 37 ALA B C 1
ATOM 3103 O O . ALA B 1 37 ? -10.336 -30.875 27.641 1 24.03 37 ALA B O 1
ATOM 3104 N N . GLY B 1 38 ? -9.125 -29.172 27.844 1 19.91 38 GLY B N 1
ATOM 3105 C CA . GLY B 1 38 ? -9.57 -29.188 29.234 1 19.91 38 GLY B CA 1
ATOM 3106 C C . GLY B 1 38 ? -10.914 -28.531 29.438 1 19.91 38 GLY B C 1
ATOM 3107 O O . GLY B 1 38 ? -11.344 -27.703 28.625 1 19.91 38 GLY B O 1
ATOM 3108 N N . ALA B 1 39 ? -11.898 -28.984 30.266 1 21.16 39 ALA B N 1
ATOM 3109 C CA . ALA B 1 39 ? -13.273 -28.812 30.734 1 21.16 39 ALA B CA 1
ATOM 3110 C C . ALA B 1 39 ? -13.477 -27.438 31.375 1 21.16 39 ALA B C 1
ATOM 3112 O O . ALA B 1 39 ? -13.133 -27.234 32.531 1 21.16 39 ALA B O 1
ATOM 3113 N N . ALA B 1 40 ? -12.938 -26.234 30.766 1 21.53 40 ALA B N 1
ATOM 3114 C CA . ALA B 1 40 ? -13.375 -25.156 31.656 1 21.53 40 ALA B CA 1
ATOM 3115 C C . ALA B 1 40 ? -14.898 -25.109 31.75 1 21.53 40 ALA B C 1
ATOM 3117 O O . ALA B 1 40 ? -15.594 -25.547 30.828 1 21.53 40 ALA B O 1
ATOM 3118 N N . ASN B 1 41 ? -15.5 -24.75 32.906 1 18.45 41 ASN B N 1
ATOM 3119 C CA . ASN B 1 41 ? -16.797 -24.594 33.562 1 18.45 41 ASN B CA 1
ATOM 3120 C C . ASN B 1 41 ? -17.641 -23.516 32.875 1 18.45 41 ASN B C 1
ATOM 3122 O O . ASN B 1 41 ? -17.094 -22.562 32.312 1 18.45 41 ASN B O 1
ATOM 3126 N N . ASN B 1 42 ? -19.078 -23.703 32.625 1 19.91 42 ASN B N 1
ATOM 3127 C CA . ASN B 1 42 ? -20.3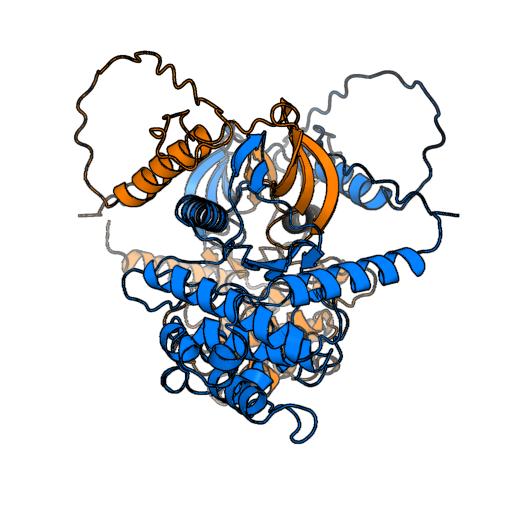44 -23.344 32 1 19.91 42 ASN B CA 1
ATOM 3128 C C . ASN B 1 42 ? -20.828 -21.969 32.469 1 19.91 42 ASN B C 1
ATOM 3130 O O . ASN B 1 42 ? -22 -21.625 32.312 1 19.91 42 ASN B O 1
ATOM 3134 N N . SER B 1 43 ? -20.219 -21.062 33.281 1 19.88 43 SER B N 1
ATOM 3135 C CA . SER B 1 43 ? -21.297 -20.359 33.969 1 19.88 43 SER B CA 1
ATOM 3136 C C . SER B 1 43 ? -22.062 -19.453 33.031 1 19.88 43 SER B C 1
ATOM 3138 O O . SER B 1 43 ? -23.281 -19.594 32.875 1 19.88 43 SER B O 1
ATOM 3140 N N . GLY B 1 44 ? -22.016 -18.047 33.188 1 21.17 44 GLY B N 1
ATOM 3141 C CA . GLY B 1 44 ? -23.125 -17.094 33.281 1 21.17 44 GLY B CA 1
ATOM 3142 C C . GLY B 1 44 ? -23.594 -16.609 31.906 1 21.17 44 GLY B C 1
ATOM 3143 O O . GLY B 1 44 ? -22.859 -16.688 30.922 1 21.17 44 GLY B O 1
ATOM 3144 N N . SER B 1 45 ? -25 -16.453 31.625 1 20.61 45 SER B N 1
ATOM 3145 C CA . SER B 1 45 ? -26.047 -16.312 30.625 1 20.61 45 SER B CA 1
ATOM 3146 C C . SER B 1 45 ? -26 -14.938 29.953 1 20.61 45 SER B C 1
ATOM 3148 O O . SER B 1 45 ? -26.953 -14.523 29.297 1 20.61 45 SER B O 1
ATOM 3150 N N . ALA B 1 46 ? -25.016 -14.008 30.094 1 23.34 46 ALA B N 1
ATOM 3151 C CA . ALA B 1 46 ? -25.469 -12.664 29.719 1 23.34 46 ALA B CA 1
ATOM 3152 C C . ALA B 1 46 ? -25.797 -12.594 28.234 1 23.34 46 ALA B C 1
ATOM 3154 O O . ALA B 1 46 ? -25.203 -13.312 27.422 1 23.34 46 ALA B O 1
ATOM 3155 N N . VAL B 1 47 ? -26.906 -11.945 27.844 1 22.3 47 VAL B N 1
ATOM 3156 C CA . VAL B 1 47 ? -27.734 -11.68 26.656 1 22.3 47 VAL B CA 1
ATOM 3157 C C . VAL B 1 47 ? -26.875 -11.055 25.562 1 22.3 47 VAL B C 1
ATOM 3159 O O . VAL B 1 47 ? -26.344 -9.953 25.734 1 22.3 47 VAL B O 1
ATOM 3162 N N . ALA B 1 48 ? -26.172 -11.812 24.766 1 25.89 48 ALA B N 1
ATOM 3163 C CA . ALA B 1 48 ? -25.203 -11.547 23.703 1 25.89 48 ALA B CA 1
ATOM 3164 C C . ALA B 1 48 ? -25.859 -10.898 22.5 1 25.89 48 ALA B C 1
ATOM 3166 O O . ALA B 1 48 ? -26.688 -11.523 21.828 1 25.89 48 ALA B O 1
ATOM 3167 N N . ASP B 1 49 ? -26.188 -9.68 22.609 1 26.06 49 ASP B N 1
ATOM 3168 C CA . ASP B 1 49 ? -26.828 -9.008 21.469 1 26.06 49 ASP B CA 1
ATOM 3169 C C . ASP B 1 49 ? -26.078 -9.305 20.172 1 26.06 49 ASP B C 1
ATOM 3171 O O . ASP B 1 49 ? -24.844 -9.383 20.172 1 26.06 49 ASP B O 1
ATOM 3175 N N . SER B 1 50 ? -26.719 -9.828 19.062 1 26.45 50 SER B N 1
ATOM 3176 C CA . SER B 1 50 ? -26.547 -10.633 17.859 1 26.45 50 SER B CA 1
ATOM 3177 C C . SER B 1 50 ? -25.75 -9.891 16.797 1 26.45 50 SER B C 1
ATOM 3179 O O . SER B 1 50 ? -26.219 -9.688 15.68 1 26.45 50 SER B O 1
ATOM 3181 N N . LEU B 1 51 ? -25.141 -8.797 17.109 1 27.69 51 LEU B N 1
ATOM 3182 C CA . LEU B 1 51 ? -24.609 -8.109 15.938 1 27.69 51 LEU B CA 1
ATOM 3183 C C . LEU B 1 51 ? -23.688 -9.031 15.141 1 27.69 51 LEU B C 1
ATOM 3185 O O . LEU B 1 51 ? -23.078 -9.953 15.703 1 27.69 51 LEU B O 1
ATOM 3189 N N . PRO B 1 52 ? -23.562 -9 13.672 1 30.89 52 PRO B N 1
ATOM 3190 C CA . PRO B 1 52 ? -22.953 -9.992 12.789 1 30.89 52 PRO B CA 1
ATOM 3191 C C . PRO B 1 52 ? -21.531 -10.352 13.211 1 30.89 52 PRO B C 1
ATOM 3193 O O . PRO B 1 52 ? -20.578 -9.703 12.781 1 30.89 52 PRO B O 1
ATOM 3196 N N . SER B 1 53 ? -21.016 -10.406 14.383 1 35.06 53 SER B N 1
ATOM 3197 C CA . SER B 1 53 ? -19.969 -11 15.211 1 35.06 53 SER B CA 1
ATOM 3198 C C . SER B 1 53 ? -19.656 -12.422 14.758 1 35.06 53 SER B C 1
ATOM 3200 O O . SER B 1 53 ? -18.703 -13.039 15.258 1 35.06 53 SER B O 1
ATOM 3202 N N . ASN B 1 54 ? -20.531 -12.945 13.922 1 35.53 54 ASN B N 1
ATOM 3203 C CA . ASN B 1 54 ? -20.516 -14.375 13.609 1 35.53 54 ASN B CA 1
ATOM 3204 C C . ASN B 1 54 ? -19.438 -14.711 12.586 1 35.53 54 ASN B C 1
ATOM 3206 O O . ASN B 1 54 ? -18.859 -15.805 12.609 1 35.53 54 ASN B O 1
ATOM 3210 N N . SER B 1 55 ? -19.141 -13.805 11.617 1 36.97 55 SER B N 1
ATOM 3211 C CA . SER B 1 55 ? -18.25 -14.156 10.523 1 36.97 55 SER B CA 1
ATOM 3212 C C . SER B 1 55 ? -16.797 -14.195 10.984 1 36.97 55 SER B C 1
ATOM 3214 O O . SER B 1 55 ? -16.062 -15.125 10.656 1 36.97 55 SER B O 1
ATOM 3216 N N . LEU B 1 56 ? -16.344 -13.258 11.789 1 35.41 56 LEU B N 1
ATOM 3217 C CA . LEU B 1 56 ? -15 -13.289 12.352 1 35.41 56 LEU B CA 1
ATOM 3218 C C . LEU B 1 56 ? -14.859 -14.414 13.367 1 35.41 56 LEU B C 1
ATOM 3220 O O . LEU B 1 56 ? -13.797 -15.039 13.453 1 35.41 56 LEU B O 1
ATOM 3224 N N . LYS B 1 57 ? -15.859 -14.602 14.133 1 40.66 57 LYS B N 1
ATOM 3225 C CA . LYS B 1 57 ? -15.883 -15.727 15.07 1 40.66 57 LYS B CA 1
ATOM 3226 C C . LYS B 1 57 ? -15.82 -17.047 14.32 1 40.66 57 LYS B C 1
ATOM 3228 O O . LYS B 1 57 ? -15.117 -17.969 14.742 1 40.66 57 LYS B O 1
ATOM 3233 N N . LYS B 1 58 ? -16.594 -17.109 13.281 1 44.53 58 LYS B N 1
ATOM 3234 C CA . LYS B 1 58 ? -16.562 -18.297 12.43 1 44.53 58 LYS B CA 1
ATOM 3235 C C . LYS B 1 58 ? -15.211 -18.438 11.742 1 44.53 58 LYS B C 1
ATOM 3237 O O . LYS B 1 58 ? -14.68 -19.547 11.633 1 44.53 58 LYS B O 1
ATOM 3242 N N . SER B 1 59 ? -14.672 -17.266 11.32 1 45.78 59 SER B N 1
ATOM 3243 C CA . SER B 1 59 ? -13.344 -17.25 10.719 1 45.78 59 SER B CA 1
ATOM 3244 C C . SER B 1 59 ? -12.266 -17.609 11.734 1 45.78 59 SER B C 1
ATOM 3246 O O . SER B 1 59 ? -11.336 -18.359 11.414 1 45.78 59 SER B O 1
ATOM 3248 N N . SER B 1 60 ? -12.461 -17.078 12.938 1 45.5 60 SER B N 1
ATOM 3249 C CA . SER B 1 60 ? -11.516 -17.406 14 1 45.5 60 SER B CA 1
ATOM 3250 C C . SER B 1 60 ? -11.594 -18.875 14.367 1 45.5 60 SER B C 1
ATOM 3252 O O . SER B 1 60 ? -10.57 -19.531 14.578 1 45.5 60 SER B O 1
ATOM 3254 N N . ALA B 1 61 ? -12.82 -19.344 14.461 1 46.59 61 ALA B N 1
ATOM 3255 C CA . ALA B 1 61 ? -13.008 -20.766 14.758 1 46.59 61 ALA B CA 1
ATOM 3256 C C . ALA B 1 61 ? -12.414 -21.641 13.656 1 46.59 61 ALA B C 1
ATOM 3258 O O . ALA B 1 61 ? -11.773 -22.656 13.938 1 46.59 61 ALA B O 1
ATOM 3259 N N . GLU B 1 62 ? -12.594 -21.203 12.445 1 52.34 62 GLU B N 1
ATOM 3260 C CA . GLU B 1 62 ? -12.047 -21.938 11.305 1 52.34 62 GLU B CA 1
ATOM 3261 C C . GLU B 1 62 ? -10.523 -21.844 11.273 1 52.34 62 GLU B C 1
ATOM 3263 O O . GLU B 1 62 ? -9.844 -22.828 10.977 1 52.34 62 GLU B O 1
ATOM 3268 N N . LEU B 1 63 ? -10.125 -20.719 11.68 1 54.41 63 LEU B N 1
ATOM 3269 C CA . LEU B 1 63 ? -8.68 -20.531 11.773 1 54.41 63 LEU B CA 1
ATOM 3270 C C . LEU B 1 63 ? -8.086 -21.422 12.859 1 54.41 63 LEU B C 1
ATOM 3272 O O . LEU B 1 63 ? -7.023 -22.016 12.672 1 54.41 63 LEU B O 1
ATOM 3276 N N . LYS B 1 64 ? -8.805 -21.344 13.914 1 50.22 64 LYS B N 1
ATOM 3277 C CA . LYS B 1 64 ? -8.375 -22.234 15 1 50.22 64 LYS B CA 1
ATOM 3278 C C . LYS B 1 64 ? -8.336 -23.688 14.547 1 50.22 64 LYS B C 1
ATOM 3280 O O . LYS B 1 64 ? -7.41 -24.422 14.898 1 50.22 64 LYS B O 1
ATOM 3285 N N . LYS B 1 65 ? -9.289 -23.969 13.789 1 54.72 65 LYS B N 1
ATOM 3286 C CA . LYS B 1 65 ? -9.352 -25.312 13.234 1 54.72 65 LYS B CA 1
ATOM 3287 C C . LYS B 1 65 ? -8.195 -25.562 12.266 1 54.72 65 LYS B C 1
ATOM 3289 O O . LYS B 1 65 ? -7.59 -26.625 12.273 1 54.72 65 LYS B O 1
ATOM 3294 N N . ILE B 1 66 ? -7.867 -24.547 11.539 1 57.94 66 ILE B N 1
ATOM 3295 C CA . ILE B 1 66 ? -6.812 -24.672 10.539 1 57.94 66 ILE B CA 1
ATOM 3296 C C . ILE B 1 66 ? -5.453 -24.766 11.234 1 57.94 66 ILE B C 1
ATOM 3298 O O . ILE B 1 66 ? -4.625 -25.609 10.883 1 57.94 66 ILE B O 1
ATOM 3302 N N . LEU B 1 67 ? -5.348 -23.938 12.164 1 56.31 67 LEU B N 1
ATOM 3303 C CA . LEU B 1 67 ? -4.07 -23.906 12.875 1 56.31 67 LEU B CA 1
ATOM 3304 C C . LEU B 1 67 ? -3.916 -25.125 13.781 1 56.31 67 LEU B C 1
ATOM 3306 O O . LEU B 1 67 ? -2.795 -25.562 14.047 1 56.31 67 LEU B O 1
ATOM 3310 N N . ALA B 1 68 ? -5 -25.531 14.297 1 48.78 68 ALA B N 1
ATOM 3311 C CA . ALA B 1 68 ? -5.012 -26.703 15.156 1 48.78 68 ALA B CA 1
ATOM 3312 C C . ALA B 1 68 ? -4.82 -27.984 14.336 1 48.78 68 ALA B C 1
ATOM 3314 O O . ALA B 1 68 ? -4.371 -29 14.859 1 48.78 68 ALA B O 1
ATOM 3315 N N . ASN B 1 69 ? -5.281 -28 13.25 1 47.19 69 ASN B N 1
ATOM 3316 C CA . ASN B 1 69 ? -5.242 -29.203 12.43 1 47.19 69 ASN B CA 1
ATOM 3317 C C . ASN B 1 69 ? -3.828 -29.5 11.938 1 47.19 69 ASN B C 1
ATOM 3319 O O . ASN B 1 69 ? -3.492 -30.656 11.656 1 47.19 69 ASN B O 1
ATOM 3323 N N . GLY B 1 70 ? -2.998 -28.547 11.758 1 51 70 GLY B N 1
ATOM 3324 C CA . GLY B 1 70 ? -1.75 -28.953 11.133 1 51 70 GLY B CA 1
ATOM 3325 C C . GLY B 1 70 ? -0.684 -29.359 12.133 1 51 70 GLY B C 1
ATOM 3326 O O . GLY B 1 70 ? -0.576 -28.766 13.203 1 51 70 GLY B O 1
ATOM 3327 N N . GLN B 1 71 ? -0.38 -30.688 12.227 1 58.19 71 GLN B N 1
ATOM 3328 C CA . GLN B 1 71 ? 0.703 -31.375 12.922 1 58.19 71 GLN B CA 1
ATOM 3329 C C . GLN B 1 71 ? 2.045 -30.703 12.656 1 58.19 71 GLN B C 1
ATOM 3331 O O . GLN B 1 71 ? 3.1 -31.312 12.828 1 58.19 71 GLN B O 1
ATOM 3336 N N . MET B 1 72 ? 1.904 -29.422 12.18 1 72.5 72 MET B N 1
ATOM 3337 C CA . MET B 1 72 ? 3.195 -28.797 11.898 1 72.5 72 MET B CA 1
ATOM 3338 C C . MET B 1 72 ? 3.664 -27.969 13.086 1 72.5 72 MET B C 1
ATOM 3340 O O . MET B 1 72 ? 2.895 -27.172 13.633 1 72.5 72 MET B O 1
ATOM 3344 N N . ASN B 1 73 ? 4.746 -28.297 13.586 1 74.69 73 ASN B N 1
ATOM 3345 C CA . ASN B 1 73 ? 5.367 -27.578 14.695 1 74.69 73 ASN B CA 1
ATOM 3346 C C . ASN B 1 73 ? 6.754 -27.062 14.32 1 74.69 73 ASN B C 1
ATOM 3348 O O . ASN B 1 73 ? 7.477 -27.688 13.555 1 74.69 73 ASN B O 1
ATOM 3352 N N . GLU B 1 74 ? 7.02 -25.969 14.883 1 80.88 74 GLU B N 1
ATOM 3353 C CA . GLU B 1 74 ? 8.305 -25.328 14.602 1 80.88 74 GLU B CA 1
ATOM 3354 C C . GLU B 1 74 ? 9.469 -26.266 14.914 1 80.88 74 GLU B C 1
ATOM 3356 O O . GLU B 1 74 ? 10.461 -26.281 14.188 1 80.88 74 GLU B O 1
ATOM 3361 N N . GLN B 1 75 ? 9.242 -27.031 15.977 1 78.19 75 GLN B N 1
ATOM 3362 C CA . GLN B 1 75 ? 10.32 -27.906 16.438 1 78.19 75 GLN B CA 1
ATOM 3363 C C . GLN B 1 75 ? 10.617 -29 15.406 1 78.19 75 GLN B C 1
ATOM 3365 O O . GLN B 1 75 ? 11.719 -29.562 15.398 1 78.19 75 GLN B O 1
ATOM 3370 N N . ASP B 1 76 ? 9.648 -29.328 14.586 1 86.88 76 ASP B N 1
ATOM 3371 C CA . ASP B 1 76 ? 9.805 -30.391 13.602 1 86.88 76 ASP B CA 1
ATOM 3372 C C . ASP B 1 76 ? 10.305 -29.828 12.266 1 86.88 76 ASP B C 1
ATOM 3374 O O . ASP B 1 76 ? 10.43 -30.562 11.289 1 86.88 76 ASP B O 1
ATOM 3378 N N . ILE B 1 77 ? 10.5 -28.531 12.18 1 89.19 77 ILE B N 1
ATOM 3379 C CA . ILE B 1 77 ? 10.883 -27.906 10.922 1 89.19 77 ILE B CA 1
ATOM 3380 C C . ILE B 1 77 ? 12.344 -27.469 10.984 1 89.19 77 ILE B C 1
ATOM 3382 O O . ILE B 1 77 ? 12.766 -26.812 11.938 1 89.19 77 ILE B O 1
ATOM 3386 N N . ARG B 1 78 ? 13.133 -27.922 10.086 1 88.12 78 ARG B N 1
ATOM 3387 C CA . ARG B 1 78 ? 14.516 -27.469 9.922 1 88.12 78 ARG B CA 1
ATOM 3388 C C . ARG B 1 78 ? 14.664 -26.641 8.648 1 88.12 78 ARG B C 1
ATOM 3390 O O . ARG B 1 78 ? 14.609 -27.188 7.539 1 88.12 78 ARG B O 1
ATOM 3397 N N . TYR B 1 79 ? 14.906 -25.406 8.883 1 87.88 79 TYR B N 1
ATOM 3398 C CA . TYR B 1 79 ? 15.031 -24.5 7.746 1 87.88 79 TYR B CA 1
ATOM 3399 C C . TYR B 1 79 ? 16.359 -24.703 7.031 1 87.88 79 TYR B C 1
ATOM 3401 O O . TYR B 1 79 ? 17.391 -24.938 7.676 1 87.88 79 TYR B O 1
ATOM 3409 N N . ARG B 1 80 ? 16.359 -24.672 5.73 1 87.38 80 ARG B N 1
ATOM 3410 C CA . ARG B 1 80 ? 17.578 -24.875 4.941 1 87.38 80 ARG B CA 1
ATOM 3411 C C . ARG B 1 80 ? 17.922 -23.625 4.133 1 87.38 80 ARG B C 1
ATOM 3413 O O . ARG B 1 80 ? 18.828 -22.875 4.488 1 87.38 80 ARG B O 1
ATOM 3420 N N . ASP B 1 81 ? 17.094 -23.312 2.982 1 87.44 81 ASP B N 1
ATOM 3421 C CA . ASP B 1 81 ? 17.391 -22.219 2.068 1 87.44 81 ASP B CA 1
ATOM 3422 C C . ASP B 1 81 ? 16.203 -21.281 1.926 1 87.44 81 ASP B C 1
ATOM 3424 O O . ASP B 1 81 ? 15.055 -21.688 2.127 1 87.44 81 ASP B O 1
ATOM 3428 N N . ILE B 1 82 ? 16.578 -20.062 1.599 1 86.06 82 ILE B N 1
ATOM 3429 C CA . ILE B 1 82 ? 15.531 -19.125 1.229 1 86.06 82 ILE B CA 1
ATOM 3430 C C . ILE B 1 82 ? 15.156 -19.328 -0.239 1 86.06 82 ILE B C 1
ATOM 3432 O O . ILE B 1 82 ? 16.016 -19.297 -1.115 1 86.06 82 ILE B O 1
ATOM 3436 N N . LEU B 1 83 ? 13.953 -19.656 -0.492 1 88.31 83 LEU B N 1
ATOM 3437 C CA . LEU B 1 83 ? 13.445 -19.859 -1.848 1 88.31 83 LEU B CA 1
ATOM 3438 C C . LEU B 1 83 ? 13.016 -18.531 -2.467 1 88.31 83 LEU B C 1
ATOM 3440 O O . LEU B 1 83 ? 13.07 -18.359 -3.688 1 88.31 83 LEU B O 1
ATOM 3444 N N . GLY B 1 84 ? 12.477 -17.625 -1.654 1 84.19 84 GLY B N 1
ATOM 3445 C CA . GLY B 1 84 ? 12.008 -16.344 -2.146 1 84.19 84 GLY B CA 1
ATOM 3446 C C . GLY B 1 84 ? 11.57 -15.406 -1.038 1 84.19 84 GLY B C 1
ATOM 3447 O O . GLY B 1 84 ? 11.32 -15.836 0.089 1 84.19 84 GLY B O 1
ATOM 3448 N N . HIS B 1 85 ? 11.523 -14.086 -1.411 1 78.25 85 HIS B N 1
ATOM 3449 C CA . HIS B 1 85 ? 11.07 -13.016 -0.524 1 78.25 85 HIS B CA 1
ATOM 3450 C C . HIS B 1 85 ? 10.086 -12.094 -1.232 1 78.25 85 HIS B C 1
ATOM 3452 O O . HIS B 1 85 ? 10.273 -11.766 -2.404 1 78.25 85 HIS B O 1
ATOM 3458 N N . GLY B 1 86 ? 8.984 -11.789 -0.477 1 67.38 86 GLY B N 1
ATOM 3459 C CA . GLY B 1 86 ? 8.031 -10.836 -1.021 1 67.38 86 GLY B CA 1
ATOM 3460 C C . GLY B 1 86 ? 7.215 -10.133 0.045 1 67.38 86 GLY B C 1
ATOM 3461 O O . GLY B 1 86 ? 7.484 -10.281 1.239 1 67.38 86 GLY B O 1
ATOM 3462 N N . ASN B 1 87 ? 6.207 -9.328 -0.421 1 63.66 87 ASN B N 1
ATOM 3463 C CA . ASN B 1 87 ? 5.332 -8.57 0.472 1 63.66 87 ASN B CA 1
ATOM 3464 C C . ASN B 1 87 ? 4.574 -9.492 1.423 1 63.66 87 ASN B C 1
ATOM 3466 O O . ASN B 1 87 ? 4.246 -9.102 2.545 1 63.66 87 ASN B O 1
ATOM 3470 N N . GLY B 1 88 ? 4.473 -10.797 0.918 1 69.44 88 GLY B N 1
ATOM 3471 C CA . GLY B 1 88 ? 3.689 -11.719 1.725 1 69.44 88 GLY B CA 1
ATOM 3472 C C . GLY B 1 88 ? 4.527 -12.508 2.715 1 69.44 88 GLY B C 1
ATOM 3473 O O . GLY B 1 88 ? 3.996 -13.305 3.492 1 69.44 88 GLY B O 1
ATOM 3474 N N . GLY B 1 89 ? 5.844 -12.297 2.703 1 77.25 89 GLY B N 1
ATOM 3475 C CA . GLY B 1 89 ? 6.703 -13.031 3.617 1 77.25 89 GLY B CA 1
ATOM 3476 C C . GLY B 1 89 ? 7.875 -13.703 2.926 1 77.25 89 GLY B C 1
ATOM 3477 O O . GLY B 1 89 ? 8.18 -13.398 1.772 1 77.25 89 GLY B O 1
ATOM 3478 N N . THR B 1 90 ? 8.531 -14.414 3.715 1 84.56 90 THR B N 1
ATOM 3479 C CA . THR B 1 90 ? 9.688 -15.148 3.211 1 84.56 90 THR B CA 1
ATOM 3480 C C . THR B 1 90 ? 9.383 -16.641 3.088 1 84.56 90 THR B C 1
ATOM 3482 O O . THR B 1 90 ? 8.758 -17.219 3.977 1 84.56 90 THR B O 1
ATOM 3485 N N . VAL B 1 91 ? 9.75 -17.234 1.954 1 91.38 91 VAL B N 1
ATOM 3486 C CA . VAL B 1 91 ? 9.523 -18.672 1.742 1 91.38 91 VAL B CA 1
ATOM 3487 C C . VAL B 1 91 ? 10.836 -19.422 1.88 1 91.38 91 VAL B C 1
ATOM 3489 O O . VAL B 1 91 ? 11.836 -19.062 1.258 1 91.38 91 VAL B O 1
ATOM 3492 N N . TYR B 1 92 ? 10.812 -20.5 2.734 1 89.5 92 TYR B N 1
ATOM 3493 C CA . TYR B 1 92 ? 12 -21.312 3.004 1 89.5 92 TYR B CA 1
ATOM 3494 C C . TYR B 1 92 ? 11.812 -22.734 2.482 1 89.5 92 TYR B C 1
ATOM 3496 O O . TYR B 1 92 ? 10.711 -23.266 2.523 1 89.5 92 TYR B O 1
ATOM 3504 N N . LYS B 1 93 ? 12.93 -23.188 1.893 1 94.75 93 LYS B N 1
ATOM 3505 C CA . LYS B 1 93 ? 13.031 -24.641 1.811 1 94.75 93 LYS B CA 1
ATOM 3506 C C . LYS B 1 93 ? 13.312 -25.25 3.182 1 94.75 93 LYS B C 1
ATOM 3508 O O . LYS B 1 93 ? 14.18 -24.781 3.914 1 94.75 93 LYS B O 1
ATOM 3513 N N . ALA B 1 94 ? 12.477 -26.219 3.588 1 91.31 94 ALA B N 1
ATOM 3514 C CA . ALA B 1 94 ? 12.656 -26.797 4.918 1 91.31 94 ALA B CA 1
ATOM 3515 C C . ALA B 1 94 ? 12.445 -28.297 4.891 1 91.31 94 ALA B C 1
ATOM 3517 O O . ALA B 1 94 ? 11.898 -28.844 3.928 1 91.31 94 ALA B O 1
ATOM 3518 N N . TYR B 1 95 ? 13.07 -28.875 5.898 1 91.69 95 TYR B N 1
ATOM 3519 C CA . TYR B 1 95 ? 12.945 -30.312 6.117 1 91.69 95 TYR B CA 1
ATOM 3520 C C . TYR B 1 95 ? 12.047 -30.609 7.312 1 91.69 95 TYR B C 1
ATOM 3522 O O . TYR B 1 95 ? 12.242 -30.047 8.391 1 91.69 95 TYR B O 1
ATOM 3530 N N . HIS B 1 96 ? 11 -31.359 7.008 1 90.12 96 HIS B N 1
ATOM 3531 C CA . HIS B 1 96 ? 10.172 -31.828 8.109 1 90.12 96 HIS B CA 1
ATOM 3532 C C . HIS B 1 96 ? 10.758 -33.094 8.742 1 90.12 96 HIS B C 1
ATOM 3534 O O . HIS B 1 96 ? 10.734 -34.156 8.133 1 90.12 96 HIS B O 1
ATOM 3540 N N . VAL B 1 97 ? 11.102 -33.062 9.953 1 88.75 97 VAL B N 1
ATOM 3541 C CA . VAL B 1 97 ? 11.898 -34.094 10.617 1 88.75 97 VAL B CA 1
ATOM 3542 C C . VAL B 1 97 ? 11.07 -35.344 10.805 1 88.75 97 VAL B C 1
ATOM 3544 O O . VAL B 1 97 ? 11.562 -36.469 10.594 1 88.75 97 VAL B O 1
ATOM 3547 N N . ARG B 1 98 ? 9.898 -35.25 11.172 1 81.5 98 ARG B N 1
ATOM 3548 C CA . ARG B 1 98 ? 9.047 -36.406 11.484 1 81.5 98 ARG B CA 1
ATOM 3549 C C . ARG B 1 98 ? 8.719 -37.188 10.234 1 81.5 98 ARG B C 1
ATOM 3551 O O . ARG B 1 98 ? 8.781 -38.438 10.234 1 81.5 98 ARG B O 1
ATOM 3558 N N . SER B 1 99 ? 8.391 -36.531 9.133 1 84.56 99 SER B N 1
ATOM 3559 C CA . SER B 1 99 ? 7.992 -37.219 7.906 1 84.56 99 SER B CA 1
ATOM 3560 C C . SER B 1 99 ? 9.18 -37.406 6.969 1 84.56 99 SER B C 1
ATOM 3562 O O . SER B 1 99 ? 9.109 -38.219 6.031 1 84.56 99 SER B O 1
ATOM 3564 N N . GLY B 1 100 ? 10.234 -36.75 7.168 1 90.12 100 GLY B N 1
ATOM 3565 C CA . GLY B 1 100 ? 11.398 -36.844 6.301 1 90.12 100 GLY B CA 1
ATOM 3566 C C . GLY B 1 100 ? 11.18 -36.188 4.949 1 90.12 100 GLY B C 1
ATOM 3567 O O . GLY B 1 100 ? 11.898 -36.469 3.99 1 90.12 100 GLY B O 1
ATOM 3568 N N . LYS B 1 101 ? 10.195 -35.312 4.836 1 90.19 101 LYS B N 1
ATOM 3569 C CA . LYS B 1 101 ? 9.867 -34.688 3.557 1 90.19 101 LYS B CA 1
ATOM 3570 C C . LYS B 1 101 ? 10.383 -33.25 3.496 1 90.19 101 LYS B C 1
ATOM 3572 O O . LYS B 1 101 ? 10.516 -32.594 4.527 1 90.19 101 LYS B O 1
ATOM 3577 N N . ILE B 1 102 ? 10.664 -32.875 2.254 1 93.69 102 ILE B N 1
ATOM 3578 C CA . ILE B 1 102 ? 11.047 -31.484 2.023 1 93.69 102 ILE B CA 1
ATOM 3579 C C . ILE B 1 102 ? 9.797 -30.641 1.794 1 93.69 102 ILE B C 1
ATOM 3581 O O . ILE B 1 102 ? 8.898 -31.031 1.049 1 93.69 102 ILE B O 1
ATOM 3585 N N . LEU B 1 103 ? 9.773 -29.469 2.49 1 92.06 103 LEU B N 1
ATOM 3586 C CA . LEU B 1 103 ? 8.633 -28.562 2.438 1 92.06 103 LEU B CA 1
ATOM 3587 C C . LEU B 1 103 ? 9.078 -27.172 2.031 1 92.06 103 LEU B C 1
ATOM 3589 O O . LEU B 1 103 ? 10.266 -26.844 2.086 1 92.06 103 LEU B O 1
ATOM 3593 N N . ALA B 1 104 ? 8.102 -26.406 1.518 1 94.31 104 ALA B N 1
ATOM 3594 C CA . ALA B 1 104 ? 8.227 -24.953 1.446 1 94.31 104 ALA B CA 1
ATOM 3595 C C . ALA B 1 104 ? 7.461 -24.281 2.584 1 94.31 104 ALA B C 1
ATOM 3597 O O . ALA B 1 104 ? 6.285 -24.562 2.807 1 94.31 104 ALA B O 1
ATOM 3598 N N . VAL B 1 105 ? 8.102 -23.453 3.352 1 90.62 105 VAL B N 1
ATOM 3599 C CA . VAL B 1 105 ? 7.492 -22.781 4.496 1 90.62 105 VAL B CA 1
ATOM 3600 C C . VAL B 1 105 ? 7.484 -21.281 4.262 1 90.62 105 VAL B C 1
ATOM 3602 O O . VAL B 1 105 ? 8.539 -20.641 4.191 1 90.62 105 VAL B O 1
ATOM 3605 N N . LYS B 1 106 ? 6.301 -20.719 4.07 1 89.25 106 LYS B N 1
ATOM 3606 C CA . LYS B 1 106 ? 6.156 -19.266 4 1 89.25 106 LYS B CA 1
ATOM 3607 C C . LYS B 1 106 ? 6.012 -18.656 5.395 1 89.25 106 LYS B C 1
ATOM 3609 O O . LYS B 1 106 ? 5.062 -18.969 6.117 1 89.25 106 LYS B O 1
ATOM 3614 N N . VAL B 1 107 ? 6.953 -17.922 5.816 1 84.38 107 VAL B N 1
ATOM 3615 C CA . VAL B 1 107 ? 6.941 -17.266 7.121 1 84.38 107 VAL B CA 1
ATOM 3616 C C . VAL B 1 107 ? 6.492 -15.82 6.969 1 84.38 107 VAL B C 1
ATOM 3618 O O . VAL B 1 107 ? 7.117 -15.047 6.242 1 84.38 107 VAL B O 1
ATOM 3621 N N . ILE B 1 108 ? 5.41 -15.484 7.594 1 78.06 108 ILE B N 1
ATOM 3622 C CA . ILE B 1 108 ? 4.844 -14.141 7.562 1 78.06 108 ILE B CA 1
ATOM 3623 C C . ILE B 1 108 ? 5.012 -13.477 8.93 1 78.06 108 ILE B C 1
ATOM 3625 O O . ILE B 1 108 ? 4.379 -13.883 9.906 1 78.06 108 ILE B O 1
ATOM 3629 N N . PRO B 1 109 ? 5.941 -12.562 9 1 70.25 109 PRO B N 1
ATOM 3630 C CA . PRO B 1 109 ? 6.051 -11.836 10.258 1 70.25 109 PRO B CA 1
ATOM 3631 C C . PRO B 1 109 ? 4.801 -11.023 10.586 1 70.25 109 PRO B C 1
ATOM 3633 O O . PRO B 1 109 ? 4.188 -10.438 9.688 1 70.25 109 PRO B O 1
ATOM 3636 N N . LEU B 1 110 ? 4.441 -11.273 11.734 1 61.88 110 LEU B N 1
ATOM 3637 C CA . LEU B 1 110 ? 3.256 -10.547 12.172 1 61.88 110 LEU B CA 1
ATOM 3638 C C . LEU B 1 110 ? 3.641 -9.25 12.883 1 61.88 110 LEU B C 1
ATOM 3640 O O . LEU B 1 110 ? 2.771 -8.5 13.336 1 61.88 110 LEU B O 1
ATOM 3644 N N . ASP B 1 111 ? 4.984 -9.133 12.891 1 58.34 111 ASP B N 1
ATOM 3645 C CA . ASP B 1 111 ? 5.473 -7.863 13.422 1 58.34 111 ASP B CA 1
ATOM 3646 C C . ASP B 1 111 ? 5.355 -6.75 12.383 1 58.34 111 ASP B C 1
ATOM 3648 O O . ASP B 1 111 ? 5.133 -7.02 11.203 1 58.34 111 ASP B O 1
ATOM 3652 N N . ILE B 1 112 ? 5.324 -5.68 12.844 1 59.34 112 ILE B N 1
ATOM 3653 C CA . ILE B 1 112 ? 5.355 -4.551 11.914 1 59.34 112 ILE B CA 1
ATOM 3654 C C . ILE B 1 112 ? 6.492 -4.734 10.914 1 59.34 112 ILE B C 1
ATOM 3656 O O . ILE B 1 112 ? 7.508 -5.359 11.227 1 59.34 112 ILE B O 1
ATOM 3660 N N . THR B 1 113 ? 6.199 -4.547 9.766 1 58.94 113 THR B N 1
ATOM 3661 C CA . THR B 1 113 ? 7.215 -4.582 8.719 1 58.94 113 THR B CA 1
ATOM 3662 C C . THR B 1 113 ? 8.391 -3.674 9.078 1 58.94 113 THR B C 1
ATOM 3664 O O . THR B 1 113 ? 8.234 -2.725 9.852 1 58.94 113 THR B O 1
ATOM 3667 N N . LEU B 1 114 ? 9.523 -4.055 8.633 1 57.44 114 LEU B N 1
ATOM 3668 C CA . LEU B 1 114 ? 10.695 -3.203 8.805 1 57.44 114 LEU B CA 1
ATOM 3669 C C . LEU B 1 114 ? 10.414 -1.794 8.297 1 57.44 114 LEU B C 1
ATOM 3671 O O . LEU B 1 114 ? 10.867 -0.813 8.891 1 57.44 114 LEU B O 1
ATOM 3675 N N . GLU B 1 115 ? 9.68 -1.771 7.215 1 63.22 115 GLU B N 1
ATOM 3676 C CA . GLU B 1 115 ? 9.352 -0.471 6.641 1 63.22 115 GLU B CA 1
ATOM 3677 C C . GLU B 1 115 ? 8.516 0.365 7.605 1 63.22 115 GLU B C 1
ATOM 3679 O O . GLU B 1 115 ? 8.773 1.558 7.781 1 63.22 115 GLU B O 1
ATOM 3684 N N . LEU B 1 116 ? 7.602 -0.275 8.164 1 67.06 116 LEU B N 1
ATOM 3685 C CA . LEU B 1 116 ? 6.758 0.43 9.117 1 67.06 116 LEU B CA 1
ATOM 3686 C C . LEU B 1 116 ? 7.559 0.83 10.359 1 67.06 116 LEU B C 1
ATOM 3688 O O . LEU B 1 116 ? 7.371 1.923 10.898 1 67.06 116 LEU B O 1
ATOM 3692 N N . GLN B 1 117 ? 8.414 -0.032 10.75 1 63.59 117 GLN B N 1
ATOM 3693 C CA . GLN B 1 117 ? 9.273 0.279 11.883 1 63.59 117 GLN B CA 1
ATOM 3694 C C . GLN B 1 117 ? 10.125 1.519 11.609 1 63.59 117 GLN B C 1
ATOM 3696 O O . GLN B 1 117 ? 10.227 2.406 12.461 1 63.59 117 GLN B O 1
ATOM 3701 N N . LYS B 1 118 ? 10.695 1.519 10.492 1 68.62 118 LYS B N 1
ATOM 3702 C CA . LYS B 1 118 ? 11.516 2.658 10.094 1 68.62 118 LYS B CA 1
ATOM 3703 C C . LYS B 1 118 ? 10.688 3.939 10.039 1 68.62 118 LYS B C 1
ATOM 3705 O O . LYS B 1 118 ? 11.164 5.008 10.438 1 68.62 118 LYS B O 1
ATOM 3710 N N . GLN B 1 119 ? 9.516 3.824 9.539 1 76.25 119 GLN B N 1
ATOM 3711 C CA . GLN B 1 119 ? 8.617 4.973 9.461 1 76.25 119 GLN B CA 1
ATOM 3712 C C . GLN B 1 119 ? 8.312 5.523 10.852 1 76.25 119 GLN B C 1
ATOM 3714 O O . GLN B 1 119 ? 8.336 6.734 11.07 1 76.25 119 GLN B O 1
ATOM 3719 N N . ILE B 1 120 ? 8.016 4.602 11.727 1 74.38 120 ILE B N 1
ATOM 3720 C CA . ILE B 1 120 ? 7.676 4.996 13.094 1 74.38 120 ILE B CA 1
ATOM 3721 C C . ILE B 1 120 ? 8.883 5.648 13.758 1 74.38 120 ILE B C 1
ATOM 3723 O O . ILE B 1 120 ? 8.758 6.684 14.414 1 74.38 120 ILE B O 1
ATOM 3727 N N . MET B 1 121 ? 10.016 5.074 13.547 1 74.62 121 MET B N 1
ATOM 3728 C CA . MET B 1 121 ? 11.234 5.609 14.133 1 74.62 121 MET B CA 1
ATOM 3729 C C . MET B 1 121 ? 11.547 7 13.586 1 74.62 121 MET B C 1
ATOM 3731 O O . MET B 1 121 ? 11.945 7.891 14.328 1 74.62 121 MET B O 1
ATOM 3735 N N . SER B 1 122 ? 11.422 7.121 12.32 1 79.19 122 SER B N 1
ATOM 3736 C CA . SER B 1 122 ? 11.648 8.422 11.695 1 79.19 122 SER B CA 1
ATOM 3737 C C . SER B 1 122 ? 10.688 9.469 12.242 1 79.19 122 SER B C 1
ATOM 3739 O O . SER B 1 122 ? 11.094 10.609 12.508 1 79.19 122 SER B O 1
ATOM 3741 N N . GLU B 1 123 ? 9.43 9.086 12.383 1 85 123 GLU B N 1
ATOM 3742 C CA . GLU B 1 123 ? 8.438 10 12.945 1 85 123 GLU B CA 1
ATOM 3743 C C . GLU B 1 123 ? 8.828 10.43 14.359 1 85 123 GLU B C 1
ATOM 3745 O O . GLU B 1 123 ? 8.773 11.617 14.688 1 85 123 GLU B O 1
ATOM 3750 N N . LEU B 1 124 ? 9.273 9.492 15.094 1 78.69 124 LEU B N 1
ATOM 3751 C CA . LEU B 1 124 ? 9.68 9.766 16.469 1 78.69 124 LEU B CA 1
ATOM 3752 C C . LEU B 1 124 ? 10.891 10.695 16.5 1 78.69 124 LEU B C 1
ATOM 3754 O O . LEU B 1 124 ? 10.922 11.641 17.297 1 78.69 124 LEU B O 1
ATOM 3758 N N . GLU B 1 125 ? 11.789 10.453 15.703 1 81.38 125 GLU B N 1
ATOM 3759 C CA . GLU B 1 125 ? 13 11.266 15.656 1 81.38 125 GLU B CA 1
ATOM 3760 C C . GLU B 1 125 ? 12.68 12.703 15.258 1 81.38 125 GLU B C 1
ATOM 3762 O O . GLU B 1 125 ? 13.211 13.648 15.844 1 81.38 125 GLU B O 1
ATOM 3767 N N . ILE B 1 126 ? 11.859 12.836 14.305 1 87 126 ILE B N 1
ATOM 3768 C CA . ILE B 1 126 ? 11.492 14.156 13.82 1 87 126 ILE B CA 1
ATOM 3769 C C . ILE B 1 126 ? 10.727 14.914 14.898 1 87 126 ILE B C 1
ATOM 3771 O O . ILE B 1 126 ? 11.031 16.078 15.188 1 87 126 ILE B O 1
ATOM 3775 N N . LEU B 1 127 ? 9.797 14.219 15.5 1 86.25 127 LEU B N 1
ATOM 3776 C CA . LEU B 1 127 ? 9.031 14.852 16.562 1 86.25 127 LEU B CA 1
ATOM 3777 C C . LEU B 1 127 ? 9.938 15.266 17.719 1 86.25 127 LEU B C 1
ATOM 3779 O O . LEU B 1 127 ? 9.781 16.344 18.281 1 86.25 127 LEU B O 1
ATOM 3783 N N . TYR B 1 128 ? 10.836 14.453 17.969 1 80 128 TYR B N 1
ATOM 3784 C CA . TYR B 1 128 ? 11.766 14.711 19.062 1 80 128 TYR B CA 1
ATOM 3785 C C . TYR B 1 128 ? 12.68 15.883 18.734 1 80 128 TYR B C 1
ATOM 3787 O O . TYR B 1 128 ? 13 16.703 19.594 1 80 128 TYR B O 1
ATOM 3795 N N . LYS B 1 129 ? 13.102 15.992 17.531 1 83.06 129 LYS B N 1
ATOM 3796 C CA . LYS B 1 129 ? 14.062 17 17.094 1 83.06 129 LYS B CA 1
ATOM 3797 C C . LYS B 1 129 ? 13.406 18.359 16.938 1 83.06 129 LYS B C 1
ATOM 3799 O O . LYS B 1 129 ? 14.055 19.391 17.141 1 83.06 129 LYS B O 1
ATOM 3804 N N . CYS B 1 130 ? 12.203 18.406 16.578 1 88.19 130 CYS B N 1
ATOM 3805 C CA . CYS B 1 130 ? 11.547 19.656 16.219 1 88.19 130 CYS B CA 1
ATOM 3806 C C . CYS B 1 130 ? 11.164 20.438 17.469 1 88.19 130 CYS B C 1
ATOM 3808 O O . CYS B 1 130 ? 10.68 19.859 18.453 1 88.19 130 CYS B O 1
ATOM 3810 N N . ASP B 1 131 ? 11.539 21.656 17.422 1 90.56 131 ASP B N 1
ATOM 3811 C CA . ASP B 1 131 ? 11.188 22.641 18.453 1 90.56 131 ASP B CA 1
ATOM 3812 C C . ASP B 1 131 ? 10.758 23.953 17.828 1 90.56 131 ASP B C 1
ATOM 3814 O O . ASP B 1 131 ? 11.578 24.875 17.672 1 90.56 131 ASP B O 1
ATOM 3818 N N . SER B 1 132 ? 9.547 24.047 17.484 1 95.25 132 SER B N 1
ATOM 3819 C CA . SER B 1 132 ? 8.977 25.219 16.828 1 95.25 132 SER B CA 1
ATOM 3820 C C . SER B 1 132 ? 7.52 25.422 17.234 1 95.25 132 SER B C 1
ATOM 3822 O O . SER B 1 132 ? 6.789 24.453 17.453 1 95.25 132 SER B O 1
ATOM 3824 N N . SER B 1 133 ? 7.152 26.703 17.359 1 96.62 133 SER B N 1
ATOM 3825 C CA . SER B 1 133 ? 5.773 27.047 17.688 1 96.62 133 SER B CA 1
ATOM 3826 C C . SER B 1 133 ? 4.82 26.672 16.562 1 96.62 133 SER B C 1
ATOM 3828 O O . SER B 1 133 ? 3.6 26.734 16.734 1 96.62 133 SER B O 1
ATOM 3830 N N . TYR B 1 134 ? 5.355 26.203 15.445 1 97.88 134 TYR B N 1
ATOM 3831 C CA . TYR B 1 134 ? 4.52 25.906 14.289 1 97.88 134 TYR B CA 1
ATOM 3832 C C . TYR B 1 134 ? 4.48 24.406 14.016 1 97.88 134 TYR B C 1
ATOM 3834 O O . TYR B 1 134 ? 3.908 23.969 13.008 1 97.88 134 TYR B O 1
ATOM 3842 N N . ILE B 1 135 ? 5.141 23.656 14.82 1 97.38 135 ILE B N 1
ATOM 3843 C CA . ILE B 1 135 ? 5.137 22.203 14.781 1 97.38 135 ILE B CA 1
ATOM 3844 C C . ILE B 1 135 ? 4.504 21.656 16.062 1 97.38 135 ILE B C 1
ATOM 3846 O O . ILE B 1 135 ? 4.727 22.188 17.141 1 97.38 135 ILE B O 1
ATOM 3850 N N . ILE B 1 136 ? 3.721 20.625 15.914 1 96.44 136 ILE B N 1
ATOM 3851 C CA . ILE B 1 136 ? 3.02 20.031 17.047 1 96.44 136 ILE B CA 1
ATOM 3852 C C . ILE B 1 136 ? 4.023 19.656 18.141 1 96.44 136 ILE B C 1
ATOM 3854 O O . ILE B 1 136 ? 5.094 19.109 17.844 1 96.44 136 ILE B O 1
ATOM 3858 N N . GLY B 1 137 ? 3.691 20.016 19.328 1 92.38 137 GLY B N 1
ATOM 3859 C CA . GLY B 1 137 ? 4.562 19.688 20.438 1 92.38 137 GLY B CA 1
ATOM 3860 C C . GLY B 1 137 ? 4.562 18.219 20.797 1 92.38 137 GLY B C 1
ATOM 3861 O O . GLY B 1 137 ? 3.506 17.578 20.828 1 92.38 137 GLY B O 1
ATOM 3862 N N . PHE B 1 138 ? 5.742 17.734 21 1 88.38 138 PHE B N 1
ATOM 3863 C CA . PHE B 1 138 ? 5.93 16.344 21.375 1 88.38 138 PHE B CA 1
ATOM 3864 C C . PHE B 1 138 ? 6.266 16.219 22.859 1 88.38 138 PHE B C 1
ATOM 3866 O O . PHE B 1 138 ? 7.23 16.828 23.344 1 88.38 138 PHE B O 1
ATOM 3873 N N . TYR B 1 139 ? 5.469 15.383 23.547 1 81.38 139 TYR B N 1
ATOM 3874 C CA . TYR B 1 139 ? 5.672 15.281 24.984 1 81.38 139 TYR B CA 1
ATOM 3875 C C . TYR B 1 139 ? 6.371 13.969 25.344 1 81.38 139 TYR B C 1
ATOM 3877 O O . TYR B 1 139 ? 6.938 13.836 26.438 1 81.38 139 TYR B O 1
ATOM 3885 N N . GLY B 1 140 ? 6.254 13 24.438 1 77.94 140 GLY B N 1
ATOM 3886 C CA . GLY B 1 140 ? 6.867 11.711 24.688 1 77.94 140 GLY B CA 1
ATOM 3887 C C . GLY B 1 140 ? 6.113 10.555 24.062 1 77.94 140 GLY B C 1
ATOM 3888 O O . GLY B 1 140 ? 5.09 10.766 23.406 1 77.94 140 GLY B O 1
ATOM 3889 N N . ALA B 1 141 ? 6.73 9.375 24.156 1 81.56 141 ALA B N 1
ATOM 3890 C CA . ALA B 1 141 ? 6.133 8.164 23.609 1 81.56 141 ALA B CA 1
ATOM 3891 C C . ALA B 1 141 ? 6.32 6.984 24.562 1 81.56 141 ALA B C 1
ATOM 3893 O O . ALA B 1 141 ? 7.207 7.004 25.422 1 81.56 141 ALA B O 1
ATOM 3894 N N . PHE B 1 142 ? 5.414 6.082 24.547 1 72.69 142 PHE B N 1
ATOM 3895 C CA . PHE B 1 142 ? 5.59 4.859 25.312 1 72.69 142 PHE B CA 1
ATOM 3896 C C . PHE B 1 142 ? 5.098 3.648 24.531 1 72.69 142 PHE B C 1
ATOM 3898 O O . PHE B 1 142 ? 4.27 3.781 23.625 1 72.69 142 PHE B O 1
ATOM 3905 N N . PHE B 1 143 ? 5.719 2.533 24.906 1 64.31 143 PHE B N 1
ATOM 3906 C CA . PHE B 1 143 ? 5.406 1.257 24.281 1 64.31 143 PHE B CA 1
ATOM 3907 C C . PHE B 1 143 ? 4.684 0.335 25.25 1 64.31 143 PHE B C 1
ATOM 3909 O O . PHE B 1 143 ? 5.094 0.194 26.406 1 64.31 143 PHE B O 1
ATOM 3916 N N . VAL B 1 144 ? 3.523 -0.115 24.859 1 60.34 144 VAL B N 1
ATOM 3917 C CA . VAL B 1 144 ? 2.812 -1.129 25.641 1 60.34 144 VAL B CA 1
ATOM 3918 C C . VAL B 1 144 ? 2.373 -2.266 24.719 1 60.34 144 VAL B C 1
ATOM 3920 O O . VAL B 1 144 ? 1.655 -2.041 23.734 1 60.34 144 VAL B O 1
ATOM 3923 N N . GLU B 1 145 ? 2.869 -3.502 25 1 59.81 145 GLU B N 1
ATOM 3924 C CA . GLU B 1 145 ? 2.518 -4.664 24.188 1 59.81 145 GLU B CA 1
ATOM 3925 C C . GLU B 1 145 ? 2.873 -4.441 22.719 1 59.81 145 GLU B C 1
ATOM 3927 O O . GLU B 1 145 ? 4.023 -4.141 22.391 1 59.81 145 GLU B O 1
ATOM 3932 N N . ASN B 1 146 ? 2.018 -4.414 21.859 1 64.25 146 ASN B N 1
ATOM 3933 C CA . ASN B 1 146 ? 2.236 -4.266 20.422 1 64.25 146 ASN B CA 1
ATOM 3934 C C . ASN B 1 146 ? 1.654 -2.955 19.891 1 64.25 146 ASN B C 1
ATOM 3936 O O . ASN B 1 146 ? 0.977 -2.938 18.875 1 64.25 146 ASN B O 1
ATOM 3940 N N . ARG B 1 147 ? 1.876 -1.973 20.859 1 71 147 ARG B N 1
ATOM 3941 C CA . ARG B 1 147 ? 1.446 -0.652 20.406 1 71 147 ARG B CA 1
ATOM 3942 C C . ARG B 1 147 ? 2.422 0.426 20.875 1 71 147 ARG B C 1
ATOM 3944 O O . ARG B 1 147 ? 2.992 0.331 21.953 1 71 147 ARG B O 1
ATOM 3951 N N . ILE B 1 148 ? 2.639 1.368 20.062 1 75.38 148 ILE B N 1
ATOM 3952 C CA . ILE B 1 148 ? 3.381 2.566 20.453 1 75.38 148 ILE B CA 1
ATOM 3953 C C . ILE B 1 148 ? 2.43 3.756 20.531 1 75.38 148 ILE B C 1
ATOM 3955 O O . ILE B 1 148 ? 1.521 3.895 19.719 1 75.38 148 ILE B O 1
ATOM 3959 N N . SER B 1 149 ? 2.561 4.492 21.594 1 81.94 149 SER B N 1
ATOM 3960 C CA . SER B 1 149 ? 1.753 5.688 21.812 1 81.94 149 SER B CA 1
ATOM 3961 C C . SER B 1 149 ? 2.611 6.949 21.781 1 81.94 149 SER B C 1
ATOM 3963 O O . SER B 1 149 ? 3.588 7.059 22.516 1 81.94 149 SER B O 1
ATOM 3965 N N . LEU B 1 150 ? 2.318 7.879 20.875 1 84.88 150 LEU B N 1
ATOM 3966 C CA . LEU B 1 150 ? 2.965 9.188 20.781 1 84.88 150 LEU B CA 1
ATOM 3967 C C . LEU B 1 150 ? 2.125 10.258 21.453 1 84.88 150 LEU B C 1
ATOM 3969 O O . LEU B 1 150 ? 0.986 10.508 21.047 1 84.88 150 LEU B O 1
ATOM 3973 N N . CYS B 1 151 ? 2.629 10.875 22.438 1 86 151 CYS B N 1
ATOM 3974 C CA . CYS B 1 151 ? 1.918 11.906 23.188 1 86 151 CYS B CA 1
ATOM 3975 C C . CYS B 1 151 ? 2.295 13.297 22.688 1 86 151 CYS B C 1
ATOM 3977 O O . CYS B 1 151 ? 3.459 13.695 22.781 1 86 151 CYS B O 1
ATOM 3979 N N . THR B 1 152 ? 1.313 14.023 22.219 1 91.12 152 THR B N 1
ATOM 3980 C CA . THR B 1 152 ? 1.565 15.344 21.656 1 91.12 152 THR B CA 1
ATOM 3981 C C . THR B 1 152 ? 0.57 16.359 22.219 1 91.12 152 THR B C 1
ATOM 3983 O O . THR B 1 152 ? -0.326 16.016 22.984 1 91.12 152 THR B O 1
ATOM 3986 N N . GLU B 1 153 ? 0.816 17.578 21.844 1 92.88 153 GLU B N 1
ATOM 3987 C CA . GLU B 1 153 ? -0.045 18.703 22.188 1 92.88 153 GLU B CA 1
ATOM 3988 C C . GLU B 1 153 ? -1.462 18.5 21.672 1 92.88 153 GLU B C 1
ATOM 3990 O O . GLU B 1 153 ? -1.65 17.969 20.578 1 92.88 153 GLU B O 1
ATOM 3995 N N . PHE B 1 154 ? -2.412 18.875 22.547 1 93.75 154 PHE B N 1
ATOM 3996 C CA . PHE B 1 154 ? -3.801 18.828 22.109 1 93.75 154 PHE B CA 1
ATOM 3997 C C . PHE B 1 154 ? -4.215 20.172 21.5 1 93.75 154 PHE B C 1
ATOM 3999 O O . PHE B 1 154 ? -4.152 21.203 22.172 1 93.75 154 PHE B O 1
ATOM 4006 N N . MET B 1 155 ? -4.562 20.156 20.297 1 96.5 155 MET B N 1
ATOM 4007 C CA . MET B 1 155 ? -5.098 21.312 19.594 1 96.5 155 MET B CA 1
ATOM 4008 C C . MET B 1 155 ? -6.621 21.266 19.531 1 96.5 155 MET B C 1
ATOM 4010 O O . MET B 1 155 ? -7.191 20.5 18.75 1 96.5 155 MET B O 1
ATOM 4014 N N . ASP B 1 156 ? -7.258 22.094 20.281 1 95 156 ASP B N 1
ATOM 4015 C CA . ASP B 1 156 ? -8.672 21.922 20.594 1 95 156 ASP B CA 1
ATOM 4016 C C . ASP B 1 156 ? -9.547 22.375 19.422 1 95 156 ASP B C 1
ATOM 4018 O O . ASP B 1 156 ? -10.758 22.141 19.422 1 95 156 ASP B O 1
ATOM 4022 N N . GLY B 1 157 ? -9.023 23.016 18.469 1 96.12 157 GLY B N 1
ATOM 4023 C CA . GLY B 1 157 ? -9.781 23.328 17.266 1 96.12 157 GLY B CA 1
ATOM 4024 C C . GLY B 1 157 ? -9.789 22.203 16.25 1 96.12 157 GLY B C 1
ATOM 4025 O O . GLY B 1 157 ? -10.602 22.203 15.32 1 96.12 157 GLY B O 1
ATOM 4026 N N . GLY B 1 158 ? -8.812 21.281 16.375 1 95.12 158 GLY B N 1
ATOM 4027 C CA . GLY B 1 158 ? -8.758 20.156 15.445 1 95.12 158 GLY B CA 1
ATOM 4028 C C . GLY B 1 158 ? -8.055 20.484 14.148 1 95.12 158 GLY B C 1
ATOM 4029 O O . GLY B 1 158 ? -7.336 21.484 14.055 1 95.12 158 GLY B O 1
ATOM 4030 N N . SER B 1 159 ? -8.203 19.609 13.164 1 95.5 159 SER B N 1
ATOM 4031 C CA . SER B 1 159 ? -7.559 19.766 11.859 1 95.5 159 SER B CA 1
ATOM 4032 C C . SER B 1 159 ? -8.383 20.672 10.945 1 95.5 159 SER B C 1
ATOM 4034 O O . SER B 1 159 ? -9.586 20.828 11.148 1 95.5 159 SER B O 1
ATOM 4036 N N . LEU B 1 160 ? -7.727 21.172 9.969 1 97.06 160 LEU B N 1
ATOM 4037 C CA . LEU B 1 160 ? -8.367 22.156 9.117 1 97.06 160 LEU B CA 1
ATOM 4038 C C . LEU B 1 160 ? -9.359 21.5 8.172 1 97.06 160 LEU B C 1
ATOM 4040 O O . LEU B 1 160 ? -10.227 22.172 7.602 1 97.06 160 LEU B O 1
ATOM 4044 N N . ASP B 1 161 ? -9.242 20.172 7.969 1 93.06 161 ASP B N 1
ATOM 4045 C CA . ASP B 1 161 ? -10.109 19.484 7.016 1 93.06 161 ASP B CA 1
ATOM 4046 C C . ASP B 1 161 ? -11.547 19.422 7.527 1 93.06 161 ASP B C 1
ATOM 4048 O O . ASP B 1 161 ? -12.469 19.141 6.762 1 93.06 161 ASP B O 1
ATOM 4052 N N . VAL B 1 162 ? -11.766 19.703 8.766 1 90.62 162 VAL B N 1
ATOM 4053 C CA . VAL B 1 162 ? -13.117 19.641 9.305 1 90.62 162 VAL B CA 1
ATOM 4054 C C . VAL B 1 162 ? -13.852 20.938 9.031 1 90.62 162 VAL B C 1
ATOM 4056 O O . VAL B 1 162 ? -15.07 21.016 9.188 1 90.62 162 VAL B O 1
ATOM 4059 N N . TYR B 1 163 ? -12.977 21.844 8.609 1 92 163 TYR B N 1
ATOM 4060 C CA . TYR B 1 163 ? -13.57 23.156 8.336 1 92 163 TYR B CA 1
ATOM 4061 C C . TYR B 1 163 ? -13.898 23.297 6.855 1 92 163 TYR B C 1
ATOM 4063 O O . TYR B 1 163 ? -13.211 22.734 6.004 1 92 163 TYR B O 1
ATOM 4071 N N . ARG B 1 164 ? -14.922 23.656 6.43 1 81.94 164 ARG B N 1
ATOM 4072 C CA . ARG B 1 164 ? -15.328 23.859 5.043 1 81.94 164 ARG B CA 1
ATOM 4073 C C . ARG B 1 164 ? -14.586 25.047 4.43 1 81.94 164 ARG B C 1
ATOM 4075 O O . ARG B 1 164 ? -13.352 25.078 4.426 1 81.94 164 ARG B O 1
ATOM 4082 N N . LYS B 1 165 ? -15.242 26.016 4.051 1 93.38 165 LYS B N 1
ATOM 4083 C CA . LYS B 1 165 ? -14.695 27.219 3.428 1 93.38 165 LYS B CA 1
ATOM 4084 C C . LYS B 1 165 ? -14.188 28.188 4.48 1 93.38 165 LYS B C 1
ATOM 4086 O O . LYS B 1 165 ? -14.93 28.594 5.379 1 93.38 165 LYS B O 1
ATOM 4091 N N . ILE B 1 166 ? -12.898 28.562 4.418 1 97.44 166 ILE B N 1
ATOM 4092 C CA . ILE B 1 166 ? -12.281 29.469 5.367 1 97.44 166 ILE B CA 1
ATOM 4093 C C . ILE B 1 166 ? -12.086 30.844 4.719 1 97.44 166 ILE B C 1
ATOM 4095 O O . ILE B 1 166 ? -11.578 30.938 3.598 1 97.44 166 ILE B O 1
ATOM 4099 N N . PRO B 1 167 ? -12.469 31.859 5.434 1 97.38 167 PRO B N 1
ATOM 4100 C CA . PRO B 1 167 ? -12.289 33.188 4.875 1 97.38 167 PRO B CA 1
ATOM 4101 C C . PRO B 1 167 ? -10.828 33.531 4.613 1 97.38 167 PRO B C 1
ATOM 4103 O O . PRO B 1 167 ? -9.953 33.156 5.395 1 97.38 167 PRO B O 1
ATOM 4106 N N . GLU B 1 168 ? -10.617 34.312 3.613 1 97.5 168 GLU B N 1
ATOM 4107 C CA . GLU B 1 168 ? -9.273 34.594 3.125 1 97.5 168 GLU B CA 1
ATOM 4108 C C . GLU B 1 168 ? -8.414 35.219 4.219 1 97.5 168 GLU B C 1
ATOM 4110 O O . GLU B 1 168 ? -7.238 34.875 4.359 1 97.5 168 GLU B O 1
ATOM 4115 N N . HIS B 1 169 ? -8.969 36.188 5 1 96.88 169 HIS B N 1
ATOM 4116 C CA . HIS B 1 169 ? -8.164 36.875 5.992 1 96.88 169 HIS B CA 1
ATOM 4117 C C . HIS B 1 169 ? -7.742 35.938 7.117 1 96.88 169 HIS B C 1
ATOM 4119 O O . HIS B 1 169 ? -6.711 36.156 7.758 1 96.88 169 HIS B O 1
ATOM 4125 N N . VAL B 1 170 ? -8.547 34.938 7.41 1 98.31 170 VAL B N 1
ATOM 4126 C CA . VAL B 1 170 ? -8.18 33.906 8.367 1 98.31 170 VAL B CA 1
ATOM 4127 C C . VAL B 1 170 ? -7.156 32.938 7.742 1 98.31 170 VAL B C 1
ATOM 4129 O O . VAL B 1 170 ? -6.133 32.656 8.352 1 98.31 170 VAL B O 1
ATOM 4132 N N . LEU B 1 171 ? -7.441 32.594 6.5 1 98.19 171 LEU B N 1
ATOM 4133 C CA . LEU B 1 171 ? -6.582 31.672 5.762 1 98.19 171 LEU B CA 1
ATOM 4134 C C . LEU B 1 171 ? -5.184 32.25 5.59 1 98.19 171 LEU B C 1
ATOM 4136 O O . LEU B 1 171 ? -4.195 31.516 5.613 1 98.19 171 LEU B O 1
ATOM 4140 N N . GLY B 1 172 ? -5.125 33.562 5.336 1 98.5 172 GLY B N 1
ATOM 4141 C CA . GLY B 1 172 ? -3.832 34.219 5.223 1 98.5 172 GLY B CA 1
ATOM 4142 C C . GLY B 1 172 ? -2.961 34.031 6.453 1 98.5 172 GLY B C 1
ATOM 4143 O O . GLY B 1 172 ? -1.77 33.75 6.34 1 98.5 172 GLY B O 1
ATOM 4144 N N . ARG B 1 173 ? -3.52 34.188 7.602 1 98.5 173 ARG B N 1
ATOM 4145 C CA . ARG B 1 173 ? -2.775 34.062 8.852 1 98.5 173 ARG B CA 1
ATOM 4146 C C . ARG B 1 173 ? -2.408 32.594 9.125 1 98.5 173 ARG B C 1
ATOM 4148 O O . ARG B 1 173 ? -1.342 32.312 9.68 1 98.5 173 ARG B O 1
ATOM 4155 N N . ILE B 1 174 ? -3.289 31.719 8.727 1 98.69 174 ILE B N 1
ATOM 4156 C CA . ILE B 1 174 ? -2.969 30.297 8.82 1 98.69 174 ILE B CA 1
ATOM 4157 C C . ILE B 1 174 ? -1.806 29.969 7.883 1 98.69 174 ILE B C 1
ATOM 4159 O O . ILE B 1 174 ? -0.891 29.234 8.25 1 98.69 174 ILE B O 1
ATOM 4163 N N . ALA B 1 175 ? -1.833 30.531 6.699 1 98.75 175 ALA B N 1
ATOM 4164 C CA . ALA B 1 175 ? -0.77 30.312 5.719 1 98.75 175 ALA B CA 1
ATOM 4165 C C . ALA B 1 175 ? 0.585 30.734 6.277 1 98.75 175 ALA B C 1
ATOM 4167 O O . ALA B 1 175 ? 1.592 30.047 6.074 1 98.75 175 ALA B O 1
ATOM 4168 N N . VAL B 1 176 ? 0.59 31.875 6.969 1 98.69 176 VAL B N 1
ATOM 4169 C CA . VAL B 1 176 ? 1.827 32.344 7.57 1 98.69 176 VAL B CA 1
ATOM 4170 C C . VAL B 1 176 ? 2.41 31.281 8.484 1 98.69 176 VAL B C 1
ATOM 4172 O O . VAL B 1 176 ? 3.598 30.953 8.398 1 98.69 176 VAL B O 1
ATOM 4175 N N . ALA B 1 177 ? 1.59 30.734 9.344 1 98.56 177 ALA B N 1
ATOM 4176 C CA . ALA B 1 177 ? 2.039 29.719 10.305 1 98.56 177 ALA B CA 1
ATOM 4177 C C . ALA B 1 177 ? 2.547 28.469 9.586 1 98.56 177 ALA B C 1
ATOM 4179 O O . ALA B 1 177 ? 3.584 27.922 9.945 1 98.56 177 ALA B O 1
ATOM 4180 N N . VAL B 1 178 ? 1.845 28 8.539 1 98.69 178 VAL B N 1
ATOM 4181 C CA . VAL B 1 178 ? 2.205 26.781 7.82 1 98.69 178 VAL B CA 1
ATOM 4182 C C . VAL B 1 178 ? 3.514 27 7.066 1 98.69 178 VAL B C 1
ATOM 4184 O O . VAL B 1 178 ? 4.395 26.141 7.082 1 98.69 178 VAL B O 1
ATOM 4187 N N . VAL B 1 179 ? 3.648 28.141 6.43 1 98.69 179 VAL B N 1
ATOM 4188 C CA . VAL B 1 179 ? 4.875 28.438 5.695 1 98.69 179 VAL B CA 1
ATOM 4189 C C . VAL B 1 179 ? 6.051 28.516 6.668 1 98.69 179 VAL B C 1
ATOM 4191 O O . VAL B 1 179 ? 7.141 28.016 6.367 1 98.69 179 VAL B O 1
ATOM 4194 N N . LYS B 1 180 ? 5.848 29.125 7.824 1 98.31 180 LYS B N 1
ATOM 4195 C CA . LYS B 1 180 ? 6.891 29.172 8.844 1 98.31 180 LYS B CA 1
ATOM 4196 C C . LYS B 1 180 ? 7.254 27.75 9.312 1 98.31 180 LYS B C 1
ATOM 4198 O O . LYS B 1 180 ? 8.43 27.453 9.516 1 98.31 180 LYS B O 1
ATOM 4203 N N . GLY B 1 181 ? 6.258 26.953 9.469 1 98.38 181 GLY B N 1
ATOM 4204 C CA . GLY B 1 181 ? 6.5 25.562 9.828 1 98.38 181 GLY B CA 1
ATOM 4205 C C . GLY B 1 181 ? 7.32 24.812 8.797 1 98.38 181 GLY B C 1
ATOM 4206 O O . GLY B 1 181 ? 8.289 24.125 9.133 1 98.38 181 GLY B O 1
ATOM 4207 N N . LEU B 1 182 ? 6.949 24.953 7.539 1 97.75 182 LEU B N 1
ATOM 4208 C CA . LEU B 1 182 ? 7.668 24.297 6.457 1 97.75 182 LEU B CA 1
ATOM 4209 C C . LEU B 1 182 ? 9.102 24.812 6.355 1 97.75 182 LEU B C 1
ATOM 4211 O O . LEU B 1 182 ? 10.023 24.062 6.066 1 97.75 182 LEU B O 1
ATOM 4215 N N . THR B 1 183 ? 9.219 26.125 6.543 1 97.5 183 THR B N 1
ATOM 4216 C CA . THR B 1 183 ? 10.547 26.734 6.543 1 97.5 183 THR B CA 1
ATOM 4217 C C . THR B 1 183 ? 11.414 26.125 7.645 1 97.5 183 THR B C 1
ATOM 4219 O O . THR B 1 183 ? 12.578 25.797 7.414 1 97.5 183 THR B O 1
ATOM 4222 N N . TYR B 1 184 ? 10.891 26.016 8.805 1 96.88 184 TYR B N 1
ATOM 4223 C CA . TYR B 1 184 ? 11.594 25.406 9.922 1 96.88 184 TYR B CA 1
ATOM 4224 C C . TYR B 1 184 ? 12.008 23.969 9.602 1 96.88 184 TYR B C 1
ATOM 4226 O O . TYR B 1 184 ? 13.164 23.594 9.797 1 96.88 184 TYR B O 1
ATOM 4234 N N . LEU B 1 185 ? 11.07 23.172 9.109 1 95.06 185 LEU B N 1
ATOM 4235 C CA . LEU B 1 185 ? 11.367 21.781 8.766 1 95.06 185 LEU B CA 1
ATOM 4236 C C . LEU B 1 185 ? 12.492 21.719 7.738 1 95.06 185 LEU B C 1
ATOM 4238 O O . LEU B 1 185 ? 13.414 20.906 7.871 1 95.06 185 LEU B O 1
ATOM 4242 N N . TRP B 1 186 ? 12.398 22.547 6.805 1 93.62 186 TRP B N 1
ATOM 4243 C CA . TRP B 1 186 ? 13.398 22.516 5.738 1 93.62 186 TRP B CA 1
ATOM 4244 C C . TRP B 1 186 ? 14.766 22.938 6.262 1 93.62 186 TRP B C 1
ATOM 4246 O O . TRP B 1 186 ? 15.797 22.469 5.77 1 93.62 186 TRP B O 1
ATOM 4256 N N . SER B 1 187 ? 14.82 23.859 7.195 1 93.62 187 SER B N 1
ATOM 4257 C CA . SER B 1 187 ? 16.094 24.234 7.809 1 93.62 187 SER B CA 1
ATOM 4258 C C . SER B 1 187 ? 16.797 23.031 8.43 1 93.62 187 SER B C 1
ATOM 4260 O O . SER B 1 187 ? 18.016 23.031 8.578 1 93.62 187 SER B O 1
ATOM 4262 N N . LEU B 1 188 ? 16.031 22.062 8.797 1 89.56 188 LEU B N 1
ATOM 4263 C CA . LEU B 1 188 ? 16.562 20.812 9.344 1 89.56 188 LEU B CA 1
ATOM 4264 C C . LEU B 1 188 ? 16.672 19.75 8.25 1 89.56 188 LEU B C 1
ATOM 4266 O O . LEU B 1 188 ? 16.969 18.594 8.539 1 89.56 188 LEU B O 1
ATOM 4270 N N . LYS B 1 189 ? 16.266 20.125 6.977 1 90.62 189 LYS B N 1
ATOM 4271 C CA . LYS B 1 189 ? 16.281 19.25 5.805 1 90.62 189 LYS B CA 1
ATOM 4272 C C . LYS B 1 189 ? 15.266 18.109 5.953 1 90.62 189 LYS B C 1
ATOM 4274 O O . LYS B 1 189 ? 15.562 16.969 5.609 1 90.62 189 LYS B O 1
ATOM 4279 N N . ILE B 1 190 ? 14.195 18.5 6.512 1 91.12 190 ILE B N 1
ATOM 4280 C CA . ILE B 1 190 ? 13.102 17.547 6.664 1 91.12 190 ILE B CA 1
ATOM 4281 C C . ILE B 1 190 ? 12.008 17.859 5.641 1 91.12 190 ILE B C 1
ATOM 4283 O O . ILE B 1 190 ? 11.586 19.016 5.5 1 91.12 190 ILE B O 1
ATOM 4287 N N . LEU B 1 191 ? 11.625 16.875 4.875 1 93.06 191 LEU B N 1
ATOM 4288 C CA . LEU B 1 191 ? 10.43 16.938 4.043 1 93.06 191 LEU B CA 1
ATOM 4289 C C . LEU B 1 191 ? 9.219 16.359 4.785 1 93.06 191 LEU B C 1
ATOM 4291 O O . LEU B 1 191 ? 9.289 15.273 5.348 1 93.06 191 LEU B O 1
ATOM 4295 N N . HIS B 1 192 ? 8.148 17.109 4.887 1 93.75 192 HIS B N 1
ATOM 4296 C CA . HIS B 1 192 ? 6.945 16.609 5.535 1 93.75 192 HIS B CA 1
ATOM 4297 C C . HIS B 1 192 ? 6.316 15.477 4.73 1 93.75 192 HIS B C 1
ATOM 4299 O O . HIS B 1 192 ? 6.062 14.391 5.262 1 93.75 192 HIS B O 1
ATOM 4305 N N . ARG B 1 193 ? 6.039 15.727 3.357 1 91.25 193 ARG B N 1
ATOM 4306 C CA . ARG B 1 193 ? 5.617 14.773 2.338 1 91.25 193 ARG B CA 1
ATOM 4307 C C . ARG B 1 193 ? 4.129 14.461 2.459 1 91.25 193 ARG B C 1
ATOM 4309 O O . ARG B 1 193 ? 3.58 13.703 1.658 1 91.25 193 ARG B O 1
ATOM 4316 N N . ASP B 1 194 ? 3.461 15.031 3.42 1 91.81 194 ASP B N 1
ATOM 4317 C CA . ASP B 1 194 ? 2.025 14.812 3.576 1 91.81 194 ASP B CA 1
ATOM 4318 C C . ASP B 1 194 ? 1.326 16.078 4.055 1 91.81 194 ASP B C 1
ATOM 4320 O O . ASP B 1 194 ? 0.531 16.047 4.996 1 91.81 194 ASP B O 1
ATOM 4324 N N . VAL B 1 195 ? 1.668 17.141 3.465 1 95.5 195 VAL B N 1
ATOM 4325 C CA . VAL B 1 195 ? 1.035 18.422 3.758 1 95.5 195 VAL B CA 1
ATOM 4326 C C . VAL B 1 195 ? -0.388 18.438 3.205 1 95.5 195 VAL B C 1
ATOM 4328 O O . VAL B 1 195 ? -0.593 18.297 1.996 1 95.5 195 VAL B O 1
ATOM 4331 N N . LYS B 1 196 ? -1.376 18.469 4.059 1 94.75 196 LYS B N 1
ATOM 4332 C CA . LYS B 1 196 ? -2.797 18.484 3.727 1 94.75 196 LYS B CA 1
ATOM 4333 C C . LYS B 1 196 ? -3.623 19.031 4.887 1 94.75 196 LYS B C 1
ATOM 4335 O O . LYS B 1 196 ? -3.129 19.156 6.012 1 94.75 196 LYS B O 1
ATOM 4340 N N . PRO B 1 197 ? -4.824 19.422 4.621 1 95.5 197 PRO B N 1
ATOM 4341 C CA . PRO B 1 197 ? -5.648 20.062 5.648 1 95.5 197 PRO B CA 1
ATOM 4342 C C . PRO B 1 197 ? -5.805 19.203 6.898 1 95.5 197 PRO B C 1
ATOM 4344 O O . PRO B 1 197 ? -5.859 19.719 8.016 1 95.5 197 PRO B O 1
ATOM 4347 N N . SER B 1 198 ? -5.734 17.891 6.773 1 93.69 198 SER B N 1
ATOM 4348 C CA . SER B 1 198 ? -5.918 17 7.918 1 93.69 198 SER B CA 1
ATOM 4349 C C . SER B 1 198 ? -4.664 16.953 8.789 1 93.69 198 SER B C 1
ATOM 4351 O O . SER B 1 198 ? -4.703 16.469 9.922 1 93.69 198 SER B O 1
ATOM 4353 N N . ASN B 1 199 ? -3.561 17.531 8.242 1 94.69 199 ASN B N 1
ATOM 4354 C CA . ASN B 1 199 ? -2.312 17.531 9 1 94.69 199 ASN B CA 1
ATOM 4355 C C . ASN B 1 199 ? -1.923 18.953 9.43 1 94.69 199 ASN B C 1
ATOM 4357 O O . ASN B 1 199 ? -0.755 19.219 9.719 1 94.69 199 ASN B O 1
ATOM 4361 N N . MET B 1 200 ? -2.877 19.859 9.383 1 97.94 200 MET B N 1
ATOM 4362 C CA . MET B 1 200 ? -2.775 21.234 9.898 1 97.94 200 MET B CA 1
ATOM 4363 C C . MET B 1 200 ? -3.787 21.469 11.016 1 97.94 200 MET B C 1
ATOM 4365 O O . MET B 1 200 ? -4.996 21.484 10.766 1 97.94 200 MET B O 1
ATOM 4369 N N . LEU B 1 201 ? -3.268 21.703 12.195 1 97.94 201 LEU B N 1
ATOM 4370 C CA . LEU B 1 201 ? -4.125 21.812 13.375 1 97.94 201 LEU B CA 1
ATOM 4371 C C . LEU B 1 201 ? -4.262 23.25 13.82 1 97.94 201 LEU B C 1
ATOM 4373 O O . LEU B 1 201 ? -3.336 24.047 13.648 1 97.94 201 LEU B O 1
ATOM 4377 N N . VAL B 1 202 ? -5.414 23.562 14.367 1 98.38 202 VAL B N 1
ATOM 4378 C CA . VAL B 1 202 ? -5.66 24.875 14.961 1 98.38 202 VAL B CA 1
ATOM 4379 C C . VAL B 1 202 ? -6.203 24.719 16.375 1 98.38 202 VAL B C 1
ATOM 4381 O O . VAL B 1 202 ? -6.699 23.641 16.734 1 98.38 202 VAL B O 1
ATOM 4384 N N . ASN B 1 203 ? -6.023 25.734 17.234 1 96.88 203 ASN B N 1
ATOM 4385 C CA . ASN B 1 203 ? -6.645 25.734 18.547 1 96.88 203 ASN B CA 1
ATOM 4386 C C . ASN B 1 203 ? -7.34 27.062 18.828 1 96.88 203 ASN B C 1
ATOM 4388 O O . ASN B 1 203 ? -7.301 27.984 18 1 96.88 203 ASN B O 1
ATOM 4392 N N . THR B 1 204 ? -8 27.188 19.906 1 97.19 204 THR B N 1
ATOM 4393 C CA . THR B 1 204 ? -8.828 28.344 20.25 1 97.19 204 THR B CA 1
ATOM 4394 C C . THR B 1 204 ? -7.953 29.531 20.641 1 97.19 204 THR B C 1
ATOM 4396 O O . THR B 1 204 ? -8.445 30.656 20.734 1 97.19 204 THR B O 1
ATOM 4399 N N . ARG B 1 205 ? -6.668 29.344 20.797 1 97.06 205 ARG B N 1
ATOM 4400 C CA . ARG B 1 205 ? -5.738 30.453 21.062 1 97.06 205 ARG B CA 1
ATOM 4401 C C . ARG B 1 205 ? -5.227 31.047 19.75 1 97.06 205 ARG B C 1
ATOM 4403 O O . ARG B 1 205 ? -4.488 32.031 19.781 1 97.06 205 ARG B O 1
ATOM 4410 N N . GLY B 1 206 ? -5.582 30.438 18.688 1 98 206 GLY B N 1
ATOM 4411 C CA . GLY B 1 206 ? -5.219 30.969 17.375 1 98 206 GLY B CA 1
ATOM 4412 C C . GLY B 1 206 ? -3.904 30.422 16.859 1 98 206 GLY B C 1
ATOM 4413 O O . GLY B 1 206 ? -3.359 30.922 15.875 1 98 206 GLY B O 1
ATOM 4414 N N . GLN B 1 207 ? -3.42 29.406 17.531 1 97.94 207 GLN B N 1
ATOM 4415 C CA . GLN B 1 207 ? -2.188 28.781 17.062 1 97.94 207 GLN B CA 1
ATOM 4416 C C . GLN B 1 207 ? -2.469 27.766 15.961 1 97.94 207 GLN B C 1
ATOM 4418 O O . GLN B 1 207 ? -3.51 27.109 15.969 1 97.94 207 GLN B O 1
ATOM 4423 N N . VAL B 1 208 ? -1.552 27.688 15.008 1 98.5 208 VAL B N 1
ATOM 4424 C CA . VAL B 1 208 ? -1.586 26.734 13.906 1 98.5 208 VAL B CA 1
ATOM 4425 C C . VAL B 1 208 ? -0.312 25.891 13.906 1 98.5 208 VAL B C 1
ATOM 4427 O O . VAL B 1 208 ? 0.795 26.438 13.984 1 98.5 208 VAL B O 1
ATOM 4430 N N . LYS B 1 209 ? -0.461 24.578 13.867 1 98.25 209 LYS B N 1
ATOM 4431 C CA . LYS B 1 209 ? 0.712 23.719 13.945 1 98.25 209 LYS B CA 1
ATOM 4432 C C . LYS B 1 209 ? 0.608 22.562 12.953 1 98.25 209 LYS B C 1
ATOM 4434 O O . LYS B 1 209 ? -0.473 22.016 12.75 1 98.25 209 LYS B O 1
ATOM 4439 N N . LEU B 1 210 ? 1.697 22.266 12.297 1 97.88 210 LEU B N 1
ATOM 4440 C CA . LEU B 1 210 ? 1.806 21.078 11.461 1 97.88 210 LEU B CA 1
ATOM 4441 C C . LEU B 1 210 ? 1.98 19.828 12.32 1 97.88 210 LEU B C 1
ATOM 4443 O O . LEU B 1 210 ? 2.617 19.875 13.375 1 97.88 210 LEU B O 1
ATOM 4447 N N . CYS B 1 211 ? 1.373 18.75 11.883 1 94.69 211 CYS B N 1
ATOM 4448 C CA . CYS B 1 211 ? 1.48 17.484 12.609 1 94.69 211 CYS B CA 1
ATOM 4449 C C . CYS B 1 211 ? 1.577 16.312 11.641 1 94.69 211 CYS B C 1
ATOM 4451 O O . CYS B 1 211 ? 1.619 16.516 10.422 1 94.69 211 CYS B O 1
ATOM 4453 N N . ASP B 1 212 ? 1.724 15.07 12.133 1 88.5 212 ASP B N 1
ATOM 4454 C CA . ASP B 1 212 ? 1.765 13.797 11.43 1 88.5 212 ASP B CA 1
ATOM 4455 C C . ASP B 1 212 ? 2.986 13.711 10.516 1 88.5 212 ASP B C 1
ATOM 4457 O O . ASP B 1 212 ? 2.912 14.062 9.336 1 88.5 212 ASP B O 1
ATOM 4461 N N . PHE B 1 213 ? 3.967 13.219 11 1 86.75 213 PHE B N 1
ATOM 4462 C CA . PHE B 1 213 ? 5.227 13.086 10.281 1 86.75 213 PHE B CA 1
ATOM 4463 C C . PHE B 1 213 ? 5.492 11.625 9.922 1 86.75 213 PHE B C 1
ATOM 4465 O O . PHE B 1 213 ? 6.645 11.195 9.852 1 86.75 213 PHE B O 1
ATOM 4472 N N . GLY B 1 214 ? 4.461 10.922 9.758 1 77.69 214 GLY B N 1
ATOM 4473 C CA . GLY B 1 214 ? 4.527 9.492 9.508 1 77.69 214 GLY B CA 1
ATOM 4474 C C . GLY B 1 214 ? 5.273 9.141 8.234 1 77.69 214 GLY B C 1
ATOM 4475 O O . GLY B 1 214 ? 5.852 8.055 8.125 1 77.69 214 GLY B O 1
ATOM 4476 N N . VAL B 1 215 ? 5.246 10.031 7.27 1 72.06 215 VAL B N 1
ATOM 4477 C CA . VAL B 1 215 ? 5.918 9.727 6.012 1 72.06 215 VAL B CA 1
ATOM 4478 C C . VAL B 1 215 ? 7.023 10.742 5.754 1 72.06 215 VAL B C 1
ATOM 4480 O O . VAL B 1 215 ? 7.543 10.836 4.637 1 72.06 215 VAL B O 1
ATOM 4483 N N . SER B 1 216 ? 7.316 11.469 6.789 1 79.5 216 SER B N 1
ATOM 4484 C CA . SER B 1 216 ? 8.352 12.484 6.645 1 79.5 216 SER B CA 1
ATOM 4485 C C . SER B 1 216 ? 9.742 11.859 6.574 1 79.5 216 SER B C 1
ATOM 4487 O O . SER B 1 216 ? 9.922 10.703 6.965 1 79.5 216 SER B O 1
ATOM 4489 N N . THR B 1 217 ? 10.617 12.555 5.941 1 75.25 217 THR B N 1
ATOM 4490 C CA . THR B 1 217 ? 11.984 12.062 5.828 1 75.25 217 THR B CA 1
ATOM 4491 C C . THR B 1 217 ? 12.984 13.203 6.008 1 75.25 217 THR B C 1
ATOM 4493 O O . THR B 1 217 ? 12.695 14.352 5.66 1 75.25 217 THR B O 1
ATOM 4496 N N . GLN B 1 218 ? 13.984 12.875 6.699 1 71.62 218 GLN B N 1
ATOM 4497 C CA . GLN B 1 218 ? 15.117 13.789 6.762 1 71.62 218 GLN B CA 1
ATOM 4498 C C . GLN B 1 218 ? 16.156 13.461 5.695 1 71.62 218 GLN B C 1
ATOM 4500 O O . GLN B 1 218 ? 16.609 12.32 5.598 1 71.62 218 GLN B O 1
ATOM 4505 N N . LEU B 1 219 ? 16.406 14.391 4.867 1 69.5 219 LEU B N 1
ATOM 4506 C CA . LEU B 1 219 ? 17.25 14.164 3.701 1 69.5 219 LEU B CA 1
ATOM 4507 C C . LEU B 1 219 ? 18.719 14.492 4.008 1 69.5 219 LEU B C 1
ATOM 4509 O O . LEU B 1 219 ? 18.984 15.383 4.816 1 69.5 219 LEU B O 1
ATOM 4513 N N . VAL B 1 220 ? 19.547 13.789 3.396 1 62.72 220 VAL B N 1
ATOM 4514 C CA . VAL B 1 220 ? 20.969 14.109 3.432 1 62.72 220 VAL B CA 1
ATOM 4515 C C . VAL B 1 220 ? 21.328 15.023 2.264 1 62.72 220 VAL B C 1
ATOM 4517 O O . VAL B 1 220 ? 22.031 16.016 2.439 1 62.72 220 VAL B O 1
ATOM 4520 N N . ASN B 1 221 ? 20.719 14.711 1.023 1 63.81 221 ASN B N 1
ATOM 4521 C CA . ASN B 1 221 ? 21.062 15.484 -0.172 1 63.81 221 ASN B CA 1
ATOM 4522 C C . ASN B 1 221 ? 19.859 16.266 -0.685 1 63.81 221 ASN B C 1
ATOM 4524 O O . ASN B 1 221 ? 19.734 16.531 -1.885 1 63.81 221 ASN B O 1
ATOM 4528 N N . SER B 1 222 ? 18.984 16.656 0.062 1 65.19 222 SER B N 1
ATOM 4529 C CA . SER B 1 222 ? 17.859 17.531 -0.226 1 65.19 222 SER B CA 1
ATOM 4530 C C . SER B 1 222 ? 16.953 16.922 -1.302 1 65.19 222 SER B C 1
ATOM 4532 O O . SER B 1 222 ? 16.219 17.641 -1.974 1 65.19 222 SER B O 1
ATOM 4534 N N . ILE B 1 223 ? 17.203 15.727 -1.779 1 58.19 223 ILE B N 1
ATOM 4535 C CA . ILE B 1 223 ? 16.375 15.07 -2.791 1 58.19 223 ILE B CA 1
ATOM 4536 C C . ILE B 1 223 ? 15.906 13.711 -2.27 1 58.19 223 ILE B C 1
ATOM 4538 O O . ILE B 1 223 ? 16.656 13.008 -1.588 1 58.19 223 ILE B O 1
ATOM 4542 N N . ALA B 1 224 ? 14.695 13.445 -2.525 1 63.78 224 ALA B N 1
ATOM 4543 C CA . ALA B 1 224 ? 14.102 12.156 -2.205 1 63.78 224 ALA B CA 1
ATOM 4544 C C . ALA B 1 224 ? 13.586 11.461 -3.463 1 63.78 224 ALA B C 1
ATOM 4546 O O . ALA B 1 224 ? 13.336 12.109 -4.48 1 63.78 224 ALA B O 1
ATOM 4547 N N . LYS B 1 225 ? 13.484 10.086 -3.475 1 57.94 225 LYS B N 1
ATOM 4548 C CA . LYS B 1 225 ? 12.984 9.32 -4.613 1 57.94 225 LYS B CA 1
ATOM 4549 C C . LYS B 1 225 ? 11.961 8.281 -4.172 1 57.94 225 LYS B C 1
ATOM 4551 O O . LYS B 1 225 ? 11.336 7.621 -5.008 1 57.94 225 LYS B O 1
ATOM 4556 N N . THR B 1 226 ? 11.688 8.359 -2.957 1 51.5 226 THR B N 1
ATOM 4557 C CA . THR B 1 226 ? 10.812 7.305 -2.463 1 51.5 226 THR B CA 1
ATOM 4558 C C . THR B 1 226 ? 9.352 7.629 -2.773 1 51.5 226 THR B C 1
ATOM 4560 O O . THR B 1 226 ? 8.938 8.789 -2.686 1 51.5 226 THR B O 1
ATOM 4563 N N . TYR B 1 227 ? 8.609 6.648 -3.271 1 46.56 227 TYR B N 1
ATOM 4564 C CA . TYR B 1 227 ? 7.176 6.785 -3.482 1 46.56 227 TYR B CA 1
ATOM 4565 C C . TYR B 1 227 ? 6.398 6.352 -2.244 1 46.56 227 TYR B C 1
ATOM 4567 O O . TYR B 1 227 ? 6.184 5.16 -2.021 1 46.56 227 TYR B O 1
ATOM 4575 N N . VAL B 1 228 ? 6.191 7.164 -1.331 1 45.53 228 VAL B N 1
ATOM 4576 C CA . VAL B 1 228 ? 5.484 6.887 -0.085 1 45.53 228 VAL B CA 1
ATOM 4577 C C . VAL B 1 228 ? 4.223 7.742 -0.004 1 45.53 228 VAL B C 1
ATOM 4579 O O . VAL B 1 228 ? 4.242 8.922 -0.361 1 45.53 228 VAL B O 1
ATOM 4582 N N . GLY B 1 229 ? 3.199 7.133 0.382 1 53.41 229 GLY B N 1
ATOM 4583 C CA . GLY B 1 229 ? 1.934 7.824 0.559 1 53.41 229 GLY B CA 1
ATOM 4584 C C . GLY B 1 229 ? 1.266 8.195 -0.752 1 53.41 229 GLY B C 1
ATOM 4585 O O . GLY B 1 229 ? 1.936 8.336 -1.776 1 53.41 229 GLY B O 1
ATOM 4586 N N . THR B 1 230 ? 0.088 7.832 -1.006 1 54.16 230 THR B N 1
ATOM 4587 C CA . THR B 1 230 ? -0.638 8.266 -2.193 1 54.16 230 THR B CA 1
ATOM 4588 C C . THR B 1 230 ? -1.919 9 -1.809 1 54.16 230 THR B C 1
ATOM 4590 O O . THR B 1 230 ? -2.82 8.406 -1.206 1 54.16 230 THR B O 1
ATOM 4593 N N . ASN B 1 231 ? -1.724 10.328 -2.129 1 69.19 231 ASN B N 1
ATOM 4594 C CA . ASN B 1 231 ? -2.93 11.117 -1.893 1 69.19 231 ASN B CA 1
ATOM 4595 C C . ASN B 1 231 ? -3.104 12.203 -2.949 1 69.19 231 ASN B C 1
ATOM 4597 O O . ASN B 1 231 ? -2.234 12.391 -3.801 1 69.19 231 ASN B O 1
ATOM 4601 N N . ALA B 1 232 ? -4.172 12.812 -2.854 1 79.25 232 ALA B N 1
ATOM 4602 C CA . ALA B 1 232 ? -4.562 13.773 -3.877 1 79.25 232 ALA B CA 1
ATOM 4603 C C . ALA B 1 232 ? -3.803 15.086 -3.715 1 79.25 232 ALA B C 1
ATOM 4605 O O . ALA B 1 232 ? -3.893 15.977 -4.566 1 79.25 232 ALA B O 1
ATOM 4606 N N . TYR B 1 233 ? -3.004 15.227 -2.646 1 90.25 233 TYR B N 1
ATOM 4607 C CA . TYR B 1 233 ? -2.295 16.484 -2.395 1 90.25 233 TYR B CA 1
ATOM 4608 C C . TYR B 1 233 ? -0.836 16.375 -2.824 1 90.25 233 TYR B C 1
ATOM 4610 O O . TYR B 1 233 ? -0.085 17.344 -2.736 1 90.25 233 TYR B O 1
ATOM 4618 N N . MET B 1 234 ? -0.487 15.203 -3.326 1 88.75 234 MET B N 1
ATOM 4619 C CA . MET B 1 234 ? 0.892 14.945 -3.732 1 88.75 234 MET B CA 1
ATOM 4620 C C . MET B 1 234 ? 1.251 15.75 -4.977 1 88.75 234 MET B C 1
ATOM 4622 O O . MET B 1 234 ? 0.432 15.891 -5.887 1 88.75 234 MET B O 1
ATOM 4626 N N . ALA B 1 235 ? 2.451 16.156 -5.004 1 92.94 235 ALA B N 1
ATOM 4627 C CA . ALA B 1 235 ? 2.949 16.922 -6.145 1 92.94 235 ALA B CA 1
ATOM 4628 C C . ALA B 1 235 ? 3.094 16.031 -7.379 1 92.94 235 ALA B C 1
ATOM 4630 O O . ALA B 1 235 ? 3.328 14.828 -7.258 1 92.94 235 ALA B O 1
ATOM 4631 N N . PRO B 1 236 ? 2.982 16.641 -8.57 1 89.44 236 PRO B N 1
ATOM 4632 C CA . PRO B 1 236 ? 3.086 15.883 -9.82 1 89.44 236 PRO B CA 1
ATOM 4633 C C . PRO B 1 236 ? 4.379 15.07 -9.914 1 89.44 236 PRO B C 1
ATOM 4635 O O . PRO B 1 236 ? 4.359 13.922 -10.359 1 89.44 236 PRO B O 1
ATOM 4638 N N . GLU B 1 237 ? 5.52 15.648 -9.5 1 88.94 237 GLU B N 1
ATOM 4639 C CA . GLU B 1 237 ? 6.793 14.938 -9.617 1 88.94 237 GLU B CA 1
ATOM 4640 C C . GLU B 1 237 ? 6.836 13.727 -8.703 1 88.94 237 GLU B C 1
ATOM 4642 O O . GLU B 1 237 ? 7.484 12.727 -9.008 1 88.94 237 GLU B O 1
ATOM 4647 N N . ARG B 1 238 ? 6.188 13.805 -7.543 1 84.75 238 ARG B N 1
ATOM 4648 C CA . ARG B 1 238 ? 6.105 12.648 -6.652 1 84.75 238 ARG B CA 1
ATOM 4649 C C . ARG B 1 238 ? 5.219 11.562 -7.242 1 84.75 238 ARG B C 1
ATOM 4651 O O . ARG B 1 238 ? 5.555 10.375 -7.184 1 84.75 238 ARG B O 1
ATOM 4658 N N . ILE B 1 239 ? 4.105 11.961 -7.809 1 78.5 239 ILE B N 1
ATOM 4659 C CA . ILE B 1 239 ? 3.168 11.031 -8.43 1 78.5 239 ILE B CA 1
ATOM 4660 C C . ILE B 1 239 ? 3.852 10.312 -9.594 1 78.5 239 ILE B C 1
ATOM 4662 O O . ILE B 1 239 ? 3.658 9.109 -9.781 1 78.5 239 ILE B O 1
ATOM 4666 N N . SER B 1 240 ? 4.648 11.047 -10.281 1 75.62 240 SER B N 1
ATOM 4667 C CA . SER B 1 240 ? 5.32 10.516 -11.469 1 75.62 240 SER B CA 1
ATOM 4668 C C . SER B 1 240 ? 6.551 9.703 -11.086 1 75.62 240 SER B C 1
ATOM 4670 O O . SER B 1 240 ? 7.227 9.148 -11.953 1 75.62 240 SER B O 1
ATOM 4672 N N . GLY B 1 241 ? 6.887 9.797 -9.828 1 74.19 241 GLY B N 1
ATOM 4673 C CA . GLY B 1 241 ? 8.039 9.031 -9.367 1 74.19 241 GLY B CA 1
ATOM 4674 C C . GLY B 1 241 ? 9.359 9.719 -9.656 1 74.19 241 GLY B C 1
ATOM 4675 O O . GLY B 1 241 ? 10.406 9.07 -9.688 1 74.19 241 GLY B O 1
ATOM 4676 N N . GLU B 1 242 ? 9.297 10.922 -9.875 1 78.12 242 GLU B N 1
ATOM 4677 C CA . GLU B 1 242 ? 10.508 11.703 -10.102 1 78.12 242 GLU B CA 1
ATOM 4678 C C . GLU B 1 242 ? 11.172 12.078 -8.781 1 78.12 242 GLU B C 1
ATOM 4680 O O . GLU B 1 242 ? 10.602 11.875 -7.707 1 78.12 242 GLU B O 1
ATOM 4685 N N . GLN B 1 243 ? 12.398 12.57 -8.93 1 82.31 243 GLN B N 1
ATOM 4686 C CA . GLN B 1 243 ? 13.047 13.141 -7.75 1 82.31 243 GLN B CA 1
ATOM 4687 C C . GLN B 1 243 ? 12.32 14.391 -7.273 1 82.31 243 GLN B C 1
ATOM 4689 O O . GLN B 1 243 ? 11.797 15.156 -8.086 1 82.31 243 GLN B O 1
ATOM 4694 N N . TYR B 1 244 ? 12.344 14.492 -5.992 1 88.12 244 TYR B N 1
ATOM 4695 C CA . TYR B 1 244 ? 11.602 15.641 -5.465 1 88.12 244 TYR B CA 1
ATOM 4696 C C . TYR B 1 244 ? 12.281 16.203 -4.223 1 88.12 244 TYR B C 1
ATOM 4698 O O . TYR B 1 244 ? 13.18 15.57 -3.66 1 88.12 244 TYR B O 1
ATOM 4706 N N . GLY B 1 245 ? 11.961 17.391 -3.838 1 91.25 245 GLY B N 1
ATOM 4707 C CA . GLY B 1 245 ? 12.438 18.094 -2.668 1 91.25 245 GLY B CA 1
ATOM 4708 C C . GLY B 1 245 ? 11.375 18.953 -2.014 1 91.25 245 GLY B C 1
ATOM 4709 O O . GLY B 1 245 ? 10.195 18.609 -2.027 1 91.25 245 GLY B O 1
ATOM 4710 N N . ILE B 1 246 ? 11.828 20.016 -1.453 1 93.5 246 ILE B N 1
ATOM 4711 C CA . ILE B 1 246 ? 10.969 20.875 -0.63 1 93.5 246 ILE B CA 1
ATOM 4712 C C . ILE B 1 246 ? 9.844 21.453 -1.484 1 93.5 246 ILE B C 1
ATOM 4714 O O . ILE B 1 246 ? 8.766 21.766 -0.975 1 93.5 246 ILE B O 1
ATOM 4718 N N . HIS B 1 247 ? 10.039 21.516 -2.752 1 96.12 247 HIS B N 1
ATOM 4719 C CA . HIS B 1 247 ? 9.07 22.125 -3.658 1 96.12 247 HIS B CA 1
ATOM 4720 C C . HIS B 1 247 ? 7.812 21.266 -3.766 1 96.12 247 HIS B C 1
ATOM 4722 O O . HIS B 1 247 ? 6.746 21.766 -4.133 1 96.12 247 HIS B O 1
ATOM 4728 N N . SER B 1 248 ? 7.98 19.984 -3.439 1 94.88 248 SER B N 1
ATOM 4729 C CA . SER B 1 248 ? 6.809 19.109 -3.418 1 94.88 248 SER B CA 1
ATOM 4730 C C . SER B 1 248 ? 5.875 19.469 -2.268 1 94.88 248 SER B C 1
ATOM 4732 O O . SER B 1 248 ? 4.652 19.422 -2.418 1 94.88 248 SER B O 1
ATOM 4734 N N . ASP B 1 249 ? 6.441 19.828 -1.134 1 96.31 249 ASP B N 1
ATOM 4735 C CA . ASP B 1 249 ? 5.629 20.281 -0.006 1 96.31 249 ASP B CA 1
ATOM 4736 C C . ASP B 1 249 ? 4.938 21.609 -0.316 1 96.31 249 ASP B C 1
ATOM 4738 O O . ASP B 1 249 ? 3.82 21.844 0.142 1 96.31 249 ASP B O 1
ATOM 4742 N N . VAL B 1 250 ? 5.586 22.375 -1.102 1 98.25 250 VAL B N 1
ATOM 4743 C CA . VAL B 1 250 ? 5.027 23.656 -1.489 1 98.25 250 VAL B CA 1
ATOM 4744 C C . VAL B 1 250 ? 3.811 23.453 -2.387 1 98.25 250 VAL B C 1
ATOM 4746 O O . VAL B 1 250 ? 2.803 24.141 -2.252 1 98.25 250 VAL B O 1
ATOM 4749 N N . TRP B 1 251 ? 3.916 22.5 -3.285 1 97.94 251 TRP B N 1
ATOM 4750 C CA . TRP B 1 251 ? 2.756 22.156 -4.094 1 97.94 251 TRP B CA 1
ATOM 4751 C C . TRP B 1 251 ? 1.585 21.734 -3.213 1 97.94 251 TRP B C 1
ATOM 4753 O O . TRP B 1 251 ? 0.456 22.188 -3.408 1 97.94 251 TRP B O 1
ATOM 4763 N N . SER B 1 252 ? 1.887 20.891 -2.273 1 97.12 252 SER B N 1
ATOM 4764 C CA . SER B 1 252 ? 0.861 20.375 -1.367 1 97.12 252 SER B CA 1
ATOM 4765 C C . SER B 1 252 ? 0.229 21.516 -0.562 1 97.12 252 SER B C 1
ATOM 4767 O O . SER B 1 252 ? -0.969 21.484 -0.276 1 97.12 252 SER B O 1
ATOM 4769 N N . LEU B 1 253 ? 1.032 22.453 -0.205 1 98.31 253 LEU B N 1
ATOM 4770 C CA . LEU B 1 253 ? 0.524 23.656 0.448 1 98.31 253 LEU B CA 1
ATOM 4771 C C . LEU B 1 253 ? -0.474 24.375 -0.448 1 98.31 253 LEU B C 1
ATOM 4773 O O . LEU B 1 253 ? -1.578 24.719 -0.012 1 98.31 253 LEU B O 1
ATOM 4777 N N . GLY B 1 254 ? -0.083 24.578 -1.665 1 98.31 254 GLY B N 1
ATOM 4778 C CA . GLY B 1 254 ? -0.929 25.281 -2.607 1 98.31 254 GLY B CA 1
ATOM 4779 C C . GLY B 1 254 ? -2.291 24.641 -2.793 1 98.31 254 GLY B C 1
ATOM 4780 O O . GLY B 1 254 ? -3.32 25.312 -2.664 1 98.31 254 GLY B O 1
ATOM 4781 N N . ILE B 1 255 ? -2.291 23.406 -3.053 1 96.75 255 ILE B N 1
ATOM 4782 C CA . ILE B 1 255 ? -3.543 22.719 -3.34 1 96.75 255 ILE B CA 1
ATOM 4783 C C . ILE B 1 255 ? -4.398 22.656 -2.078 1 96.75 255 ILE B C 1
ATOM 4785 O O . ILE B 1 255 ? -5.629 22.719 -2.146 1 96.75 255 ILE B O 1
ATOM 4789 N N . SER B 1 256 ? -3.811 22.484 -0.931 1 97.19 256 SER B N 1
ATOM 4790 C CA . SER B 1 256 ? -4.535 22.484 0.336 1 97.19 256 SER B CA 1
ATOM 4791 C C . SER B 1 256 ? -5.242 23.812 0.581 1 97.19 256 SER B C 1
ATOM 4793 O O . SER B 1 256 ? -6.422 23.828 0.935 1 97.19 256 SER B O 1
ATOM 4795 N N . PHE B 1 257 ? -4.512 24.859 0.362 1 98.31 257 PHE B N 1
ATOM 4796 C CA . PHE B 1 257 ? -5.082 26.172 0.644 1 98.31 257 PHE B CA 1
ATOM 4797 C C . PHE B 1 257 ? -6.121 26.547 -0.407 1 98.31 257 PHE B C 1
ATOM 4799 O O . PHE B 1 257 ? -7.09 27.25 -0.108 1 98.31 257 PHE B O 1
ATOM 4806 N N . MET B 1 258 ? -5.883 26.031 -1.629 1 97.12 258 MET B N 1
ATOM 4807 C CA . MET B 1 258 ? -6.938 26.203 -2.625 1 97.12 258 MET B CA 1
ATOM 4808 C C . MET B 1 258 ? -8.219 25.516 -2.178 1 97.12 258 MET B C 1
ATOM 4810 O O . MET B 1 258 ? -9.305 26.094 -2.281 1 97.12 258 MET B O 1
ATOM 4814 N N . GLU B 1 259 ? -8.117 24.297 -1.712 1 95.38 259 GLU B N 1
ATOM 4815 C CA . GLU B 1 259 ? -9.266 23.547 -1.221 1 95.38 259 GLU B CA 1
ATOM 4816 C C . GLU B 1 259 ? -9.953 24.281 -0.071 1 95.38 259 GLU B C 1
ATOM 4818 O O . GLU B 1 259 ? -11.18 24.406 -0.05 1 95.38 259 GLU B O 1
ATOM 4823 N N . LEU B 1 260 ? -9.18 24.781 0.844 1 97.38 260 LEU B N 1
ATOM 4824 C CA . LEU B 1 260 ? -9.711 25.453 2.025 1 97.38 260 LEU B CA 1
ATOM 4825 C C . LEU B 1 260 ? -10.406 26.75 1.646 1 97.38 260 LEU B C 1
ATOM 4827 O O . LEU B 1 260 ? -11.375 27.156 2.287 1 97.38 260 LEU B O 1
ATOM 4831 N N . ALA B 1 261 ? -9.883 27.406 0.647 1 97.5 261 ALA B N 1
ATOM 4832 C CA . ALA B 1 261 ? -10.477 28.656 0.174 1 97.5 261 ALA B CA 1
ATOM 4833 C C . ALA B 1 261 ? -11.789 28.391 -0.561 1 97.5 261 ALA B C 1
ATOM 4835 O O . ALA B 1 261 ? -12.766 29.125 -0.385 1 97.5 261 ALA B O 1
ATOM 4836 N N . LEU B 1 262 ? -11.773 27.312 -1.338 1 94.69 262 LEU B N 1
ATOM 4837 C CA . LEU B 1 262 ? -12.922 27 -2.18 1 94.69 262 LEU B CA 1
ATOM 4838 C C . LEU B 1 262 ? -13.977 26.234 -1.397 1 94.69 262 LEU B C 1
ATOM 4840 O O . LEU B 1 262 ? -15.164 26.266 -1.748 1 94.69 262 LEU B O 1
ATOM 4844 N N . GLY B 1 263 ? -13.531 25.531 -0.403 1 93.06 263 GLY B N 1
ATOM 4845 C CA . GLY B 1 263 ? -14.43 24.656 0.336 1 93.06 263 GLY B CA 1
ATOM 4846 C C . GLY B 1 263 ? -14.617 23.297 -0.318 1 93.06 263 GLY B C 1
ATOM 4847 O O . GLY B 1 263 ? -15.445 22.5 0.127 1 93.06 263 GLY B O 1
ATOM 4848 N N . ARG B 1 264 ? -13.914 23.078 -1.373 1 89.56 264 ARG B N 1
ATOM 4849 C CA . ARG B 1 264 ? -13.938 21.812 -2.1 1 89.56 264 ARG B CA 1
ATOM 4850 C C . ARG B 1 264 ? -12.602 21.547 -2.783 1 89.56 264 ARG B C 1
ATOM 4852 O O . ARG B 1 264 ? -11.898 22.484 -3.176 1 89.56 264 ARG B O 1
ATOM 4859 N N . PHE B 1 265 ? -12.273 20.281 -2.988 1 89.56 265 PHE B N 1
ATOM 4860 C CA . PHE B 1 265 ? -11.047 19.922 -3.684 1 89.56 265 PHE B CA 1
ATOM 4861 C C . PHE B 1 265 ? -11.086 20.406 -5.129 1 89.56 265 PHE B C 1
ATOM 4863 O O . PHE B 1 265 ? -12.102 20.266 -5.812 1 89.56 265 PHE B O 1
ATOM 4870 N N . PRO B 1 266 ? -10.008 20.953 -5.551 1 89.69 266 PRO B N 1
ATOM 4871 C CA . PRO B 1 266 ? -10.047 21.734 -6.793 1 89.69 266 PRO B CA 1
ATOM 4872 C C . PRO B 1 266 ? -9.984 20.859 -8.039 1 89.69 266 PRO B C 1
ATOM 4874 O O . PRO B 1 266 ? -9.945 21.375 -9.156 1 89.69 266 PRO B O 1
ATOM 4877 N N . TYR B 1 267 ? -9.898 19.594 -8.016 1 83.31 267 TYR B N 1
ATOM 4878 C CA . TYR B 1 267 ? -9.969 18.703 -9.172 1 83.31 267 TYR B CA 1
ATOM 4879 C C . TYR B 1 267 ? -11.312 17.984 -9.227 1 83.31 267 TYR B C 1
ATOM 4881 O O . TYR B 1 267 ? -11.977 17.828 -8.195 1 83.31 267 TYR B O 1
ATOM 4889 N N . PRO B 1 268 ? -11.68 17.781 -10.492 1 66.69 268 PRO B N 1
ATOM 4890 C CA . PRO B 1 268 ? -13 17.172 -10.633 1 66.69 268 PRO B CA 1
ATOM 4891 C C . PRO B 1 268 ? -13.148 15.883 -9.82 1 66.69 268 PRO B C 1
ATOM 4893 O O . PRO B 1 268 ? -12.195 15.117 -9.688 1 66.69 268 PRO B O 1
ATOM 4896 N N . GLN B 1 269 ? -14.172 15.984 -8.984 1 57.81 269 GLN B N 1
ATOM 4897 C CA . GLN B 1 269 ? -14.508 14.805 -8.203 1 57.81 269 GLN B CA 1
ATOM 4898 C C . GLN B 1 269 ? -14.672 13.578 -9.102 1 57.81 269 GLN B C 1
ATOM 4900 O O . GLN B 1 269 ? -15.453 13.602 -10.055 1 57.81 269 GLN B O 1
ATOM 4905 N N . ILE B 1 270 ? -13.656 13.125 -9.422 1 50.97 270 ILE B N 1
ATOM 4906 C CA . ILE B 1 270 ? -13.844 11.859 -10.133 1 50.97 270 ILE B CA 1
ATOM 4907 C C . ILE B 1 270 ? -14.719 10.93 -9.289 1 50.97 270 ILE B C 1
ATOM 4909 O O . ILE B 1 270 ? -14.5 10.781 -8.086 1 50.97 270 ILE B O 1
ATOM 4913 N N . GLN B 1 271 ? -15.93 10.922 -9.664 1 40.88 271 GLN B N 1
ATOM 4914 C CA . GLN B 1 271 ? -16.891 10.039 -9.016 1 40.88 271 GLN B CA 1
ATOM 4915 C C . GLN B 1 271 ? -16.188 8.852 -8.352 1 40.88 271 GLN B C 1
ATOM 4917 O O . GLN B 1 271 ? -15.43 8.141 -9 1 40.88 271 GLN B O 1
ATOM 4922 N N . LYS B 1 272 ? -15.812 9.203 -7.059 1 42.53 272 LYS B N 1
ATOM 4923 C CA . LYS B 1 272 ? -15.383 8.078 -6.227 1 42.53 272 LYS B CA 1
ATOM 4924 C C . LYS B 1 272 ? -16.188 6.82 -6.543 1 42.53 272 LYS B C 1
ATOM 4926 O O . LYS B 1 272 ? -17.375 6.762 -6.273 1 42.53 272 LYS B O 1
ATOM 4931 N N . ASN B 1 273 ? -16.156 6.316 -7.664 1 38.06 273 ASN B N 1
ATOM 4932 C CA . ASN B 1 273 ? -16.797 5.031 -7.402 1 38.06 273 ASN B CA 1
ATOM 4933 C C . ASN B 1 273 ? -16.312 4.418 -6.094 1 38.06 273 ASN B C 1
ATOM 4935 O O . ASN B 1 273 ? -15.266 4.801 -5.574 1 38.06 273 ASN B O 1
ATOM 4939 N N . GLN B 1 274 ? -16.938 3.541 -5.496 1 35.94 274 GLN B N 1
ATOM 4940 C CA . GLN B 1 274 ? -16.922 2.998 -4.145 1 35.94 274 GLN B CA 1
ATOM 4941 C C . GLN B 1 274 ? -15.484 2.914 -3.611 1 35.94 274 GLN B C 1
ATOM 4943 O O . GLN B 1 274 ? -15.273 2.875 -2.398 1 35.94 274 GLN B O 1
ATOM 4948 N N . GLY B 1 275 ? -14.5 2.172 -4.176 1 35.31 275 GLY B N 1
ATOM 4949 C CA . GLY B 1 275 ? -13.406 1.593 -3.406 1 35.31 275 GLY B CA 1
ATOM 4950 C C . GLY B 1 275 ? -12.305 2.584 -3.098 1 35.31 275 GLY B C 1
ATOM 4951 O O . GLY B 1 275 ? -12.305 3.703 -3.611 1 35.31 275 GLY B O 1
ATOM 4952 N N . SER B 1 276 ? -11.539 2.49 -1.97 1 40.34 276 SER B N 1
ATOM 4953 C CA . SER B 1 276 ? -10.477 3.168 -1.233 1 40.34 276 SER B CA 1
ATOM 4954 C C . SER B 1 276 ? -9.445 3.777 -2.18 1 40.34 276 SER B C 1
ATOM 4956 O O . SER B 1 276 ? -8.477 4.391 -1.736 1 40.34 276 SER B O 1
ATOM 4958 N N . LEU B 1 277 ? -9.141 3.252 -3.287 1 43.03 277 LEU B N 1
ATOM 4959 C CA . LEU B 1 277 ? -7.949 3.73 -3.98 1 43.03 277 LEU B CA 1
ATOM 4960 C C . LEU B 1 277 ? -8.203 5.086 -4.629 1 43.03 277 LEU B C 1
ATOM 4962 O O . LEU B 1 277 ? -9.289 5.328 -5.164 1 43.03 277 LEU B O 1
ATOM 4966 N N . MET B 1 278 ? -7.703 6.195 -4.133 1 49.84 278 MET B N 1
ATOM 4967 C CA . MET B 1 278 ? -7.633 7.426 -4.914 1 49.84 278 MET B CA 1
ATOM 4968 C C . MET B 1 278 ? -7.523 7.121 -6.402 1 49.84 278 MET B C 1
ATOM 4970 O O . MET B 1 278 ? -6.648 6.363 -6.824 1 49.84 278 MET B O 1
ATOM 4974 N N . PRO B 1 279 ? -8.602 7.496 -7.141 1 56.62 279 PRO B N 1
ATOM 4975 C CA . PRO B 1 279 ? -8.672 7.141 -8.562 1 56.62 279 PRO B CA 1
ATOM 4976 C C . PRO B 1 279 ? -7.41 7.52 -9.328 1 56.62 279 PRO B C 1
ATOM 4978 O O . PRO B 1 279 ? -6.887 8.625 -9.164 1 56.62 279 PRO B O 1
ATOM 4981 N N . LEU B 1 280 ? -6.645 6.461 -9.781 1 63.75 280 LEU B N 1
ATOM 4982 C CA . LEU B 1 280 ? -5.547 6.637 -10.727 1 63.75 280 LEU B CA 1
ATOM 4983 C C . LEU B 1 280 ? -5.836 7.789 -11.688 1 63.75 280 LEU B C 1
ATOM 4985 O O . LEU B 1 280 ? -4.922 8.523 -12.078 1 63.75 280 LEU B O 1
ATOM 4989 N N . GLN B 1 281 ? -7.105 8.031 -11.836 1 65.44 281 GLN B N 1
ATOM 4990 C CA . GLN B 1 281 ? -7.488 9.094 -12.766 1 65.44 281 GLN B CA 1
ATOM 4991 C C . GLN B 1 281 ? -7.176 10.469 -12.188 1 65.44 281 GLN B C 1
ATOM 4993 O O . GLN B 1 281 ? -6.742 11.367 -12.914 1 65.44 281 GLN B O 1
ATOM 4998 N N . LEU B 1 282 ? -7.48 10.562 -10.953 1 73.06 282 LEU B N 1
ATOM 4999 C CA . LEU B 1 282 ? -7.191 11.844 -10.305 1 73.06 282 LEU B CA 1
ATOM 5000 C C . LEU B 1 282 ? -5.695 12.125 -10.305 1 73.06 282 LEU B C 1
ATOM 5002 O O . LEU B 1 282 ? -5.266 13.234 -10.617 1 73.06 282 LEU B O 1
ATOM 5006 N N . LEU B 1 283 ? -4.938 11.156 -10.055 1 75.62 283 LEU B N 1
ATOM 5007 C CA . LEU B 1 283 ? -3.488 11.312 -10.047 1 75.62 283 LEU B CA 1
ATOM 5008 C C . LEU B 1 283 ? -2.973 11.664 -11.438 1 75.62 283 LEU B C 1
ATOM 5010 O O . LEU B 1 283 ? -2.088 12.516 -11.578 1 75.62 283 LEU B O 1
ATOM 5014 N N . GLN B 1 284 ? -3.617 11.133 -12.398 1 73.38 284 GLN B N 1
ATOM 5015 C CA . GLN B 1 284 ? -3.234 11.438 -13.773 1 73.38 284 GLN B CA 1
ATOM 5016 C C . GLN B 1 284 ? -3.58 12.875 -14.133 1 73.38 284 GLN B C 1
ATOM 5018 O O . GLN B 1 284 ? -2.832 13.539 -14.859 1 73.38 284 GLN B O 1
ATOM 5023 N N . CYS B 1 285 ? -4.703 13.234 -13.633 1 78.56 285 CYS B N 1
ATOM 5024 C CA . CYS B 1 285 ? -5.113 14.609 -13.891 1 78.56 285 CYS B CA 1
ATOM 5025 C C . CYS B 1 285 ? -4.121 15.602 -13.281 1 78.56 285 CYS B C 1
ATOM 5027 O O . CYS B 1 285 ? -3.787 16.609 -13.898 1 78.56 285 CYS B O 1
ATOM 5029 N N . ILE B 1 286 ? -3.629 15.328 -12.133 1 85.25 286 ILE B N 1
ATOM 5030 C CA . ILE B 1 286 ? -2.686 16.203 -11.445 1 85.25 286 ILE B CA 1
ATOM 5031 C C . ILE B 1 286 ? -1.382 16.281 -12.242 1 85.25 286 ILE B C 1
ATOM 5033 O O . ILE B 1 286 ? -0.787 17.359 -12.367 1 85.25 286 ILE B O 1
ATOM 5037 N N . VAL B 1 287 ? -1.054 15.18 -12.797 1 82.81 287 VAL B N 1
ATOM 5038 C CA . VAL B 1 287 ? 0.213 15.102 -13.516 1 82.81 287 VAL B CA 1
ATOM 5039 C C . VAL B 1 287 ? 0.059 15.727 -14.898 1 82.81 287 VAL B C 1
ATOM 5041 O O . VAL B 1 287 ? 0.898 16.531 -15.328 1 82.81 287 VAL B O 1
ATOM 5044 N N . ASP B 1 288 ? -0.991 15.5 -15.547 1 81.94 288 ASP B N 1
ATOM 5045 C CA . ASP B 1 288 ? -1.072 15.758 -16.984 1 81.94 288 ASP B CA 1
ATOM 5046 C C . ASP B 1 288 ? -1.759 17.094 -17.25 1 81.94 288 ASP B C 1
ATOM 5048 O O . ASP B 1 288 ? -1.457 17.75 -18.25 1 81.94 288 ASP B O 1
ATOM 5052 N N . GLU B 1 289 ? -2.686 17.406 -16.438 1 84.56 289 GLU B N 1
ATOM 5053 C CA . GLU B 1 289 ? -3.475 18.594 -16.719 1 84.56 289 GLU B CA 1
ATOM 5054 C C . GLU B 1 289 ? -2.844 19.844 -16.094 1 84.56 289 GLU B C 1
ATOM 5056 O O . GLU B 1 289 ? -1.989 19.734 -15.211 1 84.56 289 GLU B O 1
ATOM 5061 N N . GLU B 1 290 ? -3.348 20.922 -16.609 1 90.62 290 GLU B N 1
ATOM 5062 C CA . GLU B 1 290 ? -2.9 22.188 -16.031 1 90.62 290 GLU B CA 1
ATOM 5063 C C . GLU B 1 290 ? -3.414 22.344 -14.594 1 90.62 290 GLU B C 1
ATOM 5065 O O . GLU B 1 290 ? -4.52 21.891 -14.273 1 90.62 290 GLU B O 1
ATOM 5070 N N . SER B 1 291 ? -2.578 22.984 -13.797 1 93.88 291 SER B N 1
ATOM 5071 C CA . SER B 1 291 ? -2.98 23.203 -12.414 1 93.88 291 SER B CA 1
ATOM 5072 C C . SER B 1 291 ? -4.199 24.125 -12.336 1 93.88 291 SER B C 1
ATOM 5074 O O . SER B 1 291 ? -4.301 25.094 -13.078 1 93.88 291 SER B O 1
ATOM 5076 N N . PRO B 1 292 ? -5.082 23.781 -11.492 1 93.5 292 PRO B N 1
ATOM 5077 C CA . PRO B 1 292 ? -6.219 24.688 -11.305 1 93.5 292 PRO B CA 1
ATOM 5078 C C . PRO B 1 292 ? -5.805 26.047 -10.766 1 93.5 292 PRO B C 1
ATOM 5080 O O . PRO B 1 292 ? -4.758 26.172 -10.125 1 93.5 292 PRO B O 1
ATOM 5083 N N . VAL B 1 293 ? -6.629 27.031 -11.086 1 94.38 293 VAL B N 1
ATOM 5084 C CA . VAL B 1 293 ? -6.383 28.406 -10.633 1 94.38 293 VAL B CA 1
ATOM 5085 C C . VAL B 1 293 ? -7.594 28.906 -9.852 1 94.38 293 VAL B C 1
ATOM 5087 O O . VAL B 1 293 ? -8.742 28.609 -10.203 1 94.38 293 VAL B O 1
ATOM 5090 N N . LEU B 1 294 ? -7.32 29.578 -8.773 1 94.94 294 LEU B N 1
ATOM 5091 C CA . LEU B 1 294 ? -8.406 30.188 -8.023 1 94.94 294 LEU B CA 1
ATOM 5092 C C . LEU B 1 294 ? -9.188 31.172 -8.898 1 94.94 294 LEU B C 1
ATOM 5094 O O . LEU B 1 294 ? -8.594 31.906 -9.695 1 94.94 294 LEU B O 1
ATOM 5098 N N . PRO B 1 295 ? -10.508 31.141 -8.789 1 91.5 295 PRO B N 1
ATOM 5099 C CA . PRO B 1 295 ? -11.281 32.094 -9.562 1 91.5 295 PRO B CA 1
ATOM 5100 C C . PRO B 1 295 ? -10.906 33.562 -9.234 1 91.5 295 PRO B C 1
ATOM 5102 O O . PRO B 1 295 ? -11.008 33.969 -8.086 1 91.5 295 PRO B O 1
ATOM 5105 N N . ALA B 1 296 ? -10.695 34.219 -10.406 1 85.25 296 ALA B N 1
ATOM 5106 C CA . ALA B 1 296 ? -10.344 35.625 -10.25 1 85.25 296 ALA B CA 1
ATOM 5107 C C . ALA B 1 296 ? -11.547 36.438 -9.781 1 85.25 296 ALA B C 1
ATOM 5109 O O . ALA B 1 296 ? -12.68 36.156 -10.172 1 85.25 296 ALA B O 1
ATOM 5110 N N . GLY B 1 297 ? -11.461 37.375 -8.93 1 90.5 297 GLY B N 1
ATOM 5111 C CA . GLY B 1 297 ? -12.555 38.219 -8.477 1 90.5 297 GLY B CA 1
ATOM 5112 C C . GLY B 1 297 ? -13.094 37.812 -7.121 1 90.5 297 GLY B C 1
ATOM 5113 O O . GLY B 1 297 ? -13.664 38.656 -6.406 1 90.5 297 GLY B O 1
ATOM 5114 N N . GLU B 1 298 ? -12.977 36.531 -6.863 1 93.75 298 GLU B N 1
ATOM 5115 C CA . GLU B 1 298 ? -13.484 36.031 -5.578 1 93.75 298 GLU B CA 1
ATOM 5116 C C . GLU B 1 298 ? -12.43 36.156 -4.488 1 93.75 298 GLU B C 1
ATOM 5118 O O . GLU B 1 298 ? -12.75 36.219 -3.301 1 93.75 298 GLU B O 1
ATOM 5123 N N . PHE B 1 299 ? -11.227 36.25 -4.883 1 97.38 299 PHE B N 1
ATOM 5124 C CA . PHE B 1 299 ? -10.102 36.312 -3.957 1 97.38 299 PHE B CA 1
ATOM 5125 C C . PHE B 1 299 ? -9.148 37.438 -4.316 1 97.38 299 PHE B C 1
ATOM 5127 O O . PHE B 1 299 ? -9.195 37.969 -5.426 1 97.38 299 PHE B O 1
ATOM 5134 N N . SER B 1 300 ? -8.367 37.844 -3.35 1 97.38 300 SER B N 1
ATOM 5135 C CA . SER B 1 300 ? -7.414 38.938 -3.594 1 97.38 300 SER B CA 1
ATOM 5136 C C . SER B 1 300 ? -6.336 38.5 -4.582 1 97.38 300 SER B C 1
ATOM 5138 O O . SER B 1 300 ? -6.012 37.312 -4.68 1 97.38 300 SER B O 1
ATOM 5140 N N . GLU B 1 301 ? -5.82 39.406 -5.301 1 97.19 301 GLU B N 1
ATOM 5141 C CA . GLU B 1 301 ? -4.797 39.125 -6.309 1 97.19 301 GLU B CA 1
ATOM 5142 C C . GLU B 1 301 ? -3.562 38.5 -5.68 1 97.19 301 GLU B C 1
ATOM 5144 O O . GLU B 1 301 ? -3.012 37.531 -6.219 1 97.19 301 GLU B O 1
ATOM 5149 N N . PRO B 1 302 ? -3.121 39.031 -4.52 1 97.88 302 PRO B N 1
ATOM 5150 C CA . PRO B 1 302 ? -1.955 38.375 -3.906 1 97.88 302 PRO B CA 1
ATOM 5151 C C . PRO B 1 302 ? -2.213 36.938 -3.533 1 97.88 302 PRO B C 1
ATOM 5153 O O . PRO B 1 302 ? -1.318 36.094 -3.658 1 97.88 302 PRO B O 1
ATOM 5156 N N . PHE B 1 303 ? -3.449 36.625 -3.096 1 98.31 303 PHE B N 1
ATOM 5157 C CA . PHE B 1 303 ? -3.773 35.25 -2.73 1 98.31 303 PHE B CA 1
ATOM 5158 C C . PHE B 1 303 ? -3.781 34.344 -3.959 1 98.31 303 PHE B C 1
ATOM 5160 O O . PHE B 1 303 ? -3.209 33.25 -3.939 1 98.31 303 PHE B O 1
ATOM 5167 N N . VAL B 1 304 ? -4.387 34.781 -5.035 1 98.25 304 VAL B N 1
ATOM 5168 C CA . VAL B 1 304 ? -4.422 34.062 -6.293 1 98.25 304 VAL B CA 1
ATOM 5169 C C . VAL B 1 304 ? -2.998 33.781 -6.781 1 98.25 304 VAL B C 1
ATOM 5171 O O . VAL B 1 304 ? -2.668 32.688 -7.195 1 98.25 304 VAL B O 1
ATOM 5174 N N . HIS B 1 305 ? -2.201 34.812 -6.742 1 98 305 HIS B N 1
ATOM 5175 C CA . HIS B 1 305 ? -0.815 34.688 -7.176 1 98 305 HIS B CA 1
ATOM 5176 C C . HIS B 1 305 ? -0.047 33.688 -6.297 1 98 305 HIS B C 1
ATOM 5178 O O . HIS B 1 305 ? 0.748 32.906 -6.801 1 98 305 HIS B O 1
ATOM 5184 N N . PHE B 1 306 ? -0.264 33.781 -5 1 98.31 306 PHE B N 1
ATOM 5185 C CA . PHE B 1 306 ? 0.387 32.875 -4.047 1 98.31 306 PHE B CA 1
ATOM 5186 C C . PHE B 1 306 ? 0.109 31.422 -4.387 1 98.31 306 PHE B C 1
ATOM 5188 O O . PHE B 1 306 ? 1.037 30.625 -4.512 1 98.31 306 PHE B O 1
ATOM 5195 N N . ILE B 1 307 ? -1.128 31.078 -4.605 1 98.5 307 ILE B N 1
ATOM 5196 C CA . ILE B 1 307 ? -1.539 29.719 -4.906 1 98.5 307 ILE B CA 1
ATOM 5197 C C . ILE B 1 307 ? -0.974 29.297 -6.262 1 98.5 307 ILE B C 1
ATOM 5199 O O . ILE B 1 307 ? -0.476 28.172 -6.41 1 98.5 307 ILE B O 1
ATOM 5203 N N . THR B 1 308 ? -1.027 30.172 -7.188 1 97.88 308 THR B N 1
ATOM 5204 C CA . THR B 1 308 ? -0.536 29.875 -8.523 1 97.88 308 THR B CA 1
ATOM 5205 C C . THR B 1 308 ? 0.957 29.547 -8.5 1 97.88 308 THR B C 1
ATOM 5207 O O . THR B 1 308 ? 1.415 28.641 -9.18 1 97.88 308 THR B O 1
ATOM 5210 N N . GLN B 1 309 ? 1.708 30.312 -7.734 1 98.19 309 GLN B N 1
ATOM 5211 C CA . GLN B 1 309 ? 3.143 30.062 -7.617 1 98.19 309 GLN B CA 1
ATOM 5212 C C . GLN B 1 309 ? 3.416 28.703 -6.969 1 98.19 309 GLN B C 1
ATOM 5214 O O . GLN B 1 309 ? 4.309 27.984 -7.402 1 98.19 309 GLN B O 1
ATOM 5219 N N . CYS B 1 310 ? 2.656 28.391 -5.973 1 98.5 310 CYS B N 1
ATOM 5220 C CA . CYS B 1 310 ? 2.857 27.141 -5.25 1 98.5 310 CYS B CA 1
ATOM 5221 C C . CYS B 1 310 ? 2.537 25.938 -6.137 1 98.5 310 CYS B C 1
ATOM 5223 O O . CYS B 1 310 ? 3.115 24.859 -5.965 1 98.5 310 CYS B O 1
ATOM 5225 N N . MET B 1 311 ? 1.638 26.109 -7.102 1 97.94 311 MET B N 1
ATOM 5226 C CA . MET B 1 311 ? 1.103 24.984 -7.844 1 97.94 311 MET B CA 1
ATOM 5227 C C . MET B 1 311 ? 1.642 24.953 -9.266 1 97.94 311 MET B C 1
ATOM 5229 O O . MET B 1 311 ? 1.005 24.406 -10.172 1 97.94 311 MET B O 1
ATOM 5233 N N . LYS B 1 312 ? 2.727 25.656 -9.445 1 97.62 312 LYS B N 1
ATOM 5234 C CA . LYS B 1 312 ? 3.41 25.484 -10.727 1 97.62 312 LYS B CA 1
ATOM 5235 C C . LYS B 1 312 ? 3.766 24.031 -10.984 1 97.62 312 LYS B C 1
ATOM 5237 O O . LYS B 1 312 ? 4.168 23.312 -10.062 1 97.62 312 LYS B O 1
ATOM 5242 N N . LYS B 1 313 ? 3.707 23.594 -12.172 1 94.81 313 LYS B N 1
ATOM 5243 C CA . LYS B 1 313 ? 3.887 22.188 -12.523 1 94.81 313 LYS B CA 1
ATOM 5244 C C . LYS B 1 313 ? 5.336 21.75 -12.328 1 94.81 313 LYS B C 1
ATOM 5246 O O . LYS B 1 313 ? 5.602 20.672 -11.797 1 94.81 313 LYS B O 1
ATOM 5251 N N . GLN B 1 314 ? 6.207 22.625 -12.766 1 94.56 314 GLN B N 1
ATOM 5252 C CA . GLN B 1 314 ? 7.625 22.312 -12.625 1 94.56 314 GLN B CA 1
ATOM 5253 C C . GLN B 1 314 ? 8.125 22.656 -11.227 1 94.56 314 GLN B C 1
ATOM 5255 O O . GLN B 1 314 ? 8.047 23.812 -10.797 1 94.56 314 GLN B O 1
ATOM 5260 N N . PRO B 1 315 ? 8.68 21.703 -10.531 1 95.19 315 PRO B N 1
ATOM 5261 C CA . PRO B 1 315 ? 9.086 21.938 -9.148 1 95.19 315 PRO B CA 1
ATOM 5262 C C . PRO B 1 315 ? 10.07 23.094 -9.008 1 95.19 315 PRO B C 1
ATOM 5264 O O . PRO B 1 315 ? 9.984 23.875 -8.055 1 95.19 315 PRO B O 1
ATOM 5267 N N . LYS B 1 316 ? 10.938 23.266 -9.922 1 93.81 316 LYS B N 1
ATOM 5268 C CA . LYS B 1 316 ? 11.984 24.281 -9.836 1 93.81 316 LYS B CA 1
ATOM 5269 C C . LYS B 1 316 ? 11.398 25.688 -9.977 1 93.81 316 LYS B C 1
ATOM 5271 O O . LYS B 1 316 ? 12.039 26.672 -9.625 1 93.81 316 LYS B O 1
ATOM 5276 N N . GLU B 1 317 ? 10.219 25.766 -10.477 1 97.06 317 GLU B N 1
ATOM 5277 C CA . GLU B 1 317 ? 9.57 27.047 -10.664 1 97.06 317 GLU B CA 1
ATOM 5278 C C . GLU B 1 317 ? 8.789 27.469 -9.414 1 97.06 317 GLU B C 1
ATOM 5280 O O . GLU B 1 317 ? 8.336 28.609 -9.312 1 97.06 317 GLU B O 1
ATOM 5285 N N . ARG B 1 318 ? 8.664 26.578 -8.5 1 97.69 318 ARG B N 1
ATOM 5286 C CA . ARG B 1 318 ? 7.98 26.891 -7.246 1 97.69 318 ARG B CA 1
ATOM 5287 C C . ARG B 1 318 ? 8.93 27.531 -6.25 1 97.69 318 ARG B C 1
ATOM 5289 O O . ARG B 1 318 ? 10.094 27.141 -6.141 1 97.69 318 ARG B O 1
ATOM 5296 N N . PRO B 1 319 ? 8.438 28.531 -5.559 1 97.31 319 PRO B N 1
ATOM 5297 C CA . PRO B 1 319 ? 9.297 29.125 -4.527 1 97.31 319 PRO B CA 1
ATOM 5298 C C . PRO B 1 319 ? 9.555 28.172 -3.361 1 97.31 319 PRO B C 1
ATOM 5300 O O . PRO B 1 319 ? 8.664 27.422 -2.963 1 97.31 319 PRO B O 1
ATOM 5303 N N . ALA B 1 320 ? 10.719 28.266 -2.85 1 94.75 320 ALA B N 1
ATOM 5304 C CA . ALA B 1 320 ? 10.992 27.578 -1.584 1 94.75 320 ALA B CA 1
ATOM 5305 C C . ALA B 1 320 ? 10.25 28.266 -0.433 1 94.75 320 ALA B C 1
ATOM 5307 O O . ALA B 1 320 ? 9.844 29.422 -0.541 1 94.75 320 ALA B O 1
ATOM 5308 N N . PRO B 1 321 ? 10.086 27.531 0.639 1 95.06 321 PRO B N 1
ATOM 5309 C CA . PRO B 1 321 ? 9.344 28.125 1.757 1 95.06 321 PRO B CA 1
ATOM 5310 C C . PRO B 1 321 ? 9.938 29.438 2.229 1 95.06 321 PRO B C 1
ATOM 5312 O O . PRO B 1 321 ? 9.203 30.375 2.545 1 95.06 321 PRO B O 1
ATOM 5315 N N . GLU B 1 322 ? 11.227 29.562 2.213 1 95.62 322 GLU B N 1
ATOM 5316 C CA . GLU B 1 322 ? 11.875 30.797 2.617 1 95.62 322 GLU B CA 1
ATOM 5317 C C . GLU B 1 322 ? 11.477 31.953 1.696 1 95.62 322 GLU B C 1
ATOM 5319 O O . GLU B 1 322 ? 11.305 33.094 2.148 1 95.62 322 GLU B O 1
ATOM 5324 N N . ASP B 1 323 ? 11.352 31.641 0.471 1 97.31 323 ASP B N 1
ATOM 5325 C CA . ASP B 1 323 ? 10.945 32.656 -0.506 1 97.31 323 ASP B CA 1
ATOM 5326 C C . ASP B 1 323 ? 9.461 33 -0.362 1 97.31 323 ASP B C 1
ATOM 5328 O O . ASP B 1 323 ? 9.055 34.125 -0.616 1 97.31 323 ASP B O 1
ATOM 5332 N N . LEU B 1 324 ? 8.695 32.062 0.003 1 97.94 324 LEU B N 1
ATOM 5333 C CA . LEU B 1 324 ? 7.27 32.281 0.214 1 97.94 324 LEU B CA 1
ATOM 5334 C C . LEU B 1 324 ? 7.043 33.312 1.332 1 97.94 324 LEU B C 1
ATOM 5336 O O . LEU B 1 324 ? 6.059 34.031 1.315 1 97.94 324 LEU B O 1
ATOM 5340 N N . MET B 1 325 ? 7.969 33.344 2.273 1 97.31 325 MET B N 1
ATOM 5341 C CA . MET B 1 325 ? 7.859 34.281 3.395 1 97.31 325 MET B CA 1
ATOM 5342 C C . MET B 1 325 ? 7.852 35.719 2.904 1 97.31 325 MET B C 1
ATOM 5344 O O . MET B 1 325 ? 7.273 36.594 3.551 1 97.31 325 MET B O 1
ATOM 5348 N N . GLY B 1 326 ? 8.5 35.969 1.757 1 97.62 326 GLY B N 1
ATOM 5349 C CA . GLY B 1 326 ? 8.57 37.312 1.19 1 97.62 326 GLY B CA 1
ATOM 5350 C C . GLY B 1 326 ? 7.43 37.594 0.236 1 97.62 326 GLY B C 1
ATOM 5351 O O . GLY B 1 326 ? 7.324 38.719 -0.275 1 97.62 326 GLY B O 1
ATOM 5352 N N . HIS B 1 327 ? 6.582 36.688 -0.049 1 98.25 327 HIS B N 1
ATOM 5353 C CA . HIS B 1 327 ? 5.457 36.906 -0.954 1 98.25 327 HIS B CA 1
ATOM 5354 C C . HIS B 1 327 ? 4.469 37.906 -0.372 1 98.25 327 HIS B C 1
ATOM 5356 O O . HIS B 1 327 ? 4.184 37.875 0.828 1 98.25 327 HIS B O 1
ATOM 5362 N N . PRO B 1 328 ? 3.902 38.75 -1.173 1 98.31 328 PRO B N 1
ATOM 5363 C CA . PRO B 1 328 ? 3.016 39.812 -0.688 1 98.31 328 PRO B CA 1
ATOM 5364 C C . PRO B 1 328 ? 1.858 39.281 0.152 1 98.31 328 PRO B C 1
ATOM 5366 O O . PRO B 1 328 ? 1.461 39.906 1.136 1 98.31 328 PRO B O 1
ATOM 5369 N N . PHE B 1 329 ? 1.296 38.156 -0.161 1 98.25 329 PHE B N 1
ATOM 5370 C CA . PHE B 1 329 ? 0.182 37.594 0.574 1 98.25 329 PHE B CA 1
ATOM 5371 C C . PHE B 1 329 ? 0.599 37.219 1.996 1 98.25 329 PHE B C 1
ATOM 5373 O O . PHE B 1 329 ? -0.144 37.469 2.947 1 98.25 329 PHE B O 1
ATOM 5380 N N . ILE B 1 330 ? 1.757 36.594 2.117 1 98.5 330 ILE B N 1
ATOM 5381 C CA . ILE B 1 330 ? 2.268 36.188 3.422 1 98.5 330 ILE B CA 1
ATOM 5382 C C . ILE B 1 330 ? 2.666 37.438 4.23 1 98.5 330 ILE B C 1
ATOM 5384 O O . ILE B 1 330 ? 2.348 37.531 5.418 1 98.5 330 ILE B O 1
ATOM 5388 N N . VAL B 1 331 ? 3.336 38.375 3.59 1 98.38 331 VAL B N 1
ATOM 5389 C CA . VAL B 1 331 ? 3.764 39.594 4.254 1 98.38 331 VAL B CA 1
ATOM 5390 C C . VAL B 1 331 ? 2.545 40.344 4.797 1 98.38 331 VAL B C 1
ATOM 5392 O O . VAL B 1 331 ? 2.574 40.844 5.918 1 98.38 331 VAL B O 1
ATOM 5395 N N . GLN B 1 332 ? 1.512 40.406 4.027 1 97.94 332 GLN B N 1
ATOM 5396 C CA . GLN B 1 332 ? 0.288 41.094 4.395 1 97.94 332 GLN B CA 1
ATOM 5397 C C . GLN B 1 332 ? -0.303 40.531 5.688 1 97.94 332 GLN B C 1
ATOM 5399 O O . GLN B 1 332 ? -0.787 41.312 6.531 1 97.94 332 GLN B O 1
ATOM 5404 N N . TYR B 1 333 ? -0.244 39.25 5.871 1 98.06 333 TYR B N 1
ATOM 5405 C CA . TYR B 1 333 ? -0.973 38.656 6.973 1 98.06 333 TYR B CA 1
ATOM 5406 C C . TYR B 1 333 ? -0.023 38.25 8.094 1 98.06 333 TYR B C 1
ATOM 5408 O O . TYR B 1 333 ? -0.455 37.719 9.117 1 98.06 333 TYR B O 1
ATOM 5416 N N . ASN B 1 334 ? 1.264 38.375 7.805 1 97.88 334 ASN B N 1
ATOM 5417 C CA . ASN B 1 334 ? 2.223 38.188 8.883 1 97.88 334 ASN B CA 1
ATOM 5418 C C . ASN B 1 334 ? 2.199 39.312 9.891 1 97.88 334 ASN B C 1
ATOM 5420 O O . ASN B 1 334 ? 3.205 40 10.078 1 97.88 334 ASN B O 1
ATOM 5424 N N . ASP B 1 335 ? 1.152 39.469 10.586 1 96.69 335 ASP B N 1
ATOM 5425 C CA . ASP B 1 335 ? 0.918 40.625 11.453 1 96.69 335 ASP B CA 1
ATOM 5426 C C . ASP B 1 335 ? 0.885 40.188 12.922 1 96.69 335 ASP B C 1
ATOM 5428 O O . ASP B 1 335 ? 0.635 41.031 13.805 1 96.69 335 ASP B O 1
ATOM 5432 N N . GLY B 1 336 ? 1.084 38.938 13.18 1 93.56 336 GLY B N 1
ATOM 5433 C CA . GLY B 1 336 ? 1.129 38.406 14.539 1 93.56 336 GLY B CA 1
ATOM 5434 C C . GLY B 1 336 ? -0.235 38.375 15.195 1 93.56 336 GLY B C 1
ATOM 5435 O O . GLY B 1 336 ? -0.338 38.125 16.406 1 93.56 336 GLY B O 1
ATOM 5436 N N . ASN B 1 337 ? -1.327 38.562 14.469 1 94.19 337 ASN B N 1
ATOM 5437 C CA . ASN B 1 337 ? -2.67 38.594 15.031 1 94.19 337 ASN B CA 1
ATOM 5438 C C . ASN B 1 337 ? -3.303 37.219 15.125 1 94.19 337 ASN B C 1
ATOM 5440 O O . ASN B 1 337 ? -4.207 36.906 14.352 1 94.19 337 ASN B O 1
ATOM 5444 N N . ALA B 1 338 ? -2.965 36.531 16.094 1 95.31 338 ALA B N 1
ATOM 5445 C CA . ALA B 1 338 ? -3.512 35.219 16.328 1 95.31 338 ALA B CA 1
ATOM 5446 C C . ALA B 1 338 ? -4.98 35.281 16.734 1 95.31 338 ALA B C 1
ATOM 5448 O O . ALA B 1 338 ? -5.715 34.312 16.625 1 95.31 338 ALA B O 1
ATOM 5449 N N . GLU B 1 339 ? -5.371 36.438 17.172 1 97.12 339 GLU B N 1
ATOM 5450 C CA . GLU B 1 339 ? -6.727 36.625 17.672 1 97.12 339 GLU B CA 1
ATOM 5451 C C . GLU B 1 339 ? -7.758 36.406 16.578 1 97.12 339 GLU B C 1
ATOM 5453 O O . GLU B 1 339 ? -8.859 35.906 16.828 1 97.12 339 GLU B O 1
ATOM 5458 N N . VAL B 1 340 ? -7.402 36.812 15.43 1 97.62 340 VAL B N 1
ATOM 5459 C CA . VAL B 1 340 ? -8.32 36.656 14.312 1 97.62 340 VAL B CA 1
ATOM 5460 C C . VAL B 1 340 ? -8.609 35.156 14.094 1 97.62 340 VAL B C 1
ATOM 5462 O O . VAL B 1 340 ? -9.766 34.781 13.93 1 97.62 340 VAL B O 1
ATOM 5465 N N . VAL B 1 341 ? -7.543 34.344 14.102 1 98 341 VAL B N 1
ATOM 5466 C CA . VAL B 1 341 ? -7.703 32.906 13.953 1 98 341 VAL B CA 1
ATOM 5467 C C . VAL B 1 341 ? -8.453 32.344 15.156 1 98 341 VAL B C 1
ATOM 5469 O O . VAL B 1 341 ? -9.359 31.516 15 1 98 341 VAL B O 1
ATOM 5472 N N . SER B 1 342 ? -8.148 32.812 16.297 1 98.06 342 SER B N 1
ATOM 5473 C CA . SER B 1 342 ? -8.797 32.375 17.531 1 98.06 342 SER B CA 1
ATOM 5474 C C . SER B 1 342 ? -10.297 32.625 17.469 1 98.06 342 SER B C 1
ATOM 5476 O O . SER B 1 342 ? -11.086 31.703 17.734 1 98.06 342 SER B O 1
ATOM 5478 N N . MET B 1 343 ? -10.664 33.812 17.188 1 98.06 343 MET B N 1
ATOM 5479 C CA . MET B 1 343 ? -12.07 34.188 17.141 1 98.06 343 MET B CA 1
ATOM 5480 C C . MET B 1 343 ? -12.82 33.344 16.109 1 98.06 343 MET B C 1
ATOM 5482 O O . MET B 1 343 ? -13.938 32.906 16.375 1 98.06 343 MET B O 1
ATOM 5486 N N . TRP B 1 344 ? -12.203 33.188 14.992 1 97.69 344 TRP B N 1
ATOM 5487 C CA . TRP B 1 344 ? -12.836 32.375 13.953 1 97.69 344 TRP B CA 1
ATOM 5488 C C . TRP B 1 344 ? -13.031 30.938 14.414 1 97.69 344 TRP B C 1
ATOM 5490 O O . TRP B 1 344 ? -14.117 30.359 14.25 1 97.69 344 TRP B O 1
ATOM 5500 N N . VAL B 1 345 ? -12.008 30.312 14.969 1 97.75 345 VAL B N 1
ATOM 5501 C CA . VAL B 1 345 ? -12.078 28.938 15.453 1 97.75 345 VAL B CA 1
ATOM 5502 C C . VAL B 1 345 ? -13.172 28.812 16.516 1 97.75 345 VAL B C 1
ATOM 5504 O O . VAL B 1 345 ? -13.992 27.906 16.453 1 97.75 345 VAL B O 1
ATOM 5507 N N . CYS B 1 346 ? -13.203 29.766 17.453 1 97.06 346 CYS B N 1
ATOM 5508 C CA . CYS B 1 346 ? -14.188 29.75 18.516 1 97.06 346 CYS B CA 1
ATOM 5509 C C . CYS B 1 346 ? -15.602 29.828 17.953 1 97.06 346 CYS B C 1
ATOM 5511 O O . CYS B 1 346 ? -16.5 29.094 18.406 1 97.06 346 CYS B O 1
ATOM 5513 N N . ARG B 1 347 ? -15.734 30.688 17.062 1 96.38 347 ARG B N 1
ATOM 5514 C CA . ARG B 1 347 ? -17.047 30.844 16.438 1 96.38 347 ARG B CA 1
ATOM 5515 C C . ARG B 1 347 ? -17.484 29.562 15.734 1 96.38 347 ARG B C 1
ATOM 5517 O O . ARG B 1 347 ? -18.625 29.125 15.859 1 96.38 347 ARG B O 1
ATOM 5524 N N . MET B 1 348 ? -16.594 28.984 14.969 1 95.31 348 MET B N 1
ATOM 5525 C CA . MET B 1 348 ? -16.906 27.766 14.227 1 95.31 348 MET B CA 1
ATOM 5526 C C . MET B 1 348 ? -17.234 26.609 15.172 1 95.31 348 MET B C 1
ATOM 5528 O O . MET B 1 348 ? -18.141 25.812 14.891 1 95.31 348 MET B O 1
ATOM 5532 N N . LEU B 1 349 ? -16.516 26.469 16.188 1 93.19 349 LEU B N 1
ATOM 5533 C CA . LEU B 1 349 ? -16.766 25.422 17.172 1 93.19 349 LEU B CA 1
ATOM 5534 C C . LEU B 1 349 ? -18.125 25.594 17.828 1 93.19 349 LEU B C 1
ATOM 5536 O O . LEU B 1 349 ? -18.844 24.609 18.062 1 93.19 349 LEU B O 1
ATOM 5540 N N . GLU B 1 350 ? -18.469 26.812 18.141 1 93 350 GLU B N 1
ATOM 5541 C CA . GLU B 1 350 ? -19.781 27.109 18.719 1 93 350 GLU B CA 1
ATOM 5542 C C . GLU B 1 350 ? -20.906 26.75 17.75 1 93 350 GLU B C 1
ATOM 5544 O O . GLU B 1 350 ? -21.938 26.203 18.156 1 93 350 GLU B O 1
ATOM 5549 N N . GLU B 1 351 ? -20.703 27.047 16.562 1 91.19 351 GLU B N 1
ATOM 5550 C CA . GLU B 1 351 ? -21.703 26.719 15.547 1 91.19 351 GLU B CA 1
ATOM 5551 C C . GLU B 1 351 ? -21.891 25.203 15.414 1 91.19 351 GLU B C 1
ATOM 5553 O O . GLU B 1 351 ? -23 24.734 15.227 1 91.19 351 GLU B O 1
ATOM 5558 N N . ARG B 1 352 ? -20.859 24.484 15.453 1 86.38 352 ARG B N 1
ATOM 5559 C CA . ARG B 1 352 ? -20.922 23.031 15.352 1 86.38 352 ARG B CA 1
ATOM 5560 C C . ARG B 1 352 ? -21.625 22.422 16.547 1 86.38 352 ARG B C 1
ATOM 5562 O O . ARG B 1 352 ? -22.375 21.453 16.406 1 86.38 352 ARG B O 1
ATOM 5569 N N . ARG B 1 353 ? -21.359 22.922 17.703 1 82.88 353 ARG B N 1
ATOM 5570 C CA . ARG B 1 353 ? -22.016 22.453 18.922 1 82.88 353 ARG B CA 1
ATOM 5571 C C . ARG B 1 353 ? -23.516 22.734 18.875 1 82.88 353 ARG B C 1
ATOM 5573 O O . ARG B 1 353 ? -24.312 21.938 19.344 1 82.88 353 ARG B O 1
ATOM 5580 N N . ALA B 1 354 ? -23.781 23.844 18.375 1 83.12 354 ALA B N 1
ATOM 5581 C CA . ALA B 1 354 ? -25.188 24.234 18.281 1 83.12 354 ALA B CA 1
ATOM 5582 C C . ALA B 1 354 ? -25.953 23.359 17.281 1 83.12 354 ALA B C 1
ATOM 5584 O O . ALA B 1 354 ? -27.141 23.094 17.469 1 83.12 354 ALA B O 1
ATOM 5585 N N . THR B 1 355 ? -25.297 22.938 16.281 1 77.44 355 THR B N 1
ATOM 5586 C CA . THR B 1 355 ? -25.953 22.109 15.266 1 77.44 355 THR B CA 1
ATOM 5587 C C . THR B 1 355 ? -26.031 20.656 15.742 1 77.44 355 THR B C 1
ATOM 5589 O O . THR B 1 355 ? -26.891 19.891 15.289 1 77.44 355 THR B O 1
ATOM 5592 N N . GLN B 1 356 ? -25.078 20.094 16.359 1 70.38 356 GLN B N 1
ATOM 5593 C CA . GLN B 1 356 ? -25.109 18.734 16.875 1 70.38 356 GLN B CA 1
ATOM 5594 C C . GLN B 1 356 ? -26.094 18.609 18.047 1 70.38 356 GLN B C 1
ATOM 5596 O O . GLN B 1 356 ? -26.547 17.5 18.359 1 70.38 356 GLN B O 1
ATOM 5601 N N . GLY B 1 357 ? -27.156 19.156 18.094 1 52.94 357 GLY B N 1
ATOM 5602 C CA . GLY B 1 357 ? -28.203 19.141 19.094 1 52.94 357 GLY B CA 1
ATOM 5603 C C . GLY B 1 357 ? -27.734 18.641 20.453 1 52.94 357 GLY B C 1
ATOM 5604 O O . GLY B 1 357 ? -26.656 18.062 20.562 1 52.94 357 GLY B O 1
ATOM 5605 N N . PRO B 1 358 ? -28.344 19.234 21.609 1 48.19 358 PRO B N 1
ATOM 5606 C CA . PRO B 1 358 ? -28.078 18.719 22.953 1 48.19 358 PRO B CA 1
ATOM 5607 C C . PRO B 1 358 ? -28.031 17.203 23 1 48.19 358 PRO B C 1
ATOM 5609 O O . PRO B 1 358 ? -28.922 16.531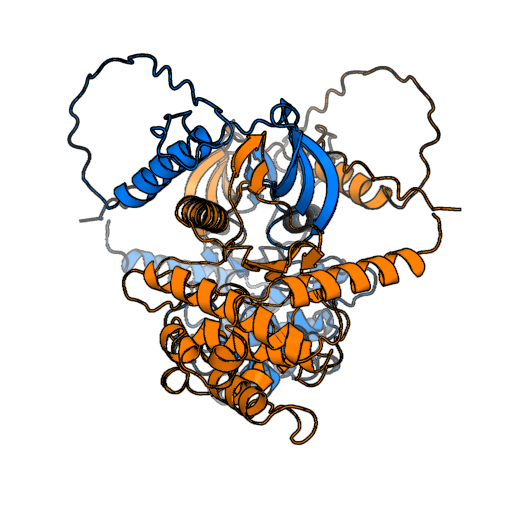 22.453 1 48.19 358 PRO B O 1
ATOM 5612 N N . GLN B 1 359 ? -26.953 16.578 22.812 1 35.44 359 GLN B N 1
ATOM 5613 C CA . GLN B 1 359 ? -27.109 15.18 23.219 1 35.44 359 GLN B CA 1
ATOM 5614 C C . GLN B 1 359 ? -27.625 15.07 24.656 1 35.44 359 GLN B C 1
ATOM 5616 O O . GLN B 1 359 ? -27.203 15.828 25.531 1 35.44 359 GLN B O 1
#

Sequence (718 aa):
MEQQVNGQLIEPLQIYPRACKPPGKRNIHGLKVNTRAGAANNSGSAVADSLPSNSLKKSSAELKKILANGQMNEQDIRYRDILGHGNGGTVYKAYHVRSGKILAVKVIPLDITLELQKQIMSELEILYKCDSSYIIGFYGAFFVENRISLCTEFMDGGSLDVYRKIPEHVLGRIAVAVVKGLTYLWSLKILHRDVKPSNMLVNTRGQVKLCDFGVSTQLVNSIAKTYVGTNAYMAPERISGEQYGIHSDVWSLGISFMELALGRFPYPQIQKNQGSLMPLQLLQCIVDEESPVLPAGEFSEPFVHFITQCMKKQPKERPAPEDLMGHPFIVQYNDGNAEVVSMWVCRMLEERRATQGPQMEQQVNGQLIEPLQIYPRACKPPGKRNIHGLKVNTRAGAANNSGSAVADSLPSNSLKKSSAELKKILANGQMNEQDIRYRDILGHGNGGTVYKAYHVRSGKILAVKVIPLDITLELQKQIMSELEILYKCDSSYIIGFYGAFFVENRISLCTEFMDGGSLDVYRKIPEHVLGRIAVAVVKGLTYLWSLKILHRDVKPSNMLVNTRGQVKLCDFGVSTQLVNSIAKTYVGTNAYMAPERISGEQYGIHSDVWSLGISFMELALGRFPYPQIQKNQGSLMPLQLLQCIVDEESPVLPAGEFSEPFVHFITQCMKKQPKERPAPEDLMGHPFIVQYNDGNAEVVSMWVCRMLEERRATQGPQ

Nearest PDB structures (foldseek):
  7xbr-assembly2_C  TM=7.839E-01  e=1.089E-22  Arabidopsis thaliana
  7xbr-assembly1_A  TM=7.826E-01  e=6.744E-21  Arabidopsis thaliana
  7xbr-assembly1_D  TM=7.911E-01  e=4.144E-20  Arabidopsis thaliana
  2bva-assembly2_B  TM=7.889E-01  e=6.543E-18  Homo sapiens
  4b8m-assembly2_B  TM=7.309E-01  e=8.153E-18  Xenopus laevis

Organism: NCBI:txid321398

Foldseek 3Di:
DPPPPPPPPPPDLPLDAADEPDDDPVPVVPPGQPPPPDDDDDDDDPPPDPDVPPPVVVVSVVVNHVVNHDPDDPVQKAFDAFPDDDPQATWTFIAGNSRRDTDIDGDGDPADDPVQVVLVVQQVVLQVPDDDLAAWHWDDWDDDDRDIGTDTDDAALAFQLVPFADDLLLLLLLLLSVLVQLVRCVVQQKAQQDQARNQWGHHLLLGIYGHDSSPMDRDPVQKDQDQDDDDLLFALCSLVRHIDGSLRNLSSSLQRSLRRNNRHRQDPPPPPPPDDDPPPVSSCCNNPPDDDFRDPPVDDPLSRVSSCLSNDNDSVSHDGSVVSCVRPSNVVSVPPCSVVNSVVSVVVVVVVVVVVPDD/DPPPPPPPPPPPLPLDAADEPDDDPVPVPPLGQDPPPDDDDDDDDPDPPPDVPPPVVVVSVVVNHVVRHDSDDPVQKAFDAFPDDDPQATWTFIAGNSRRDIDIDGDGDPADDPVQVVLVVQQVVLQVPDDDLAAWHWDDWDDDDRDIGTDTDDAALAFQLVPFADDLLLLLLLLLSVLVQLVRCVVQQKAQQDQARNQWGHHLLLGIYGHDSSPMDRDPVQKDQDQDDDDLLFALCSLVRHIDGSLRNLSSSLQRSLRRNNRHRQDPPPPPPDDDDPPPVSSCCNNPPDDDFRDPPSDDPLSRVSSCLSNDNDSVSHDGSVVSCVRPSNVVSVPPCSNVSNVVSVVVVVVVVVVVPDD

pLDDT: mean 74.62, std 26.15, range [18.17, 98.75]

Radius of gyration: 29.06 Å; Cα contacts (8 Å, |Δi|>4): 1172; chains: 2; bounding box: 69×81×74 Å

Secondary structure (DSSP, 8-state):
------------------------S---S----------------------S-HHHHHHHHHHHHHHHH----GGGEEEEEEEEEETTEEEEEEEETTTTEEEEEEEEE-BPPHHHHHHHHHHHHHHHH---TTB--EEEEEEETTEEEEEEE--TTEEGGG-----HHHHHHHHHHHHHHHHHHHHTTEE----SGGGEEE-TT--EEE---TT-EE-SSS-B-------TTS-HHHHTT--B-HHHHHHHHHHHHHHHHHTS-SS------SSSS--HHHHHHHHHSPPP-PPBTTB-HHHHHHHHHHT-SSGGGSPPHHHHTTSHHHHHH-S--HHHHHHHHHHHHHHHHHHS---/------------------------S---S----------------------S-HHHHHHHHHHHHHHHH----GGGEEEEEEEEEETTEEEEEEEETTTTEEEEEEEEE-BPPHHHHHHHHHHHHHHHH---TTB--EEEEEEETTEEEEEEE--TTEEGGG--S--HHHHHHHHHHHHHHHHHHHHTTEE----SGGGEEE-TT--EEE---TT-EE-SSS-B-------TTS-HHHHTT--B-HHHHHHHHHHHHHHHHHTS-SS------SSSS--HHHHHHHHHSPPP-PPBTTB-HHHHHHHHHHT-SSGGGSPPHHHHTTSHHHHHH-S--HHHHHHHHHHHHHHHHHHS---

InterPro domains:
  IPR000719 Protein kinase domain [PF00069] (81-330)
  IPR000719 Protein kinase domain [PS50011] (77-330)
  IPR000719 Protein kinase domain [SM00220] (77-330)
  IPR008271 Serine/threonine-protein kinase, active site [PS00108] (190-202)
  IPR011009 Protein kinase-like domain superfamily [SSF56112] (66-342)
  IPR017441 Protein kinase, ATP binding site [PS00107] (83-106)